Protein AF-A0A7S0IKF8-F1 (afdb_monomer_lite)

Foldseek 3Di:
DDDPDDPQADQDPQQFAQALDFCCVPQVPDPPPDDVPDDDDDAWADRCPHGNLWTFHACVCLVVVPAQQVSNPPDPGTGTGDDDDPDCPPVNVDDDFAPLPQDDPDPPDPDPQPDPADDFLVRQDDDDDPPPPDQDDDDQWFGDDDSVLSNLLLVLLCVQQLPDALVRVLRHLLLLLVLLVQQQFAFPVRDHGLFLAFACVLAPFFFADPVRHLQAQPAAPVVDDDGSHSNVLVSVSLVCQQADQCQCPVVACQKDPPKDWPPWDFPDKDWDFDPVRLLVVQVVDPQFFKKKWFQWAQDDPDPDGTDITIITTTGPDIDMDYDPDGGMMIGTSDDDPPTDTDGSVNSRGGSSLSSVSSNSSSQVQLLVQQQCVLQVNQQDDSGYAGAQQQQRVHDPSHDDDPDRDHRDTTHRHDDDPDPDSRYDPGHGPDDDLQDAQRRQQNCCCVGVVDRSVVSLVSVLSQCADFDDCRGNVDGAGQALRNSHSDCVNVCQLVFPFTFDADDSVSPGWAAFLSTGWTWDKDWAQSNSHNVSDDIKIFIWTQTFDQLVVLNLPVDPDDVVVSVQSVCQSPVDDPNTRGHQDADDDRPDHNVVGDPAQPDHRGHTDDDGRRGRMGTSNSD

InterPro domains:
  IPR002016 Haem peroxidase [PF00141] (350-504)
  IPR010255 Haem peroxidase superfamily [SSF48113] (157-243)
  IPR010255 Haem peroxidase superfamily [SSF48113] (350-500)
  IPR019793 Peroxidases heam-ligand binding site [PS00435] (454-464)
  IPR019794 Peroxidase, active site [PS00436] (173-184)
  IPR044831 Heme-binding peroxidase Ccp1-like [PTHR31356] (349-494)

Organism: NCBI:txid127549

Structure (mmCIF, N/CA/C/O backbone):
data_AF-A0A7S0IKF8-F1
#
_entry.id   AF-A0A7S0IKF8-F1
#
loop_
_atom_site.group_PDB
_atom_site.id
_atom_site.type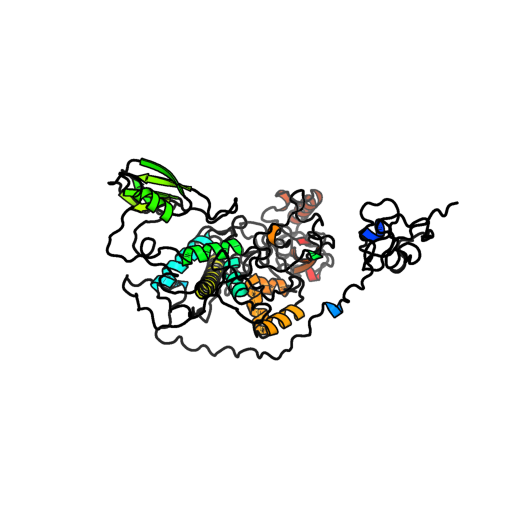_symbol
_atom_site.label_atom_id
_atom_site.label_alt_id
_atom_site.label_comp_id
_atom_site.label_asym_id
_atom_site.label_entity_id
_atom_site.label_seq_id
_atom_site.pdbx_PDB_ins_code
_atom_site.Cartn_x
_atom_site.Cartn_y
_atom_site.Cartn_z
_atom_site.occupancy
_atom_site.B_iso_or_equiv
_atom_site.auth_seq_id
_atom_site.auth_comp_id
_atom_site.auth_asym_id
_atom_site.auth_atom_id
_atom_site.pdbx_PDB_model_num
ATOM 1 N N . PRO A 1 1 ? 9.044 73.591 -16.425 1.00 33.91 1 PRO A N 1
ATOM 2 C CA . PRO A 1 1 ? 7.758 72.917 -16.121 1.00 33.91 1 PRO A CA 1
ATOM 3 C C . PRO A 1 1 ? 7.404 71.909 -17.234 1.00 33.91 1 PRO A C 1
ATOM 5 O O . PRO A 1 1 ? 7.107 72.327 -18.340 1.00 33.91 1 PRO A O 1
ATOM 8 N N . GLY A 1 2 ? 7.503 70.594 -17.070 1.00 34.50 2 GLY A N 1
ATOM 9 C CA . GLY A 1 2 ? 7.809 69.785 -15.901 1.00 34.50 2 GLY A CA 1
ATOM 10 C C . GLY A 1 2 ? 8.520 68.495 -16.325 1.00 34.50 2 GLY A C 1
ATOM 11 O O . GLY A 1 2 ? 8.465 68.076 -17.478 1.00 34.50 2 GLY A O 1
ATOM 12 N N . VAL A 1 3 ? 9.238 67.931 -15.361 1.00 39.56 3 VAL A N 1
ATOM 13 C CA . VAL A 1 3 ? 9.946 66.656 -15.427 1.00 39.56 3 VAL A CA 1
ATOM 14 C C . VAL A 1 3 ? 8.905 65.536 -15.495 1.00 39.56 3 VAL A C 1
ATOM 16 O O . VAL A 1 3 ? 8.131 65.367 -14.557 1.00 39.56 3 VAL A O 1
ATOM 19 N N . GLY A 1 4 ? 8.859 64.797 -16.605 1.00 31.42 4 GLY A N 1
ATOM 20 C CA . GLY A 1 4 ? 8.113 63.543 -16.718 1.00 31.42 4 GLY A CA 1
ATOM 21 C C . GLY A 1 4 ? 9.030 62.392 -16.325 1.00 31.42 4 GLY A C 1
ATOM 22 O O . GLY A 1 4 ? 9.870 61.981 -17.121 1.00 31.42 4 GLY A O 1
ATOM 23 N N . GLY A 1 5 ? 8.921 61.949 -15.072 1.00 29.92 5 GLY A N 1
ATOM 24 C CA . GLY A 1 5 ? 9.749 60.900 -14.490 1.00 29.92 5 GLY A CA 1
ATOM 25 C C . GLY A 1 5 ? 9.589 59.563 -15.210 1.00 29.92 5 GLY A C 1
ATOM 26 O O . GLY A 1 5 ? 8.493 59.011 -15.284 1.00 29.92 5 GLY A O 1
ATOM 27 N N . GLY A 1 6 ? 10.704 59.026 -15.702 1.00 34.28 6 GLY A N 1
ATOM 28 C CA . GLY A 1 6 ? 10.823 57.598 -15.948 1.00 34.28 6 GLY A CA 1
ATOM 29 C C . GLY A 1 6 ? 10.877 56.897 -14.597 1.00 34.28 6 GLY A C 1
ATOM 30 O O . GLY A 1 6 ? 11.869 57.021 -13.883 1.00 34.28 6 GLY A O 1
ATOM 31 N N . ASN A 1 7 ? 9.809 56.190 -14.229 1.00 41.97 7 ASN A N 1
ATOM 32 C CA . ASN A 1 7 ? 9.884 55.215 -13.149 1.00 41.97 7 ASN A CA 1
ATOM 33 C C . ASN A 1 7 ? 10.795 54.085 -13.630 1.00 41.97 7 ASN A C 1
ATOM 35 O O . ASN A 1 7 ? 10.363 53.199 -14.368 1.00 41.97 7 ASN A O 1
ATOM 39 N N . SER A 1 8 ? 12.065 54.131 -13.233 1.00 51.12 8 SER A N 1
ATOM 40 C CA . SER A 1 8 ? 12.889 52.930 -13.217 1.00 51.12 8 SER A CA 1
ATOM 41 C C . SER A 1 8 ? 12.161 51.905 -12.342 1.00 51.12 8 SER A C 1
ATOM 43 O O . SER A 1 8 ? 11.834 52.237 -11.200 1.00 51.12 8 SER A O 1
ATOM 45 N N . PRO A 1 9 ? 11.840 50.706 -12.855 1.00 55.31 9 PRO A N 1
ATOM 46 C CA . PRO A 1 9 ? 11.214 49.676 -12.041 1.00 55.31 9 PRO A CA 1
ATOM 47 C C . PRO A 1 9 ? 12.122 49.400 -10.841 1.00 55.31 9 PRO A C 1
ATOM 49 O O . PRO A 1 9 ? 13.324 49.198 -11.003 1.00 55.31 9 PRO A O 1
ATOM 52 N N . THR A 1 10 ? 11.570 49.471 -9.633 1.00 55.34 10 THR A N 1
ATOM 53 C CA . THR A 1 10 ? 12.293 49.084 -8.423 1.00 55.34 10 THR A CA 1
ATOM 54 C C . THR A 1 10 ? 12.476 47.567 -8.446 1.00 55.34 10 THR A C 1
ATOM 56 O O . THR A 1 10 ? 11.476 46.874 -8.654 1.00 55.34 10 THR A O 1
ATOM 59 N N . PRO A 1 11 ? 13.705 47.052 -8.262 1.00 57.81 11 PRO A N 1
ATOM 60 C CA . PRO A 1 11 ? 13.928 45.619 -8.149 1.00 57.81 11 PRO A CA 1
ATOM 61 C C . PRO A 1 11 ? 13.102 45.048 -6.999 1.00 57.81 11 PRO A C 1
ATOM 63 O O . PRO A 1 11 ? 12.968 45.693 -5.956 1.00 57.81 11 PRO A O 1
ATOM 66 N N . ASP A 1 12 ? 12.554 43.853 -7.188 1.00 61.28 12 ASP A N 1
ATOM 67 C CA . ASP A 1 12 ? 12.007 43.089 -6.069 1.00 61.28 12 ASP A CA 1
ATOM 68 C C . ASP A 1 12 ? 13.139 42.559 -5.161 1.00 61.28 12 ASP A C 1
ATOM 70 O O . ASP A 1 12 ? 14.326 42.799 -5.402 1.00 61.28 12 ASP A O 1
ATOM 74 N N . GLU A 1 13 ? 12.792 41.814 -4.108 1.00 58.47 13 GLU A N 1
ATOM 75 C CA . GLU A 1 13 ? 13.770 41.229 -3.174 1.00 58.47 13 GLU A CA 1
ATOM 76 C C . GLU A 1 13 ? 14.781 40.270 -3.841 1.00 58.47 13 GLU A C 1
ATOM 78 O O . GLU A 1 13 ? 15.789 39.915 -3.230 1.00 58.47 13 GLU A O 1
ATOM 83 N N . SER A 1 14 ? 14.547 39.849 -5.090 1.00 62.03 14 SER A N 1
ATOM 84 C CA . SER A 1 14 ? 15.446 38.996 -5.875 1.00 62.03 14 SER A CA 1
ATOM 85 C C . SER A 1 14 ? 16.380 39.773 -6.817 1.00 62.03 14 SER A C 1
ATOM 87 O O . SER A 1 14 ? 17.281 39.181 -7.419 1.00 62.03 14 SER A O 1
ATOM 89 N N . GLY A 1 15 ? 16.203 41.094 -6.940 1.00 69.50 15 GLY A N 1
ATOM 90 C CA . GLY A 1 15 ? 16.933 41.933 -7.894 1.00 69.50 15 GLY A CA 1
ATOM 91 C C . GLY A 1 15 ? 16.378 41.876 -9.325 1.00 69.50 15 GLY A C 1
ATOM 92 O O . GLY A 1 15 ? 17.012 42.404 -10.245 1.00 69.50 15 GLY A O 1
ATOM 93 N N . LEU A 1 16 ? 15.217 41.243 -9.521 1.00 74.19 16 LEU A N 1
ATOM 94 C CA . LEU A 1 16 ? 14.567 41.099 -10.818 1.00 74.19 16 LEU A CA 1
ATOM 95 C C . LEU A 1 16 ? 13.946 42.426 -11.259 1.00 74.19 16 LEU A C 1
ATOM 97 O O . LEU A 1 16 ? 13.325 43.140 -10.468 1.00 74.19 16 LEU A O 1
ATOM 101 N N . LEU A 1 17 ? 14.066 42.736 -12.550 1.00 81.88 17 LEU A N 1
ATOM 102 C CA . LEU A 1 17 ? 13.405 43.879 -13.174 1.00 81.88 17 LEU A CA 1
ATOM 103 C C . LEU A 1 17 ? 12.415 43.408 -14.241 1.00 81.88 17 LEU A C 1
ATOM 105 O O . LEU A 1 17 ? 12.695 42.493 -15.009 1.00 81.88 17 LEU A O 1
ATOM 109 N N . ARG A 1 18 ? 11.260 44.084 -14.317 1.00 82.44 18 ARG A N 1
ATOM 110 C CA . ARG A 1 18 ? 10.291 43.959 -15.426 1.00 82.44 18 ARG A CA 1
ATOM 111 C C . ARG A 1 18 ? 9.816 42.520 -15.688 1.00 82.44 18 ARG A C 1
ATOM 113 O O . ARG A 1 18 ? 9.622 42.137 -16.840 1.00 82.44 18 ARG A O 1
ATOM 120 N N . ALA A 1 19 ? 9.582 41.759 -14.618 1.00 84.75 19 ALA A N 1
ATOM 121 C CA . ALA A 1 19 ? 9.046 40.399 -14.659 1.00 84.75 19 ALA A CA 1
ATOM 122 C C . ALA A 1 19 ? 7.850 40.274 -15.625 1.00 84.75 19 ALA A C 1
ATOM 124 O O . ALA A 1 19 ? 6.897 41.054 -15.554 1.00 84.75 19 ALA A O 1
ATOM 125 N N . GLY A 1 20 ? 7.915 39.316 -16.550 1.00 82.81 20 GLY A N 1
ATOM 126 C CA . GLY A 1 20 ? 6.874 39.029 -17.539 1.00 82.81 20 GLY A CA 1
ATOM 127 C C . GLY A 1 20 ? 6.735 40.067 -18.658 1.00 82.81 20 GLY A C 1
ATOM 128 O O . GLY A 1 20 ? 5.900 39.894 -19.544 1.00 82.81 20 GLY A O 1
ATOM 129 N N . GLN A 1 21 ? 7.533 41.141 -18.661 1.00 89.38 21 GLN A N 1
ATOM 130 C CA . GLN A 1 21 ? 7.506 42.132 -19.736 1.00 89.38 21 GLN A CA 1
ATOM 131 C C . GLN A 1 21 ? 8.372 41.698 -20.911 1.00 89.38 21 GLN A C 1
ATOM 133 O O . GLN A 1 21 ? 9.423 41.082 -20.734 1.00 89.38 21 GLN A O 1
ATOM 138 N N . ASN A 1 22 ? 7.946 42.089 -22.114 1.00 87.12 22 ASN A N 1
ATOM 139 C CA . ASN A 1 22 ? 8.690 41.840 -23.340 1.00 87.12 22 ASN A CA 1
ATOM 140 C C . ASN A 1 22 ? 10.097 42.453 -23.251 1.00 87.12 22 ASN A C 1
ATOM 142 O O . ASN A 1 22 ? 10.261 43.620 -22.890 1.00 87.12 22 ASN A O 1
ATOM 146 N N . CYS A 1 23 ? 11.100 41.649 -23.577 1.00 84.56 23 CYS A N 1
ATOM 147 C CA . CYS A 1 23 ? 12.512 42.002 -23.493 1.00 84.56 23 CYS A CA 1
ATOM 148 C C . CYS A 1 23 ? 13.233 41.903 -24.851 1.00 84.56 23 CYS A C 1
ATOM 150 O O . CYS A 1 23 ? 14.415 42.223 -24.953 1.00 84.56 23 CYS A O 1
ATOM 152 N N . ASN A 1 24 ? 12.520 41.527 -25.918 1.00 79.19 24 ASN A N 1
ATOM 153 C CA . ASN A 1 24 ? 13.070 41.244 -27.245 1.00 79.19 24 ASN A CA 1
ATOM 154 C C . ASN A 1 24 ? 13.846 42.433 -27.844 1.00 79.19 24 ASN A C 1
ATOM 156 O O . ASN A 1 24 ? 14.983 42.295 -28.292 1.00 79.19 24 ASN A O 1
ATOM 160 N N . ALA A 1 25 ? 13.246 43.626 -27.808 1.00 73.94 25 ALA A N 1
ATOM 161 C CA . ALA A 1 25 ? 13.837 44.833 -28.390 1.00 73.94 25 ALA A CA 1
ATOM 162 C C . ALA A 1 25 ? 15.037 45.371 -27.588 1.00 73.94 25 ALA A C 1
ATOM 164 O O . ALA A 1 25 ? 15.952 45.964 -28.157 1.00 73.94 25 ALA A O 1
ATOM 165 N N . GLU A 1 26 ? 15.029 45.150 -26.276 1.00 78.88 26 GLU A N 1
ATOM 166 C CA . GLU A 1 26 ? 15.931 45.800 -25.318 1.00 78.88 26 GLU A CA 1
ATOM 167 C C . GLU A 1 26 ? 17.167 44.947 -25.031 1.00 78.88 26 GLU A C 1
ATOM 169 O O . GLU A 1 26 ? 18.265 45.461 -24.832 1.00 78.88 26 GLU A O 1
ATOM 174 N N . CYS A 1 27 ? 17.008 43.627 -25.084 1.00 71.12 27 CYS A N 1
ATOM 175 C CA . CYS A 1 27 ? 18.066 42.668 -24.791 1.00 71.12 27 CYS A CA 1
ATOM 176 C C . CYS A 1 27 ? 18.807 42.182 -26.038 1.00 71.12 27 CYS A C 1
ATOM 178 O O . CYS A 1 27 ? 19.705 41.359 -25.905 1.00 71.12 27 CYS A O 1
ATOM 180 N N . ARG A 1 28 ? 18.427 42.676 -27.233 1.00 57.47 28 ARG A N 1
ATOM 181 C CA . ARG A 1 28 ? 18.936 42.259 -28.552 1.00 57.47 28 ARG A CA 1
ATOM 182 C C . ARG A 1 28 ? 19.283 40.772 -28.575 1.00 57.47 28 ARG A C 1
ATOM 184 O O . ARG A 1 28 ? 20.454 40.412 -28.708 1.00 57.47 28 ARG A O 1
ATOM 191 N N . MET A 1 29 ? 18.263 39.920 -28.482 1.00 55.03 29 MET A N 1
ATOM 192 C CA . MET A 1 29 ? 18.416 38.527 -28.892 1.00 55.03 29 MET A CA 1
ATOM 193 C C . MET A 1 29 ? 18.723 38.526 -30.390 1.00 55.03 29 MET A C 1
ATOM 195 O O . MET A 1 29 ? 17.824 38.488 -31.229 1.00 55.03 29 MET A O 1
ATOM 199 N N . ASN A 1 30 ? 19.997 38.697 -30.744 1.00 44.00 30 ASN A N 1
ATOM 200 C CA . ASN A 1 30 ? 20.433 38.577 -32.118 1.00 44.00 30 ASN A CA 1
ATOM 201 C C . ASN A 1 30 ? 20.012 37.190 -32.585 1.00 44.00 30 ASN A C 1
ATOM 203 O O . ASN A 1 30 ? 20.228 36.195 -31.898 1.00 44.00 30 ASN A O 1
ATOM 207 N N . SER A 1 31 ? 19.403 37.170 -33.758 1.00 43.16 31 SER A N 1
ATOM 208 C CA . SER A 1 31 ? 19.088 36.007 -34.566 1.00 43.16 31 SER A CA 1
ATOM 209 C C . SER A 1 31 ? 20.320 35.126 -34.777 1.00 43.16 31 SER A C 1
ATOM 211 O O . SER A 1 31 ? 20.954 35.144 -35.831 1.00 43.16 31 SER A O 1
ATOM 213 N N . VAL A 1 32 ? 20.668 34.314 -33.786 1.00 40.78 32 VAL A N 1
ATOM 214 C CA . VAL A 1 32 ? 21.468 33.127 -34.034 1.00 40.78 32 VAL A CA 1
ATOM 215 C C . VAL A 1 32 ? 20.483 32.120 -34.603 1.00 40.78 32 VAL A C 1
ATOM 217 O O . VAL A 1 32 ? 19.597 31.631 -33.908 1.00 40.78 32 VAL A O 1
ATOM 220 N N . ASN A 1 33 ? 20.584 31.873 -35.909 1.00 39.88 33 ASN A N 1
ATOM 221 C CA . ASN A 1 33 ? 20.018 30.678 -36.519 1.00 39.88 33 ASN A CA 1
ATOM 222 C C . ASN A 1 33 ? 20.520 29.482 -35.708 1.00 39.88 33 ASN A C 1
ATOM 224 O O . ASN A 1 33 ? 21.671 29.075 -35.858 1.00 39.88 33 ASN A O 1
ATOM 228 N N . VAL A 1 34 ? 19.674 28.957 -34.826 1.00 41.12 34 VAL A N 1
ATOM 229 C CA . VAL A 1 34 ? 19.973 27.753 -34.061 1.00 41.12 34 VAL A CA 1
ATOM 230 C C . VAL A 1 34 ? 19.927 26.602 -35.061 1.00 41.12 34 VAL A C 1
ATOM 232 O O . VAL A 1 34 ? 18.856 26.103 -35.406 1.00 41.12 34 VAL A O 1
ATOM 235 N N . SER A 1 35 ? 21.084 26.217 -35.600 1.00 40.25 35 SER A N 1
ATOM 236 C CA . SER A 1 35 ? 21.223 24.882 -36.168 1.00 40.25 35 SER A CA 1
ATOM 237 C C . SER A 1 35 ? 20.959 23.879 -35.046 1.00 40.25 35 SER A C 1
ATOM 239 O O . SER A 1 35 ? 21.326 24.116 -33.895 1.00 40.25 35 SER A O 1
ATOM 241 N N . ALA A 1 36 ? 20.312 22.762 -35.375 1.00 47.06 36 ALA A N 1
ATOM 242 C CA . ALA A 1 36 ? 19.890 21.746 -34.408 1.00 47.06 36 ALA A CA 1
ATOM 243 C C . ALA A 1 36 ? 21.041 21.133 -33.572 1.00 47.06 36 ALA A C 1
ATOM 245 O O . ALA A 1 36 ? 20.765 20.453 -32.590 1.00 47.06 36 ALA A O 1
ATOM 246 N N . ASP A 1 37 ? 22.299 21.429 -33.921 1.00 41.84 37 ASP A N 1
ATOM 247 C CA . ASP A 1 37 ? 23.511 20.815 -33.368 1.00 41.84 37 ASP A CA 1
ATOM 248 C C . ASP A 1 37 ? 24.413 21.781 -32.562 1.00 41.84 37 ASP A C 1
ATOM 250 O O . ASP A 1 37 ? 25.565 21.455 -32.271 1.00 41.84 37 ASP A O 1
ATOM 254 N N . ALA A 1 38 ? 23.951 22.989 -32.209 1.00 40.97 38 ALA A N 1
ATOM 255 C CA . ALA A 1 38 ? 24.747 23.909 -31.384 1.00 40.97 38 ALA A CA 1
ATOM 256 C C . ALA A 1 38 ? 24.795 23.465 -29.897 1.00 40.97 38 ALA A C 1
ATOM 258 O O . ALA A 1 38 ? 23.759 23.100 -29.336 1.00 40.97 38 ALA A O 1
ATOM 259 N N . PRO A 1 39 ? 25.970 23.499 -29.230 1.00 39.16 39 PRO A N 1
ATOM 260 C CA . PRO A 1 39 ? 26.114 23.093 -27.831 1.00 39.16 39 PRO A CA 1
ATOM 261 C C . PRO A 1 39 ? 25.354 24.024 -26.870 1.00 39.16 39 PRO A C 1
ATOM 263 O O . PRO A 1 39 ? 25.194 25.209 -27.140 1.00 39.16 39 PRO A O 1
ATOM 266 N N . LEU A 1 40 ? 24.936 23.443 -25.738 1.00 45.31 40 LEU A N 1
ATOM 267 C CA . LEU A 1 40 ? 24.053 23.883 -24.634 1.00 45.31 40 LEU A CA 1
ATOM 268 C C . LEU A 1 40 ? 24.147 25.326 -24.060 1.00 45.31 40 LEU A C 1
ATOM 270 O O . LEU A 1 40 ? 23.552 25.570 -23.015 1.00 45.31 40 LEU A O 1
ATOM 274 N N . ALA A 1 41 ? 24.855 26.280 -24.668 1.00 39.09 41 ALA A N 1
ATOM 275 C CA . ALA A 1 41 ? 25.222 27.535 -24.006 1.00 39.09 41 ALA A CA 1
ATOM 276 C C . ALA A 1 41 ? 24.438 28.810 -24.385 1.00 39.09 41 ALA A C 1
ATOM 278 O O . ALA A 1 41 ? 24.558 29.764 -23.633 1.00 39.09 41 ALA A O 1
ATOM 279 N N . ASP A 1 42 ? 23.619 28.877 -25.444 1.00 46.34 42 ASP A N 1
ATOM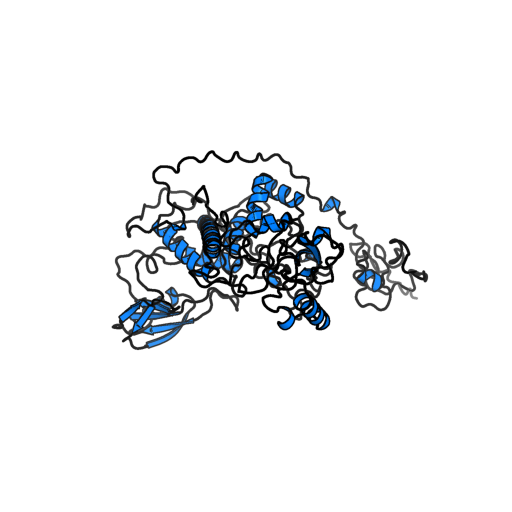 280 C CA . ASP A 1 42 ? 23.009 30.167 -25.849 1.00 46.34 42 ASP A CA 1
ATOM 281 C C . ASP A 1 42 ? 21.549 30.040 -26.345 1.00 46.34 42 ASP A C 1
ATOM 283 O O . ASP A 1 42 ? 21.302 29.949 -27.548 1.00 46.34 42 ASP A O 1
ATOM 287 N N . ALA A 1 43 ? 20.560 30.047 -25.435 1.00 51.72 43 ALA A N 1
ATOM 288 C CA . ALA A 1 43 ? 19.127 30.099 -25.802 1.00 51.72 43 ALA A CA 1
ATOM 289 C C . ALA A 1 43 ? 18.239 31.038 -24.945 1.00 51.72 43 ALA A C 1
ATOM 291 O O . ALA A 1 43 ? 17.269 31.570 -25.467 1.00 51.72 43 ALA A O 1
ATOM 292 N N . GLY A 1 44 ? 18.616 31.385 -23.713 1.00 56.41 44 GLY A N 1
ATOM 293 C CA . GLY A 1 44 ? 18.116 32.559 -22.980 1.00 56.41 44 GLY A CA 1
ATOM 294 C C . GLY A 1 44 ? 19.284 33.507 -22.714 1.00 56.41 44 GLY A C 1
ATOM 295 O O . GLY A 1 44 ? 20.408 33.050 -22.515 1.00 56.41 44 GLY A O 1
ATOM 296 N N . GLY A 1 45 ? 19.062 34.821 -22.777 1.00 65.88 45 GLY A N 1
ATOM 297 C CA . GLY A 1 45 ? 20.137 35.810 -22.646 1.00 65.88 45 GLY A CA 1
ATOM 298 C C . GLY A 1 45 ? 20.075 36.553 -21.319 1.00 65.88 45 GLY A C 1
ATOM 299 O O . GLY A 1 45 ? 19.058 37.191 -21.024 1.00 65.88 45 GLY A O 1
ATOM 300 N N . ASP A 1 46 ? 21.171 36.530 -20.552 1.00 71.62 46 ASP A N 1
ATOM 301 C CA . ASP A 1 46 ? 21.366 37.437 -19.418 1.00 71.62 46 ASP A CA 1
ATOM 302 C C . ASP A 1 46 ? 21.166 38.877 -19.908 1.00 71.62 46 ASP A C 1
ATOM 304 O O . ASP A 1 46 ? 21.920 39.386 -20.741 1.00 71.62 46 ASP A O 1
ATOM 308 N N . CYS A 1 47 ? 20.139 39.546 -19.387 1.00 76.81 47 CYS A N 1
ATOM 309 C CA . CYS A 1 47 ? 19.809 40.908 -19.781 1.00 76.81 47 CYS A CA 1
ATOM 310 C C . CYS A 1 47 ? 19.784 41.845 -18.572 1.00 76.81 47 CYS A C 1
ATOM 312 O O . CYS A 1 47 ? 18.736 42.397 -18.225 1.00 76.81 47 CYS A O 1
ATOM 314 N N . PRO A 1 48 ? 20.939 42.072 -17.924 1.00 75.69 48 PRO A N 1
ATOM 315 C CA . PRO A 1 48 ? 20.993 42.805 -16.666 1.00 75.69 48 PRO A CA 1
ATOM 316 C C . PRO A 1 48 ? 20.518 44.253 -16.769 1.00 75.69 48 PRO A C 1
ATOM 318 O O . PRO A 1 48 ? 20.024 44.813 -15.794 1.00 75.69 48 PRO A O 1
ATOM 321 N N . ALA A 1 49 ? 20.59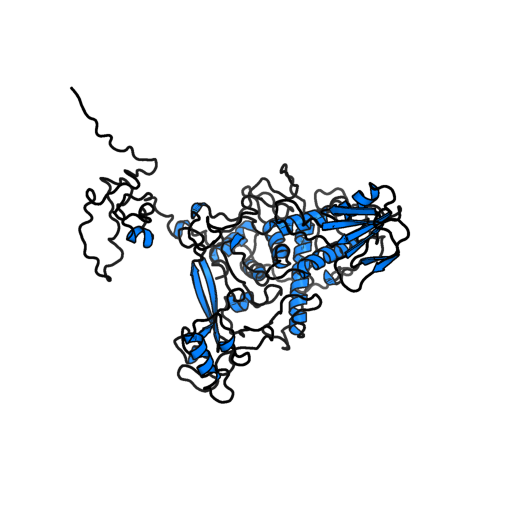8 44.848 -17.961 1.00 78.88 49 ALA A N 1
ATOM 322 C CA . ALA A 1 49 ? 20.127 46.206 -18.208 1.00 78.88 49 ALA A CA 1
ATOM 323 C C . ALA A 1 49 ? 18.590 46.346 -18.202 1.00 78.88 49 ALA A C 1
ATOM 325 O O . ALA A 1 49 ? 18.088 47.422 -17.880 1.00 78.88 49 ALA A O 1
ATOM 326 N N . TRP A 1 50 ? 17.842 45.291 -18.550 1.00 84.81 50 TRP A N 1
ATOM 327 C CA . TRP A 1 50 ? 16.377 45.342 -18.676 1.00 84.81 50 TRP A CA 1
ATOM 328 C C . TRP A 1 50 ? 15.659 44.419 -17.692 1.00 84.81 50 TRP A C 1
ATOM 330 O O . TRP A 1 50 ? 14.693 44.843 -17.059 1.00 84.81 50 TRP A O 1
ATOM 340 N N . CYS A 1 51 ? 16.160 43.192 -17.541 1.00 82.19 51 CYS A N 1
ATOM 341 C CA . CYS A 1 51 ? 15.611 42.156 -16.672 1.00 82.19 51 CYS A CA 1
ATOM 342 C C . CYS A 1 51 ? 16.308 42.079 -15.298 1.00 82.19 51 CYS A C 1
ATOM 344 O O . CYS A 1 51 ? 15.874 41.325 -14.432 1.00 82.19 51 CYS A O 1
ATOM 346 N N . GLY A 1 52 ? 17.358 42.870 -15.043 1.00 81.81 52 GLY A N 1
ATOM 347 C CA . GLY A 1 52 ? 18.054 42.871 -13.750 1.00 81.81 52 GLY A CA 1
ATOM 348 C C . GLY A 1 52 ? 18.765 41.543 -13.482 1.00 81.81 52 GLY A C 1
ATOM 349 O O . GLY A 1 52 ? 19.591 41.105 -14.275 1.00 81.81 52 GLY A O 1
ATOM 350 N N . THR A 1 53 ? 18.463 40.874 -12.373 1.00 74.38 53 THR A N 1
ATOM 351 C CA . THR A 1 53 ? 19.002 39.526 -12.118 1.00 74.38 53 THR A CA 1
ATOM 352 C C . THR A 1 53 ? 18.343 38.431 -12.970 1.00 74.38 53 THR A C 1
ATOM 354 O O . THR A 1 53 ? 18.868 37.323 -12.997 1.00 74.38 53 THR A O 1
ATOM 357 N N . GLY A 1 54 ? 17.245 38.715 -13.687 1.00 75.88 54 GLY A N 1
ATOM 358 C CA . GLY A 1 54 ? 16.531 37.755 -14.541 1.00 75.88 54 GLY A CA 1
ATOM 359 C C . GLY A 1 54 ? 17.059 37.635 -15.977 1.00 75.88 54 GLY A C 1
ATOM 360 O O . GLY A 1 54 ? 17.858 38.450 -16.447 1.00 75.88 54 GLY A O 1
ATOM 361 N N . GLN A 1 55 ? 16.565 36.624 -16.698 1.00 80.94 55 GLN A N 1
ATOM 362 C CA . GLN A 1 55 ? 16.904 36.361 -18.100 1.00 80.94 55 GLN A CA 1
ATOM 363 C C . GLN A 1 55 ? 15.771 36.770 -19.039 1.00 80.94 55 GLN A C 1
ATOM 365 O O . GLN A 1 55 ? 14.592 36.702 -18.691 1.00 80.94 55 GLN A O 1
ATOM 370 N N . CYS A 1 56 ? 16.135 37.194 -20.247 1.00 86.00 56 CYS A N 1
ATOM 371 C CA . CYS A 1 56 ? 15.180 37.347 -21.333 1.00 86.00 56 CYS A CA 1
ATOM 372 C C . CYS A 1 56 ? 14.964 35.969 -21.968 1.00 86.00 56 CYS A C 1
ATOM 374 O O . CYS A 1 56 ? 15.938 35.352 -22.398 1.00 86.00 56 CYS A O 1
ATOM 376 N N . CYS A 1 57 ? 13.720 35.491 -22.011 1.00 83.88 57 CYS A N 1
ATOM 377 C CA . CYS A 1 57 ? 13.412 34.094 -22.313 1.00 83.88 57 CYS A CA 1
ATOM 378 C C . CYS A 1 57 ? 12.238 33.934 -23.269 1.00 83.88 57 CYS A C 1
ATOM 380 O O . CYS A 1 57 ? 11.225 34.622 -23.143 1.00 83.88 57 CYS A O 1
ATOM 382 N N . THR A 1 58 ? 12.345 32.983 -24.192 1.00 82.69 58 THR A N 1
ATOM 383 C CA . THR A 1 58 ? 11.284 32.606 -25.128 1.00 82.69 58 THR A CA 1
ATOM 384 C C . THR A 1 58 ? 10.456 31.425 -24.612 1.00 82.69 58 THR A C 1
ATOM 386 O O . THR A 1 58 ? 10.820 30.743 -23.653 1.00 82.69 58 THR A O 1
ATOM 389 N N . HIS A 1 59 ? 9.353 31.121 -25.304 1.00 77.12 59 HIS A N 1
ATOM 390 C CA . HIS A 1 59 ? 8.561 29.916 -25.041 1.00 77.12 59 HIS A CA 1
ATOM 391 C C . HIS A 1 59 ? 9.378 28.617 -25.139 1.00 77.12 59 HIS A C 1
ATOM 393 O O . HIS A 1 59 ? 9.079 27.647 -24.441 1.00 77.12 59 HIS A O 1
ATOM 399 N N . ILE A 1 60 ? 10.405 28.567 -26.001 1.00 73.38 60 ILE A N 1
ATOM 400 C CA . ILE A 1 60 ? 11.232 27.362 -26.130 1.00 73.38 60 ILE A CA 1
ATOM 401 C C . ILE A 1 60 ? 12.135 27.166 -24.911 1.00 73.38 60 ILE A C 1
ATOM 403 O O . ILE A 1 60 ? 12.383 26.029 -24.525 1.00 73.38 60 ILE A O 1
ATOM 407 N N . ASP A 1 61 ? 12.554 28.257 -24.273 1.00 71.38 61 ASP A N 1
ATOM 408 C CA . ASP A 1 61 ? 13.408 28.235 -23.086 1.00 71.38 61 ASP A CA 1
ATOM 409 C C . ASP A 1 61 ? 12.603 27.791 -21.871 1.00 71.38 61 ASP A C 1
ATOM 411 O O . ASP A 1 61 ? 13.057 26.946 -21.104 1.00 71.38 61 ASP A O 1
ATOM 415 N N . TRP A 1 62 ? 11.344 28.232 -21.777 1.00 74.75 62 TRP A N 1
ATOM 416 C CA . TRP A 1 62 ? 10.387 27.658 -20.834 1.00 74.75 62 TRP A CA 1
ATOM 417 C C . TRP A 1 62 ? 10.181 26.152 -21.068 1.00 74.75 62 TRP A C 1
ATOM 419 O O . TRP A 1 62 ? 10.298 25.364 -20.132 1.00 74.75 62 TRP A O 1
ATOM 429 N N . TYR A 1 63 ? 9.927 25.726 -22.313 1.00 64.75 63 TYR A N 1
ATOM 430 C CA . TYR A 1 63 ? 9.698 24.309 -22.634 1.00 64.75 63 TYR A CA 1
ATOM 431 C C . TYR A 1 63 ? 10.917 23.427 -22.317 1.00 64.75 63 TYR A C 1
ATOM 433 O O . TYR A 1 63 ? 10.774 22.263 -21.946 1.00 64.75 63 TYR A O 1
ATOM 441 N N . ARG A 1 64 ? 12.122 23.985 -22.459 1.00 61.41 64 ARG A N 1
ATOM 442 C CA . ARG A 1 64 ? 13.397 23.331 -22.142 1.00 61.41 64 ARG A CA 1
ATOM 443 C C . ARG A 1 64 ? 13.776 23.419 -20.661 1.00 61.41 64 ARG A C 1
ATOM 445 O O . ARG A 1 64 ? 14.777 22.820 -20.285 1.00 61.41 64 ARG A O 1
ATOM 452 N N . GLY A 1 65 ? 12.994 24.122 -19.840 1.00 65.31 65 GLY A N 1
ATOM 453 C CA . GLY A 1 65 ? 13.263 24.296 -18.415 1.00 65.31 65 GLY A CA 1
ATOM 454 C C . GLY A 1 65 ? 14.510 25.134 -18.127 1.00 65.31 65 GLY A C 1
ATOM 455 O O . GLY A 1 65 ? 15.216 24.835 -17.174 1.00 65.31 65 GLY A O 1
ATOM 456 N N . VAL A 1 66 ? 14.810 26.134 -18.963 1.00 68.56 66 VAL A N 1
ATOM 457 C CA . VAL A 1 66 ? 15.944 27.049 -18.759 1.00 68.56 66 VAL A CA 1
ATOM 458 C C . VAL A 1 66 ? 15.696 27.919 -17.522 1.00 68.56 66 VAL A C 1
ATOM 460 O O . VAL A 1 66 ? 14.619 28.498 -17.363 1.00 68.56 66 VAL A O 1
ATOM 463 N N . ASP A 1 67 ? 16.708 28.013 -16.661 1.00 67.62 67 ASP A N 1
ATOM 464 C CA . ASP A 1 67 ? 16.669 28.781 -15.416 1.00 67.62 67 ASP A CA 1
ATOM 465 C C . ASP A 1 67 ? 16.322 30.255 -15.663 1.00 67.62 67 ASP A C 1
ATOM 467 O O . ASP A 1 67 ? 16.981 30.940 -16.447 1.00 67.62 67 ASP A O 1
ATOM 471 N N . GLY A 1 68 ? 15.314 30.774 -14.960 1.00 71.69 68 GLY A N 1
ATOM 472 C CA . GLY A 1 68 ? 14.913 32.172 -15.073 1.00 71.69 68 GLY A CA 1
ATOM 473 C C . GLY A 1 68 ? 13.986 32.461 -16.243 1.00 71.69 68 GLY A C 1
ATOM 474 O O . GLY A 1 68 ? 13.847 33.630 -16.595 1.00 71.69 68 GLY A O 1
ATOM 475 N N . CYS A 1 69 ? 13.350 31.434 -16.823 1.00 78.50 69 CYS A N 1
ATOM 476 C CA . CYS A 1 69 ? 12.425 31.519 -17.960 1.00 78.50 69 CYS A CA 1
ATOM 477 C C . CYS A 1 69 ? 10.972 31.122 -17.636 1.00 78.50 69 CYS A C 1
ATOM 479 O O . CYS A 1 69 ? 10.155 30.884 -18.526 1.00 78.50 69 CYS A O 1
ATOM 481 N N . GLU A 1 70 ? 10.606 31.088 -16.360 1.00 78.56 70 GLU A N 1
ATOM 482 C CA . GLU A 1 70 ? 9.342 30.543 -15.846 1.00 78.56 70 GLU A CA 1
ATOM 483 C C . GLU A 1 70 ? 8.115 31.342 -16.306 1.00 78.56 70 GLU A C 1
ATOM 485 O O . GLU A 1 70 ? 7.017 30.798 -16.405 1.00 78.56 70 GLU A O 1
ATOM 490 N N . LEU A 1 71 ? 8.299 32.628 -16.621 1.00 82.69 71 LEU A N 1
ATOM 491 C CA . LEU A 1 71 ? 7.238 33.513 -17.114 1.00 82.69 71 LEU A CA 1
ATOM 492 C C . LEU A 1 71 ? 7.052 33.441 -18.632 1.00 82.69 71 LEU A C 1
ATOM 494 O O . LEU A 1 71 ? 6.151 34.088 -19.160 1.00 82.69 71 LEU A O 1
ATOM 498 N N . ALA A 1 72 ? 7.869 32.652 -19.336 1.00 81.19 72 ALA A N 1
ATOM 499 C CA . ALA A 1 72 ? 7.756 32.481 -20.777 1.00 81.19 72 ALA A CA 1
ATOM 500 C C . ALA A 1 72 ? 6.779 31.353 -21.192 1.00 81.19 72 ALA A C 1
ATOM 502 O O . ALA A 1 72 ? 6.706 30.977 -22.365 1.00 81.19 72 ALA A O 1
ATOM 503 N N . GLN A 1 73 ? 5.973 30.831 -20.259 1.00 82.50 73 GLN A N 1
ATOM 504 C CA . GLN A 1 73 ? 4.912 29.870 -20.564 1.00 82.50 73 GLN A CA 1
ATOM 505 C C . GLN A 1 73 ? 3.813 30.513 -21.421 1.00 82.50 73 GLN A C 1
ATOM 507 O O . GLN A 1 73 ? 3.196 31.499 -21.030 1.00 82.50 73 GLN A O 1
ATOM 512 N N . GLY A 1 74 ? 3.536 29.938 -22.591 1.00 76.94 74 GLY A N 1
ATOM 513 C CA . GLY A 1 74 ? 2.477 30.401 -23.494 1.00 76.94 74 GLY A CA 1
ATOM 514 C C . GLY A 1 74 ? 2.651 31.814 -24.074 1.00 76.94 74 GLY A C 1
ATOM 515 O O . GLY A 1 74 ? 1.704 32.333 -24.666 1.00 76.94 74 GLY A O 1
ATOM 516 N N . VAL A 1 75 ? 3.820 32.452 -23.937 1.00 77.44 75 VAL A N 1
ATOM 517 C CA . VAL A 1 75 ? 4.057 33.801 -24.482 1.00 77.44 75 VAL A CA 1
ATOM 518 C C . VAL A 1 75 ? 4.641 33.741 -25.894 1.00 77.44 75 VAL A C 1
ATOM 520 O O . VAL A 1 75 ? 5.559 32.979 -26.186 1.00 77.44 75 VAL A O 1
ATOM 523 N N . ALA A 1 76 ? 4.126 34.581 -26.794 1.00 79.69 76 ALA A N 1
ATOM 524 C CA . ALA A 1 76 ? 4.573 34.627 -28.191 1.00 79.69 76 ALA A CA 1
ATOM 525 C C . ALA A 1 76 ? 5.870 35.429 -28.404 1.00 79.69 76 ALA A C 1
ATOM 527 O O . ALA A 1 76 ? 6.456 35.389 -29.484 1.00 79.69 76 ALA A O 1
ATOM 528 N N . GLN A 1 77 ? 6.288 36.211 -27.409 1.00 81.81 77 GLN A N 1
ATOM 529 C CA . GLN A 1 77 ? 7.462 37.079 -27.469 1.00 81.81 77 GLN A CA 1
ATOM 530 C C . GLN A 1 77 ? 8.356 36.819 -26.258 1.00 81.81 77 GLN A C 1
ATOM 532 O O . GLN A 1 77 ? 7.818 36.499 -25.200 1.00 81.81 77 GLN A O 1
ATOM 537 N N . PRO A 1 78 ? 9.683 36.993 -26.382 1.00 84.94 78 PRO A N 1
ATOM 538 C CA . PRO A 1 78 ? 10.579 36.843 -25.250 1.00 84.94 78 PRO A CA 1
ATOM 539 C C . PRO A 1 78 ? 10.217 37.797 -24.105 1.00 84.94 78 PRO A C 1
ATOM 541 O O . PRO A 1 78 ? 10.013 38.992 -24.348 1.00 84.94 78 PRO A O 1
ATOM 544 N N . VAL A 1 79 ? 10.166 37.294 -22.873 1.00 88.31 79 VAL A N 1
ATOM 545 C CA . VAL A 1 79 ? 9.868 38.075 -21.661 1.00 88.31 79 VAL A CA 1
ATOM 546 C C . VAL A 1 79 ? 10.947 37.899 -20.596 1.00 88.31 79 VAL A C 1
ATOM 548 O O . VAL A 1 79 ? 11.651 36.892 -20.593 1.00 88.31 79 VAL A O 1
ATOM 551 N N . CYS A 1 80 ? 11.082 38.865 -19.685 1.00 87.75 80 CYS A N 1
ATOM 552 C CA . CYS A 1 80 ? 11.932 38.690 -18.506 1.00 87.75 80 CYS A CA 1
ATOM 553 C C . CYS A 1 80 ? 11.321 37.622 -17.586 1.00 87.75 80 CYS A C 1
ATOM 555 O O . CYS A 1 80 ? 10.212 37.827 -17.085 1.00 87.75 80 CYS A O 1
ATOM 557 N N . GLY A 1 81 ? 11.997 36.495 -17.364 1.00 79.44 81 GLY A N 1
ATOM 558 C CA . GLY A 1 81 ? 11.532 35.480 -16.414 1.00 79.44 81 GLY A CA 1
ATOM 559 C C . GLY A 1 81 ? 11.989 35.751 -14.978 1.00 79.44 81 GLY A C 1
ATOM 560 O O . GLY A 1 81 ? 12.589 36.787 -14.701 1.00 79.44 81 GLY A O 1
ATOM 561 N N . HIS A 1 82 ? 11.588 34.892 -14.037 1.00 69.75 82 HIS A N 1
ATOM 562 C CA . HIS A 1 82 ? 11.444 35.291 -12.633 1.00 69.75 82 HIS A CA 1
ATOM 563 C C . HIS A 1 82 ? 12.669 34.979 -11.763 1.00 69.75 82 HIS A C 1
ATOM 565 O O . HIS A 1 82 ? 12.894 35.674 -10.777 1.00 69.75 82 HIS A O 1
ATOM 571 N N . TRP A 1 83 ? 13.456 33.938 -12.071 1.00 59.03 83 TRP A N 1
ATOM 572 C CA . TRP A 1 83 ? 14.369 33.367 -11.071 1.00 59.03 83 TRP A CA 1
ATOM 573 C C . TRP A 1 83 ? 15.804 33.104 -11.552 1.00 59.03 83 TRP A C 1
ATOM 575 O O . TRP A 1 83 ? 16.062 32.198 -12.329 1.00 59.03 83 TRP A O 1
ATOM 585 N N . LYS A 1 84 ? 16.777 33.833 -10.989 1.00 54.62 84 LYS A N 1
ATOM 586 C CA . LYS A 1 84 ? 18.214 33.487 -11.033 1.00 54.62 84 LYS A CA 1
ATOM 587 C C . LYS A 1 84 ? 18.779 33.357 -9.618 1.00 54.62 84 LYS A C 1
ATOM 589 O O . LYS A 1 84 ? 19.824 33.918 -9.293 1.00 54.62 84 LYS A O 1
ATOM 594 N N . ARG A 1 85 ? 18.085 32.658 -8.715 1.00 54.38 85 ARG A N 1
ATOM 595 C CA . ARG A 1 85 ? 18.809 32.115 -7.554 1.00 54.38 85 ARG A CA 1
ATOM 596 C C . ARG A 1 85 ? 19.619 30.927 -8.067 1.00 54.38 85 ARG A C 1
ATOM 598 O O . ARG A 1 85 ? 19.063 30.168 -8.859 1.00 54.38 85 ARG A O 1
ATOM 605 N N . PRO A 1 86 ? 20.892 30.751 -7.669 1.00 49.94 86 PRO A N 1
ATOM 606 C CA . PRO A 1 86 ? 21.578 29.505 -7.966 1.00 49.94 86 PRO A CA 1
ATOM 607 C C . PRO A 1 86 ? 20.686 28.381 -7.444 1.00 49.94 86 PRO A C 1
ATOM 609 O O . PRO A 1 86 ? 20.308 28.394 -6.268 1.00 49.94 86 PRO A O 1
ATOM 612 N N . TYR A 1 87 ? 20.291 27.462 -8.328 1.00 44.97 87 TYR A N 1
ATOM 613 C CA . TYR A 1 87 ? 19.713 26.209 -7.871 1.00 44.97 87 TYR A CA 1
ATOM 614 C C . TYR A 1 87 ? 20.663 25.640 -6.818 1.00 44.97 87 TYR A C 1
ATOM 616 O O . TYR A 1 87 ? 21.886 25.748 -7.003 1.00 44.97 87 TYR A O 1
ATOM 624 N N . PRO A 1 88 ? 20.142 25.059 -5.723 1.00 51.31 88 PRO A N 1
ATOM 625 C CA . PRO A 1 88 ? 20.986 24.242 -4.878 1.00 51.31 88 PRO A CA 1
ATOM 626 C C . PRO A 1 88 ? 21.696 23.269 -5.819 1.00 51.31 88 PRO A C 1
ATOM 628 O O . PRO A 1 88 ? 21.069 22.627 -6.666 1.00 51.31 88 PRO A O 1
ATOM 631 N N . GLN A 1 89 ? 23.022 23.260 -5.785 1.00 48.88 89 GLN A N 1
ATOM 632 C CA . GLN A 1 89 ? 23.790 22.351 -6.614 1.00 48.88 89 GLN A CA 1
ATOM 633 C C . GLN A 1 89 ? 23.341 20.925 -6.278 1.00 48.88 89 GLN A C 1
ATOM 635 O O . GLN A 1 89 ? 22.890 20.671 -5.160 1.00 48.88 89 GLN A O 1
ATOM 640 N N . PRO A 1 90 ? 23.490 19.940 -7.176 1.00 49.28 90 PRO A N 1
ATOM 641 C CA . PRO A 1 90 ? 23.224 18.550 -6.818 1.00 49.28 90 PRO A CA 1
ATOM 642 C C . PRO A 1 90 ? 23.925 18.121 -5.515 1.00 49.28 90 PRO A C 1
ATOM 644 O O . PRO A 1 90 ? 23.419 17.251 -4.817 1.00 49.28 90 PRO A O 1
ATOM 647 N N . SER A 1 91 ? 25.061 18.742 -5.165 1.00 55.00 91 SER A N 1
ATOM 648 C CA . SER A 1 91 ? 25.748 18.589 -3.875 1.00 55.00 91 SER A CA 1
ATOM 649 C C . SER A 1 91 ? 24.985 19.131 -2.667 1.00 55.00 91 SER A C 1
ATOM 651 O O . SER A 1 91 ? 25.123 18.577 -1.586 1.00 55.00 91 SER A O 1
ATOM 653 N N . ASP A 1 92 ? 24.179 20.169 -2.838 1.00 51.47 92 ASP A N 1
ATOM 654 C CA . ASP A 1 92 ? 23.422 20.837 -1.775 1.00 51.47 92 ASP A CA 1
ATOM 655 C C . ASP A 1 92 ? 22.168 20.032 -1.395 1.00 51.47 92 ASP A C 1
ATOM 657 O O . ASP A 1 92 ? 21.648 20.160 -0.291 1.00 51.47 92 ASP A O 1
ATOM 661 N N . PHE A 1 93 ? 21.721 19.146 -2.293 1.00 52.84 93 PHE A N 1
ATOM 662 C CA . PHE A 1 93 ? 20.712 18.119 -2.018 1.00 52.84 93 PHE A CA 1
ATOM 663 C C . PHE A 1 93 ? 21.314 16.791 -1.541 1.00 52.84 93 PHE A C 1
ATOM 665 O O . PHE A 1 93 ? 20.573 15.900 -1.116 1.00 52.84 93 PHE A O 1
ATOM 672 N N . ARG A 1 94 ? 22.642 16.611 -1.634 1.00 54.22 94 ARG A N 1
ATOM 673 C CA . ARG A 1 94 ? 23.288 15.395 -1.135 1.00 54.22 94 ARG A CA 1
ATOM 674 C C . ARG A 1 94 ? 23.331 15.464 0.380 1.00 54.22 94 ARG A C 1
ATOM 676 O O . ARG A 1 94 ? 24.098 16.235 0.955 1.00 54.22 94 ARG A O 1
ATOM 683 N N . ARG A 1 95 ? 22.534 14.615 1.034 1.00 61.31 95 ARG A N 1
ATOM 684 C CA . ARG A 1 95 ? 22.771 14.320 2.448 1.00 61.31 95 ARG A CA 1
ATOM 685 C C . ARG A 1 95 ? 24.186 13.753 2.591 1.00 61.31 95 ARG A C 1
ATOM 687 O O . ARG A 1 95 ? 24.739 13.182 1.646 1.00 61.31 95 ARG A O 1
ATOM 694 N N . GLY A 1 96 ? 24.770 13.928 3.776 1.00 64.19 96 GLY A N 1
ATOM 695 C CA . GLY A 1 96 ? 26.027 13.266 4.113 1.00 64.19 96 GLY A CA 1
ATOM 696 C C . GLY A 1 96 ? 25.938 11.768 3.816 1.00 64.19 96 GLY A C 1
ATOM 697 O O . GLY A 1 96 ? 24.856 11.179 3.878 1.00 64.19 96 GLY A O 1
ATOM 698 N N . LEU A 1 97 ? 27.073 11.162 3.461 1.00 75.88 97 LEU A N 1
ATOM 699 C CA . LEU A 1 97 ? 27.140 9.708 3.344 1.00 75.88 97 LEU A CA 1
ATOM 700 C C . LEU A 1 97 ? 26.654 9.069 4.657 1.00 75.88 97 LEU A C 1
ATOM 702 O O . LEU A 1 97 ? 26.866 9.667 5.718 1.00 75.88 97 LEU A O 1
ATOM 706 N N . PRO A 1 98 ? 26.043 7.870 4.600 1.00 78.06 98 PRO A N 1
ATOM 707 C CA . PRO A 1 98 ? 25.770 7.081 5.788 1.00 78.06 98 PRO A CA 1
ATOM 708 C C . PRO A 1 98 ? 27.001 7.048 6.687 1.00 78.06 98 PRO A C 1
ATOM 710 O O . PRO A 1 98 ? 28.127 6.893 6.202 1.00 78.06 98 PRO A O 1
ATOM 713 N N . LEU A 1 99 ? 26.782 7.210 7.986 1.00 77.56 99 LEU A N 1
ATOM 714 C CA . LEU A 1 99 ? 27.854 7.192 8.972 1.00 77.56 99 LEU A CA 1
ATOM 715 C C . LEU A 1 99 ? 28.485 5.796 9.028 1.00 77.56 99 LEU A C 1
ATOM 717 O O . LEU A 1 99 ? 29.685 5.677 9.276 1.00 77.56 99 LEU A O 1
ATOM 721 N N . GLY A 1 100 ? 27.692 4.750 8.771 1.00 78.00 100 GLY A N 1
ATOM 722 C CA . GLY A 1 100 ? 28.132 3.357 8.830 1.00 78.00 100 GLY A CA 1
ATOM 723 C C . GLY A 1 100 ? 28.559 2.943 10.239 1.00 78.00 100 GLY A C 1
ATOM 724 O O . GLY A 1 100 ? 29.385 2.044 10.400 1.00 78.00 100 GLY A O 1
ATOM 725 N N . THR A 1 101 ? 28.046 3.631 11.256 1.00 77.75 101 THR A N 1
ATOM 726 C CA . THR A 1 101 ? 28.409 3.465 12.664 1.00 77.75 101 THR A CA 1
ATOM 727 C C . THR A 1 101 ? 27.481 2.503 13.385 1.00 77.75 101 THR A C 1
ATOM 729 O O . THR A 1 101 ? 27.873 1.966 14.421 1.00 77.75 101 THR A O 1
ATOM 732 N N . VAL A 1 102 ? 26.285 2.242 12.849 1.00 79.81 102 VAL A N 1
ATOM 733 C CA . VAL A 1 102 ? 25.350 1.274 13.428 1.00 79.81 102 VAL A CA 1
ATOM 734 C C . VAL A 1 102 ? 25.753 -0.153 13.031 1.00 79.81 102 VAL A C 1
ATOM 736 O O . VAL A 1 102 ? 25.625 -0.535 11.861 1.00 79.81 102 VAL A O 1
ATOM 739 N N . PRO A 1 103 ? 26.221 -0.985 13.981 1.00 77.81 103 PRO A N 1
ATOM 740 C CA . PRO A 1 103 ? 26.547 -2.368 13.686 1.00 77.81 103 PRO A CA 1
ATOM 741 C C . PRO A 1 103 ? 25.266 -3.145 13.389 1.00 77.81 103 PRO A C 1
ATOM 743 O O . PRO A 1 103 ? 24.267 -3.011 14.089 1.00 77.81 103 PRO A O 1
ATOM 746 N N . THR A 1 104 ? 25.304 -4.016 12.384 1.00 75.12 104 THR A N 1
ATOM 747 C CA . THR A 1 104 ? 24.217 -4.971 12.172 1.00 75.12 104 THR A CA 1
ATOM 748 C C . THR A 1 104 ? 24.124 -5.902 13.382 1.00 75.12 104 THR A C 1
ATOM 750 O O . THR A 1 104 ? 25.110 -6.592 13.672 1.00 75.12 104 THR A O 1
ATOM 753 N N . PRO A 1 105 ? 22.967 -5.985 14.066 1.00 69.62 105 PRO A N 1
ATOM 754 C CA . PRO A 1 105 ? 22.802 -6.927 15.158 1.00 69.62 105 PRO A CA 1
ATOM 755 C C . PRO A 1 105 ? 23.107 -8.342 14.673 1.00 69.62 105 PRO A C 1
ATOM 757 O O . PRO A 1 105 ? 22.645 -8.770 13.607 1.00 69.62 105 PRO A O 1
ATOM 760 N N . HIS A 1 106 ? 23.895 -9.088 15.449 1.00 64.94 106 HIS A N 1
ATOM 761 C CA . HIS A 1 106 ? 24.054 -10.511 15.192 1.00 64.94 106 HIS A CA 1
ATOM 762 C C . HIS A 1 106 ? 22.667 -11.145 15.218 1.00 64.94 106 HIS A C 1
ATOM 764 O O . HIS A 1 106 ? 21.946 -10.997 16.205 1.00 64.94 106 HIS A O 1
ATOM 770 N N . SER A 1 107 ? 22.285 -11.826 14.132 1.00 58.47 107 SER A N 1
ATOM 771 C CA . SER A 1 107 ? 21.065 -12.629 14.129 1.00 58.47 107 SER A CA 1
ATOM 772 C C . SER A 1 107 ? 21.158 -13.569 15.331 1.00 58.47 107 SER A C 1
ATOM 774 O O . SER A 1 107 ? 22.099 -14.369 15.368 1.00 58.47 107 SER A O 1
ATOM 776 N N . PRO A 1 108 ? 20.277 -13.444 16.341 1.00 51.16 108 PRO A N 1
ATOM 777 C CA . PRO A 1 108 ? 20.369 -14.307 17.501 1.00 51.16 108 PRO A CA 1
ATOM 778 C C . PRO A 1 108 ? 20.267 -15.749 17.008 1.00 51.16 108 PRO A C 1
ATOM 780 O O . PRO A 1 108 ? 19.416 -16.060 16.166 1.00 51.16 108 PRO A O 1
ATOM 783 N N . SER A 1 109 ? 21.146 -16.625 17.505 1.00 47.06 109 SER A N 1
ATOM 784 C CA . SER A 1 109 ? 20.934 -18.069 17.380 1.00 47.06 109 SER A CA 1
ATOM 785 C C . SER A 1 109 ? 19.490 -18.354 17.791 1.00 47.06 109 SER A C 1
ATOM 787 O O . SER A 1 109 ? 19.051 -17.741 18.764 1.00 47.06 109 SER A O 1
ATOM 789 N N . PRO A 1 110 ? 18.735 -19.207 17.074 1.00 49.75 110 PRO A N 1
ATOM 790 C CA . PRO A 1 110 ? 17.338 -19.470 17.394 1.00 49.75 110 PRO A CA 1
ATOM 791 C C . PRO A 1 110 ? 17.241 -19.955 18.841 1.00 49.75 110 PRO A C 1
ATOM 793 O O . PRO A 1 110 ? 17.518 -21.114 19.146 1.00 49.75 110 PRO A O 1
ATOM 796 N N . THR A 1 111 ? 16.913 -19.043 19.751 1.00 46.34 111 THR A N 1
ATOM 797 C CA . THR A 1 111 ? 16.653 -19.377 21.140 1.00 46.34 111 THR A CA 1
ATOM 798 C C . THR A 1 111 ? 15.334 -20.140 21.133 1.00 46.34 111 THR A C 1
ATOM 800 O O . THR A 1 111 ? 14.379 -19.658 20.514 1.00 46.34 111 THR A O 1
ATOM 803 N N . PRO A 1 112 ? 15.247 -21.320 21.772 1.00 47.53 112 PRO A N 1
ATOM 804 C CA . PRO A 1 112 ? 13.964 -21.967 21.990 1.00 47.53 112 PRO A CA 1
ATOM 805 C C . PRO A 1 112 ? 13.005 -20.942 22.588 1.00 47.53 112 PRO A C 1
ATOM 807 O O . PRO A 1 112 ? 13.395 -20.201 23.497 1.00 47.53 112 PRO A O 1
ATOM 810 N N . ALA A 1 113 ? 11.790 -20.864 22.041 1.00 47.81 113 ALA A N 1
ATOM 811 C CA . ALA A 1 113 ? 10.764 -19.991 22.587 1.00 47.81 113 ALA A CA 1
ATOM 812 C C . ALA A 1 113 ? 10.674 -20.247 24.104 1.00 47.81 113 ALA A C 1
ATOM 814 O O . ALA A 1 113 ? 10.721 -21.416 24.511 1.00 47.81 113 ALA A O 1
ATOM 815 N N . PRO A 1 114 ? 10.625 -19.202 24.952 1.00 47.91 114 PRO A N 1
ATOM 816 C CA . PRO A 1 114 ? 10.475 -19.405 26.385 1.00 47.91 114 PRO A CA 1
ATOM 817 C C . PRO A 1 114 ? 9.290 -20.344 26.640 1.00 47.91 114 PRO A C 1
ATOM 819 O O . PRO A 1 114 ? 8.274 -20.261 25.951 1.00 47.91 114 PRO A O 1
ATOM 822 N N . PHE A 1 115 ? 9.425 -21.271 27.591 1.00 38.03 115 PHE A N 1
ATOM 823 C CA . PHE A 1 115 ? 8.314 -22.139 27.987 1.00 38.03 115 PHE A CA 1
ATOM 824 C C . PHE A 1 115 ? 7.112 -21.255 28.366 1.00 38.03 115 PHE A C 1
ATOM 826 O O . PHE A 1 115 ? 7.224 -20.443 29.282 1.00 38.03 115 PHE A O 1
ATOM 833 N N . GLY A 1 116 ? 6.001 -21.379 27.630 1.00 47.41 116 GLY A N 1
ATOM 834 C CA . GLY A 1 116 ? 4.820 -20.515 27.776 1.00 47.41 116 GLY A CA 1
ATOM 835 C C . GLY A 1 116 ? 4.776 -19.277 26.865 1.00 47.41 116 GLY A C 1
ATOM 836 O O . GLY A 1 116 ? 3.924 -18.419 27.070 1.00 47.41 116 GLY A O 1
ATOM 837 N N . ALA A 1 117 ? 5.662 -19.148 25.871 1.00 45.38 117 ALA A N 1
ATOM 838 C CA . ALA A 1 117 ? 5.549 -18.102 24.855 1.00 45.38 117 ALA A CA 1
ATOM 839 C C . ALA A 1 117 ? 4.248 -18.273 24.046 1.00 45.38 117 ALA A C 1
ATOM 841 O O . ALA A 1 117 ? 3.945 -19.403 23.647 1.00 45.38 117 ALA A O 1
ATOM 842 N N . PRO A 1 118 ? 3.497 -17.189 23.769 1.00 49.81 118 PRO A N 1
ATOM 843 C CA . PRO A 1 118 ? 2.332 -17.285 22.908 1.00 49.81 118 PRO A CA 1
ATOM 844 C C . PRO A 1 118 ? 2.743 -17.793 21.522 1.00 49.81 118 PRO A C 1
ATOM 846 O O . PRO A 1 118 ? 3.836 -17.505 21.020 1.00 49.81 118 PRO A O 1
ATOM 849 N N . LEU A 1 119 ? 1.839 -18.584 20.949 1.00 57.75 119 LEU A N 1
ATOM 850 C CA . LEU A 1 119 ? 1.883 -19.115 19.592 1.00 57.75 119 LEU A CA 1
ATOM 851 C C . LEU A 1 119 ? 1.919 -17.956 18.564 1.00 57.75 119 LEU A C 1
ATOM 853 O O . LEU A 1 119 ? 1.896 -16.781 18.942 1.00 57.75 119 LEU A O 1
ATOM 857 N N . ARG A 1 120 ? 2.002 -18.250 17.257 1.00 76.50 120 ARG A N 1
ATOM 858 C CA . ARG A 1 120 ? 1.909 -17.206 16.209 1.00 76.50 120 ARG A CA 1
ATOM 859 C C . ARG A 1 120 ? 0.664 -16.348 16.445 1.00 76.50 120 ARG A C 1
ATOM 861 O O . ARG A 1 120 ? -0.301 -16.844 17.021 1.00 76.50 120 ARG A O 1
ATOM 868 N N . ILE A 1 121 ? 0.630 -15.094 15.987 1.00 86.44 121 ILE A N 1
ATOM 869 C CA . ILE A 1 121 ? -0.549 -14.239 16.230 1.00 86.44 121 ILE A CA 1
ATOM 870 C C . ILE A 1 121 ? -1.818 -14.894 15.670 1.00 86.44 121 ILE A C 1
ATOM 872 O O . ILE A 1 121 ? -2.879 -14.819 16.291 1.00 86.44 121 ILE A O 1
ATOM 876 N N . ALA A 1 122 ? -1.701 -15.603 14.549 1.00 84.44 122 ALA A N 1
ATOM 877 C CA . ALA A 1 122 ? -2.751 -16.428 13.957 1.00 84.44 122 ALA A CA 1
ATOM 878 C C . ALA A 1 122 ? -3.295 -17.543 14.874 1.00 84.44 122 ALA A C 1
ATOM 880 O O . ALA A 1 122 ? -4.463 -17.895 14.751 1.00 84.44 122 ALA A O 1
ATOM 881 N N . ASP A 1 123 ? -2.483 -18.056 15.796 1.00 85.31 123 ASP A N 1
ATOM 882 C CA . ASP A 1 123 ? -2.788 -19.200 16.662 1.00 85.31 123 ASP A CA 1
ATOM 883 C C . ASP A 1 123 ? -3.293 -18.768 18.058 1.00 85.31 123 ASP A C 1
ATOM 885 O O . ASP A 1 123 ? -3.567 -19.609 18.909 1.00 85.31 123 ASP A O 1
ATOM 889 N N . ILE A 1 124 ? -3.385 -17.459 18.337 1.00 85.56 124 ILE A N 1
ATOM 890 C CA . ILE A 1 124 ? -3.882 -16.954 19.626 1.00 85.56 124 ILE A CA 1
ATOM 891 C C . ILE A 1 124 ? -5.388 -17.238 19.740 1.00 85.56 124 ILE A C 1
ATOM 893 O O . ILE A 1 124 ? -6.192 -16.716 18.964 1.00 85.56 124 ILE A O 1
ATOM 897 N N . GLU A 1 125 ? -5.794 -18.014 20.734 1.00 83.06 125 GLU A N 1
ATOM 898 C CA . GLU A 1 125 ? -7.203 -18.297 21.012 1.00 83.06 125 GLU A CA 1
ATOM 899 C C . GLU A 1 125 ? -7.655 -17.631 22.317 1.00 83.06 125 GLU A C 1
ATOM 901 O O . GLU A 1 125 ? -6.852 -17.327 23.198 1.00 83.06 125 GLU A O 1
ATOM 906 N N . CYS A 1 126 ? -8.958 -17.362 22.427 1.00 78.25 126 CYS A N 1
ATOM 907 C CA . CYS A 1 126 ? -9.553 -16.844 23.655 1.00 78.25 126 CYS A CA 1
ATOM 908 C C . CYS A 1 126 ? -10.076 -18.011 24.502 1.00 78.25 126 CYS A C 1
ATOM 910 O O . CYS A 1 126 ? -11.164 -18.529 24.243 1.00 78.25 126 CYS A O 1
ATOM 912 N N . GLU A 1 127 ? -9.322 -18.421 25.521 1.00 65.00 127 GLU A N 1
ATOM 913 C CA . GLU A 1 127 ? -9.740 -19.472 26.456 1.00 65.00 127 GLU A CA 1
ATOM 914 C C . GLU A 1 127 ? -10.604 -18.896 27.598 1.00 65.00 127 GLU A C 1
ATOM 916 O O . GLU A 1 127 ? -10.156 -18.681 28.719 1.00 65.00 127 GLU A O 1
ATOM 921 N N . GLY A 1 128 ? -11.889 -18.654 27.317 1.00 54.00 128 GLY A N 1
ATOM 922 C CA . GLY A 1 128 ? -12.893 -18.302 28.331 1.00 54.00 128 GLY A CA 1
ATOM 923 C C . GLY A 1 128 ? -12.830 -16.861 28.871 1.00 54.00 128 GLY A C 1
ATOM 924 O O . GLY A 1 128 ? -11.859 -16.129 28.725 1.00 54.00 128 GLY A O 1
ATOM 925 N N . ALA A 1 129 ? -13.921 -16.421 29.506 1.00 46.59 129 ALA A N 1
ATOM 926 C CA . ALA A 1 129 ? -14.142 -15.026 29.915 1.00 46.59 129 ALA A CA 1
ATOM 927 C C . ALA A 1 129 ? -13.280 -14.534 31.104 1.00 46.59 129 ALA A C 1
ATOM 929 O O . ALA A 1 129 ? -13.518 -13.434 31.605 1.00 46.59 129 ALA A O 1
ATOM 930 N N . SER A 1 130 ? -12.320 -15.329 31.593 1.00 45.50 130 SER A N 1
ATOM 931 C CA . SER A 1 130 ? -11.658 -15.102 32.887 1.00 45.50 130 SER A CA 1
ATOM 932 C C . SER A 1 130 ? -10.214 -14.605 32.846 1.00 45.50 130 SER A C 1
ATOM 934 O O . SER A 1 130 ? -9.680 -14.326 33.913 1.00 45.50 130 SER A O 1
ATOM 936 N N . GLU A 1 131 ? -9.585 -14.386 31.690 1.00 48.12 131 GLU A N 1
ATOM 937 C CA . GLU A 1 131 ? -8.290 -13.678 31.653 1.00 48.12 131 GLU A CA 1
ATOM 938 C C . GLU A 1 131 ? -8.486 -12.154 31.680 1.00 48.12 131 GLU A C 1
ATOM 940 O O . GLU A 1 131 ? -8.096 -11.409 30.777 1.00 48.12 131 GLU A O 1
ATOM 945 N N . VAL A 1 132 ? -9.142 -11.677 32.738 1.00 49.88 132 VAL A N 1
ATOM 946 C CA . VAL A 1 132 ? -9.013 -10.293 33.198 1.00 49.88 132 VAL A CA 1
ATOM 947 C C . VAL A 1 132 ? -7.865 -10.291 34.199 1.00 49.88 132 VAL A C 1
ATOM 949 O O . VAL A 1 132 ? -8.077 -10.103 35.396 1.00 49.88 132 VAL A O 1
ATOM 952 N N . ASP A 1 133 ? -6.646 -10.559 33.728 1.00 46.97 133 ASP A N 1
ATOM 953 C CA . ASP A 1 133 ? -5.484 -10.302 34.567 1.00 46.97 133 ASP A CA 1
ATOM 954 C C . ASP A 1 133 ? -5.434 -8.796 34.813 1.00 46.97 133 ASP A C 1
ATOM 956 O O . ASP A 1 133 ? -5.426 -7.972 33.893 1.00 46.97 133 ASP A O 1
ATOM 960 N N . GLY A 1 134 ? -5.572 -8.460 36.095 1.00 48.25 134 GLY A N 1
ATOM 961 C CA . GLY A 1 134 ? -5.811 -7.114 36.576 1.00 48.25 134 GLY A CA 1
ATOM 962 C C . GLY A 1 134 ? -4.783 -6.123 36.049 1.00 48.25 134 GLY A C 1
ATOM 963 O O . GLY A 1 134 ? -3.634 -6.472 35.800 1.00 48.25 134 GLY A O 1
ATOM 964 N N . VAL A 1 135 ? -5.228 -4.870 35.925 1.00 47.66 135 VAL A N 1
ATOM 965 C CA . VAL A 1 135 ? -4.414 -3.674 35.663 1.00 47.66 135 VAL A CA 1
ATOM 966 C C . VAL A 1 135 ? -3.079 -3.787 36.414 1.00 47.66 135 VAL A C 1
ATOM 968 O O . VAL A 1 135 ? -3.004 -3.570 37.626 1.00 47.66 135 VAL A O 1
ATOM 971 N N . GLY A 1 136 ? -2.038 -4.205 35.699 1.00 46.00 136 GLY A N 1
ATOM 972 C CA . GLY A 1 136 ? -0.738 -4.538 36.251 1.00 46.00 136 GLY A CA 1
ATOM 973 C C . GLY A 1 136 ? 0.085 -3.273 36.410 1.00 46.00 136 GLY A C 1
ATOM 974 O O . GLY A 1 136 ? 0.721 -2.832 35.464 1.00 46.00 136 GLY A O 1
ATOM 975 N N . ALA A 1 137 ? 0.080 -2.732 37.629 1.00 44.31 137 ALA A N 1
ATOM 976 C CA . ALA A 1 137 ? 0.865 -1.590 38.100 1.00 44.31 137 ALA A CA 1
ATOM 977 C C . ALA A 1 137 ? 0.644 -0.248 37.366 1.00 44.31 137 ALA A C 1
ATOM 979 O O . ALA A 1 137 ? 0.496 -0.140 36.150 1.00 44.31 137 ALA A O 1
ATOM 980 N N . ALA A 1 138 ? 0.647 0.826 38.156 1.00 45.34 138 ALA A N 1
ATOM 981 C CA . ALA A 1 138 ? 0.665 2.193 37.661 1.00 45.34 138 ALA A CA 1
ATOM 982 C C . ALA A 1 138 ? 1.962 2.438 36.869 1.00 45.34 138 ALA A C 1
ATOM 984 O O . ALA A 1 138 ? 3.030 2.618 37.449 1.00 45.34 138 ALA A O 1
ATOM 985 N N . GLY A 1 139 ? 1.855 2.424 35.543 1.00 52.78 139 GLY A N 1
ATOM 986 C CA . GLY A 1 139 ? 2.896 2.819 34.602 1.00 52.78 139 GLY A CA 1
ATOM 987 C C . GLY A 1 139 ? 2.314 3.773 33.561 1.00 52.78 139 GLY A C 1
ATOM 988 O O . GLY A 1 139 ? 1.108 3.766 33.322 1.00 52.78 139 GLY A O 1
ATOM 989 N N . VAL A 1 140 ? 3.170 4.614 32.977 1.00 62.41 140 VAL A N 1
ATOM 990 C CA . VAL A 1 140 ? 2.781 5.617 31.965 1.00 62.41 140 VAL A CA 1
ATOM 991 C C . VAL A 1 140 ? 2.538 4.974 30.585 1.00 62.41 140 VAL A C 1
ATOM 993 O O . VAL A 1 140 ? 1.892 5.577 29.740 1.00 62.41 140 VAL A O 1
ATOM 996 N N . GLY A 1 141 ? 3.025 3.743 30.370 1.00 70.50 141 GLY A N 1
ATOM 997 C CA . GLY A 1 141 ? 2.891 2.998 29.113 1.00 70.50 141 GLY A CA 1
ATOM 998 C C . GLY A 1 141 ? 1.662 2.087 29.033 1.00 70.50 141 GLY A C 1
ATOM 999 O O . GLY A 1 141 ? 0.997 1.806 30.034 1.00 70.50 141 GLY A O 1
ATOM 1000 N N . GLY A 1 142 ? 1.384 1.605 27.819 1.00 81.44 142 GLY A N 1
ATOM 1001 C CA . GLY A 1 142 ? 0.287 0.692 27.508 1.00 81.44 142 GLY A CA 1
ATOM 1002 C C . GLY A 1 142 ? 0.328 -0.584 28.349 1.00 81.44 142 GLY A C 1
ATOM 1003 O O . GLY A 1 142 ? 1.364 -1.239 28.480 1.00 81.44 142 GLY A O 1
ATOM 1004 N N . GLN A 1 143 ? -0.813 -0.939 28.939 1.00 87.62 143 GLN A N 1
ATOM 1005 C CA . GLN A 1 143 ? -0.939 -2.137 29.769 1.00 87.62 143 GLN A CA 1
ATOM 1006 C C . GLN A 1 143 ? -0.779 -3.428 28.937 1.00 87.62 143 GLN A C 1
ATOM 1008 O O . GLN A 1 143 ? -1.180 -3.444 27.770 1.00 87.62 143 GLN A O 1
ATOM 1013 N N . PRO A 1 144 ? -0.265 -4.532 29.519 1.00 89.00 144 PRO A N 1
ATOM 1014 C CA . PRO A 1 144 ? -0.162 -5.831 28.843 1.00 89.00 144 PRO A CA 1
ATOM 1015 C C . PRO A 1 144 ? -1.501 -6.320 28.295 1.00 89.00 144 PRO A C 1
ATOM 1017 O O . PRO A 1 144 ? -2.517 -6.145 28.961 1.00 89.00 144 PRO A O 1
ATOM 1020 N N . TRP A 1 145 ? -1.522 -6.922 27.104 1.00 89.06 145 TRP A N 1
ATOM 1021 C CA . TRP A 1 145 ? -2.740 -7.444 26.466 1.00 89.06 145 TRP A CA 1
ATOM 1022 C C . TRP A 1 145 ? -2.960 -8.919 26.816 1.00 89.06 145 TRP A C 1
ATOM 1024 O O . TRP A 1 145 ? -2.004 -9.694 26.801 1.00 89.06 145 TRP A O 1
ATOM 1034 N N . SER A 1 146 ? -4.206 -9.320 27.078 1.00 85.94 146 SER A N 1
ATOM 1035 C CA . SER A 1 146 ? -4.568 -10.734 27.244 1.00 85.94 146 SER A CA 1
ATOM 1036 C C . SER A 1 146 ? -4.735 -11.446 25.899 1.00 85.94 146 SER A C 1
ATOM 1038 O O . SER A 1 146 ? -4.905 -10.806 24.853 1.00 85.94 146 SER A O 1
ATOM 1040 N N . ALA A 1 147 ? -4.724 -12.784 25.912 1.00 85.56 147 ALA A N 1
ATOM 1041 C CA . ALA A 1 147 ? -4.930 -13.592 24.708 1.00 85.56 147 ALA A CA 1
ATOM 1042 C C . ALA A 1 147 ? -6.277 -13.285 24.035 1.00 85.56 147 ALA A C 1
ATOM 1044 O O . ALA A 1 147 ? -6.341 -13.085 22.822 1.00 85.56 147 ALA A O 1
ATOM 1045 N N . CYS A 1 148 ? -7.339 -13.132 24.829 1.00 83.75 148 CYS A N 1
ATOM 1046 C CA . CYS A 1 148 ? -8.659 -12.754 24.330 1.00 83.75 148 CYS A CA 1
ATOM 1047 C C . CYS A 1 148 ? -8.685 -11.365 23.678 1.00 83.75 148 CYS A C 1
ATOM 1049 O O . CYS A 1 148 ? -9.313 -11.196 22.634 1.00 83.75 148 CYS A O 1
ATOM 1051 N N . GLU A 1 149 ? -8.006 -10.369 24.256 1.00 88.50 149 GLU A N 1
ATOM 1052 C CA . GLU A 1 149 ? -7.915 -9.030 23.656 1.00 88.50 149 GLU A CA 1
ATOM 1053 C C . GLU A 1 149 ? -7.210 -9.086 22.297 1.00 88.50 149 GLU A C 1
ATOM 1055 O O . GLU A 1 149 ? -7.718 -8.540 21.316 1.00 88.50 149 GLU A O 1
ATOM 1060 N N . MET A 1 150 ? -6.086 -9.803 22.221 1.00 91.06 150 MET A N 1
ATOM 1061 C CA . MET A 1 150 ? -5.342 -10.004 20.977 1.00 91.06 150 MET A CA 1
ATOM 1062 C C . MET A 1 150 ? -6.172 -10.747 19.925 1.00 91.06 150 MET A C 1
ATOM 1064 O O . MET A 1 150 ? -6.246 -10.286 18.788 1.00 91.06 150 MET A O 1
ATOM 1068 N N . ALA A 1 151 ? -6.832 -11.851 20.287 1.00 89.00 151 ALA A N 1
ATOM 1069 C CA . ALA A 1 151 ? -7.650 -12.639 19.365 1.00 89.00 151 ALA A CA 1
ATOM 1070 C C . ALA A 1 151 ? -8.814 -11.818 18.783 1.00 89.00 151 ALA A C 1
ATOM 1072 O O . ALA A 1 151 ? -8.995 -11.774 17.566 1.00 89.00 151 ALA A O 1
ATOM 1073 N N . LEU A 1 152 ? -9.557 -11.099 19.633 1.00 86.94 152 LEU A N 1
ATOM 1074 C CA . LEU A 1 152 ? -10.683 -10.264 19.202 1.00 86.94 152 LEU A CA 1
ATOM 1075 C C . LEU A 1 152 ? -10.233 -9.142 18.261 1.00 86.94 152 LEU A C 1
ATOM 1077 O O . LEU A 1 152 ? -10.822 -8.941 17.198 1.00 86.94 152 LEU A O 1
ATOM 1081 N N . VAL A 1 153 ? -9.176 -8.415 18.632 1.00 92.12 153 VAL A N 1
ATOM 1082 C CA . VAL A 1 153 ? -8.652 -7.306 17.825 1.00 92.12 153 VAL A CA 1
ATOM 1083 C C . VAL A 1 153 ? -8.067 -7.813 16.510 1.00 92.12 153 VAL A C 1
ATOM 1085 O O . VAL A 1 153 ? -8.336 -7.225 15.462 1.00 92.12 153 VAL A O 1
ATOM 1088 N N . ARG A 1 154 ? -7.332 -8.931 16.531 1.00 93.81 154 ARG A N 1
ATOM 1089 C CA . ARG A 1 154 ? -6.824 -9.592 15.322 1.00 93.81 154 ARG A CA 1
ATOM 1090 C C . ARG A 1 154 ? -7.972 -9.903 14.375 1.00 93.81 154 ARG A C 1
ATOM 1092 O O . ARG A 1 154 ? -7.887 -9.563 13.200 1.00 93.81 154 ARG A O 1
ATOM 1099 N N . ASP A 1 155 ? -9.046 -10.511 14.863 1.00 88.44 155 ASP A N 1
ATOM 1100 C CA . ASP A 1 155 ? -10.158 -10.937 14.014 1.00 88.44 155 ASP A CA 1
ATOM 1101 C C . ASP A 1 155 ? -10.919 -9.746 13.408 1.00 88.44 155 ASP A C 1
ATOM 1103 O O . ASP A 1 155 ? -11.375 -9.821 12.262 1.00 88.44 155 ASP A O 1
ATOM 1107 N N . LEU A 1 156 ? -11.012 -8.620 14.128 1.00 87.25 156 LEU A N 1
ATOM 1108 C CA . LEU A 1 156 ? -11.541 -7.358 13.597 1.00 87.25 156 LEU A CA 1
ATOM 1109 C C . LEU A 1 156 ? -10.650 -6.785 12.487 1.00 87.25 156 LEU A C 1
ATOM 1111 O O . LEU A 1 156 ? -11.159 -6.389 11.438 1.00 87.25 156 LEU A O 1
ATOM 1115 N N . ILE A 1 157 ? -9.331 -6.788 12.686 1.00 93.00 157 ILE A N 1
ATOM 1116 C CA . ILE A 1 157 ? -8.358 -6.315 11.693 1.00 93.00 157 ILE A CA 1
ATOM 1117 C C . ILE A 1 157 ? -8.379 -7.208 10.449 1.00 93.00 157 ILE A C 1
ATOM 1119 O O . ILE A 1 157 ? -8.546 -6.707 9.336 1.00 93.00 157 ILE A O 1
ATOM 1123 N N . LEU A 1 158 ? -8.277 -8.530 10.629 1.00 90.62 158 LEU A N 1
ATOM 1124 C CA . LEU A 1 158 ? -8.327 -9.523 9.554 1.00 90.62 158 LEU A CA 1
ATOM 1125 C C . LEU A 1 158 ? -9.601 -9.370 8.725 1.00 90.62 158 LEU A C 1
ATOM 1127 O O . LEU A 1 158 ? -9.550 -9.404 7.496 1.00 90.62 158 LEU A O 1
ATOM 1131 N N . ARG A 1 159 ? -10.747 -9.169 9.383 1.00 83.88 159 ARG A N 1
ATOM 1132 C CA . ARG A 1 159 ? -12.035 -8.969 8.714 1.00 83.88 159 ARG A CA 1
ATOM 1133 C C . ARG A 1 159 ? -12.015 -7.791 7.744 1.00 83.88 159 ARG A C 1
ATOM 1135 O O . ARG A 1 159 ? -12.633 -7.918 6.685 1.00 83.88 159 ARG A O 1
ATOM 1142 N N . GLU A 1 160 ? -11.355 -6.686 8.088 1.00 83.88 160 GLU A N 1
ATOM 1143 C CA . GLU A 1 160 ? -11.296 -5.515 7.211 1.00 83.88 160 GLU A CA 1
ATOM 1144 C C . GLU A 1 160 ? -10.230 -5.674 6.126 1.00 83.88 160 GLU A C 1
ATOM 1146 O O . GLU A 1 160 ? -10.550 -5.544 4.944 1.00 83.88 160 GLU A O 1
ATOM 1151 N N . ILE A 1 161 ? -9.000 -6.074 6.468 1.00 88.06 161 ILE A N 1
ATOM 1152 C CA . ILE A 1 161 ? -7.935 -6.196 5.457 1.00 88.06 161 ILE A CA 1
ATOM 1153 C C . ILE A 1 161 ? -8.228 -7.282 4.417 1.00 88.06 161 ILE A C 1
ATOM 1155 O O . ILE A 1 161 ? -7.808 -7.156 3.269 1.00 88.06 161 ILE A O 1
ATOM 1159 N N . ARG A 1 162 ? -8.997 -8.323 4.768 1.00 86.00 162 ARG A N 1
ATOM 1160 C CA . ARG A 1 162 ? -9.398 -9.372 3.817 1.00 86.00 162 ARG A CA 1
ATOM 1161 C C . ARG A 1 162 ? -10.369 -8.888 2.745 1.00 86.00 162 ARG A C 1
ATOM 1163 O O . ARG A 1 162 ? -10.490 -9.546 1.717 1.00 86.00 162 ARG A O 1
ATOM 1170 N N . ARG A 1 163 ? -11.034 -7.751 2.967 1.00 76.75 163 ARG A N 1
ATOM 1171 C CA . ARG A 1 163 ? -11.941 -7.101 2.006 1.00 76.75 163 ARG A CA 1
ATOM 1172 C C . ARG A 1 163 ? -11.218 -6.141 1.076 1.00 76.75 163 ARG A C 1
ATOM 1174 O O . ARG A 1 163 ? -11.858 -5.597 0.175 1.00 76.75 163 ARG A O 1
ATOM 1181 N N . ALA A 1 164 ? -9.926 -5.909 1.305 1.00 75.62 164 ALA A N 1
ATOM 1182 C CA . ALA A 1 164 ? -9.168 -4.989 0.491 1.00 75.62 164 ALA A CA 1
ATOM 1183 C C . ALA A 1 164 ? -9.097 -5.495 -0.959 1.00 75.62 164 ALA A C 1
ATOM 1185 O O . ALA A 1 164 ? -8.792 -6.660 -1.222 1.00 75.62 164 ALA A O 1
ATOM 1186 N N . THR A 1 165 ? -9.355 -4.611 -1.916 1.00 71.50 165 THR A N 1
ATOM 1187 C CA . THR A 1 165 ? -9.207 -4.860 -3.361 1.00 71.50 165 THR A CA 1
ATOM 1188 C C . THR A 1 165 ? -8.485 -3.680 -4.003 1.00 71.50 165 THR A C 1
ATOM 1190 O O . THR A 1 165 ? -8.332 -2.642 -3.367 1.00 71.50 165 THR A O 1
ATOM 1193 N N . ALA A 1 166 ? -8.089 -3.778 -5.275 1.00 66.88 166 ALA A N 1
ATOM 1194 C CA . ALA A 1 166 ? -7.472 -2.650 -5.985 1.00 66.88 166 ALA A CA 1
ATOM 1195 C C . ALA A 1 166 ? -8.352 -1.378 -6.023 1.00 66.88 166 ALA A C 1
ATOM 1197 O O . ALA A 1 166 ? -7.819 -0.279 -6.134 1.00 66.88 166 ALA A O 1
ATOM 1198 N N . GLY A 1 167 ? -9.681 -1.522 -5.931 1.00 67.56 167 GLY A N 1
ATOM 1199 C CA . GLY A 1 167 ? -10.629 -0.402 -5.854 1.00 67.56 167 GLY A CA 1
ATOM 1200 C C . GLY A 1 167 ? -11.056 -0.023 -4.431 1.00 67.56 167 GLY A C 1
ATOM 1201 O O . GLY A 1 167 ? -11.822 0.919 -4.265 1.00 67.56 167 GLY A O 1
ATOM 1202 N N . ARG A 1 168 ? -10.600 -0.763 -3.413 1.00 75.31 168 ARG A N 1
ATOM 1203 C CA . ARG A 1 168 ? -10.944 -0.569 -1.998 1.00 75.31 168 ARG A CA 1
ATOM 1204 C C . ARG A 1 168 ? -9.766 -1.008 -1.136 1.00 75.31 168 ARG A C 1
ATOM 1206 O O . ARG A 1 168 ? -9.807 -2.075 -0.540 1.00 75.31 168 ARG A O 1
ATOM 1213 N N . ASP A 1 169 ? -8.699 -0.226 -1.099 1.00 80.38 169 ASP A N 1
ATOM 1214 C CA . ASP A 1 169 ? -7.501 -0.518 -0.301 1.00 80.38 169 ASP A CA 1
ATOM 1215 C C . ASP A 1 169 ? -7.208 0.558 0.753 1.00 80.38 169 ASP A C 1
ATOM 1217 O O . ASP A 1 169 ? -6.103 0.609 1.300 1.00 80.38 169 ASP A O 1
ATOM 1221 N N . ALA A 1 170 ? -8.228 1.369 1.068 1.00 83.38 170 ALA A N 1
ATOM 1222 C CA . ALA A 1 170 ? -8.179 2.428 2.071 1.00 83.38 170 ALA A CA 1
ATOM 1223 C C . ALA A 1 170 ? -7.720 1.917 3.452 1.00 83.38 170 ALA A C 1
ATOM 1225 O O . ALA A 1 170 ? -6.957 2.564 4.172 1.00 83.38 170 ALA A O 1
ATOM 1226 N N . ILE A 1 171 ? -8.149 0.696 3.776 1.00 88.00 171 ILE A N 1
ATOM 1227 C CA . ILE A 1 171 ? -7.690 -0.093 4.913 1.00 88.00 171 ILE A CA 1
ATOM 1228 C C . ILE A 1 171 ? -7.184 -1.417 4.339 1.00 88.00 171 ILE A C 1
ATOM 1230 O O . ILE A 1 171 ? -7.945 -2.203 3.777 1.00 88.00 171 ILE A O 1
ATOM 1234 N N . SER A 1 172 ? -5.878 -1.648 4.423 1.00 91.12 172 SER A N 1
ATOM 1235 C CA . SER A 1 172 ? -5.226 -2.837 3.871 1.00 91.12 172 SER A CA 1
ATOM 1236 C C . SER A 1 172 ? -4.025 -3.230 4.721 1.00 91.12 172 SER A C 1
ATOM 1238 O O . SER A 1 172 ? -3.451 -2.391 5.416 1.00 91.12 172 SER A O 1
ATOM 1240 N N . GLY A 1 173 ? -3.601 -4.495 4.641 1.00 93.44 173 GLY A N 1
ATOM 1241 C CA . GLY A 1 173 ? -2.416 -4.959 5.372 1.00 93.44 173 GLY A CA 1
ATOM 1242 C C . GLY A 1 173 ? -1.167 -4.129 5.049 1.00 93.44 173 GLY A C 1
ATOM 1243 O O . GLY A 1 173 ? -0.400 -3.780 5.939 1.00 93.44 173 GLY A O 1
ATOM 1244 N N . ALA A 1 174 ? -1.027 -3.703 3.792 1.00 94.19 174 ALA A N 1
ATOM 1245 C CA . ALA A 1 174 ? 0.035 -2.811 3.341 1.00 94.19 174 ALA A CA 1
ATOM 1246 C C . ALA A 1 174 ? 0.049 -1.449 4.062 1.00 94.19 174 ALA A C 1
ATOM 1248 O O . ALA A 1 174 ? 1.127 -0.961 4.412 1.00 94.19 174 ALA A O 1
ATOM 1249 N N . ARG A 1 175 ? -1.123 -0.836 4.284 1.00 94.56 175 ARG A N 1
ATOM 1250 C CA . ARG A 1 175 ? -1.243 0.441 5.005 1.00 94.56 175 ARG A CA 1
ATOM 1251 C C . ARG A 1 175 ? -1.054 0.270 6.510 1.00 94.56 175 ARG A C 1
ATOM 1253 O O . ARG A 1 175 ? -0.400 1.109 7.110 1.00 94.56 175 ARG A O 1
ATOM 1260 N N . LEU A 1 176 ? -1.533 -0.826 7.107 1.00 96.31 176 LEU A N 1
ATOM 1261 C CA . LEU A 1 176 ? -1.309 -1.118 8.532 1.00 96.31 176 LEU A CA 1
ATOM 1262 C C . LEU A 1 176 ? 0.168 -1.400 8.847 1.00 96.31 176 LEU A C 1
ATOM 1264 O O . LEU A 1 176 ? 0.676 -0.923 9.858 1.00 96.31 176 LEU A O 1
ATOM 1268 N N . LEU A 1 177 ? 0.873 -2.113 7.960 1.00 96.00 177 LEU A N 1
ATOM 1269 C CA . LEU A 1 177 ? 2.320 -2.315 8.075 1.00 96.00 177 LEU A CA 1
ATOM 1270 C C . LEU A 1 177 ? 3.075 -0.977 8.030 1.00 96.00 177 LEU A C 1
ATOM 1272 O O . LEU A 1 177 ? 3.917 -0.717 8.886 1.00 96.00 177 LEU A O 1
ATOM 1276 N N . ARG A 1 178 ? 2.752 -0.115 7.056 1.00 94.94 178 ARG A N 1
ATOM 1277 C CA . ARG A 1 178 ? 3.382 1.209 6.909 1.00 94.94 178 ARG A CA 1
ATOM 1278 C C . ARG A 1 178 ? 3.029 2.151 8.055 1.00 94.94 178 ARG A C 1
ATOM 1280 O O . ARG A 1 178 ? 3.905 2.863 8.525 1.00 94.94 178 ARG A O 1
ATOM 1287 N N . LEU A 1 179 ? 1.792 2.118 8.547 1.00 96.75 179 LEU A N 1
ATOM 1288 C CA . LEU A 1 179 ? 1.351 2.942 9.671 1.00 96.75 179 LEU A CA 1
ATOM 1289 C C . LEU A 1 179 ? 2.249 2.751 10.899 1.00 96.75 179 LEU A C 1
ATOM 1291 O O . LEU A 1 179 ? 2.692 3.735 11.474 1.00 96.75 179 LEU A O 1
ATOM 1295 N N . ALA A 1 180 ? 2.585 1.509 11.256 1.00 95.12 180 ALA A N 1
ATOM 1296 C CA . ALA A 1 180 ? 3.479 1.251 12.386 1.00 95.12 180 ALA A CA 1
ATOM 1297 C C . ALA A 1 180 ? 4.903 1.803 12.181 1.00 95.12 180 ALA A C 1
ATOM 1299 O O . ALA A 1 180 ? 5.570 2.136 13.153 1.00 95.12 180 ALA A O 1
ATOM 1300 N N . PHE A 1 181 ? 5.376 1.900 10.933 1.00 94.75 181 PHE A N 1
ATOM 1301 C CA . PHE A 1 181 ? 6.652 2.548 10.626 1.00 94.75 181 PHE A CA 1
ATOM 1302 C C . PHE A 1 181 ? 6.552 4.073 10.770 1.00 94.75 181 PHE A C 1
ATOM 1304 O O . PHE A 1 181 ? 7.407 4.681 11.407 1.00 94.75 181 PHE A O 1
ATOM 1311 N N . HIS A 1 182 ? 5.492 4.675 10.224 1.00 95.50 182 HIS A N 1
ATOM 1312 C CA . HIS A 1 182 ? 5.248 6.118 10.310 1.00 95.50 182 HIS A CA 1
ATOM 1313 C C . HIS A 1 182 ? 5.059 6.592 11.755 1.00 95.50 182 HIS A C 1
ATOM 1315 O O . HIS A 1 182 ? 5.618 7.616 12.126 1.00 95.50 182 HIS A O 1
ATOM 1321 N N . ASP A 1 183 ? 4.360 5.807 12.579 1.00 95.81 183 ASP A N 1
ATOM 1322 C CA . ASP A 1 183 ? 4.186 6.066 14.014 1.00 95.81 183 ASP A CA 1
ATOM 1323 C C . ASP A 1 183 ? 5.526 6.190 14.748 1.00 95.81 183 ASP A C 1
ATOM 1325 O O . ASP A 1 183 ? 5.640 6.902 15.735 1.00 95.81 183 ASP A O 1
ATOM 1329 N N . CYS A 1 184 ? 6.563 5.509 14.256 1.00 95.44 184 CYS A N 1
ATOM 1330 C CA . CYS A 1 184 ? 7.895 5.482 14.848 1.00 95.44 184 CYS A CA 1
ATOM 1331 C C . CYS A 1 184 ? 8.838 6.596 14.378 1.00 95.44 184 CYS A C 1
ATOM 1333 O O . CYS A 1 184 ? 9.976 6.652 14.851 1.00 95.44 184 CYS A O 1
ATOM 1335 N N . LEU A 1 185 ? 8.394 7.491 13.492 1.00 94.94 185 LEU A N 1
ATOM 1336 C CA . LEU A 1 185 ? 9.167 8.680 13.144 1.00 94.94 185 LEU A CA 1
ATOM 1337 C C . LEU A 1 185 ? 9.239 9.632 14.346 1.00 94.94 185 LEU A C 1
ATOM 1339 O O . LEU A 1 185 ? 8.248 9.882 15.026 1.00 94.94 185 LEU A O 1
ATOM 1343 N N . ARG A 1 186 ? 10.426 10.188 14.600 1.00 94.69 186 ARG A N 1
ATOM 1344 C CA . ARG A 1 186 ? 10.602 11.226 15.624 1.00 94.69 186 ARG A CA 1
ATOM 1345 C C . ARG A 1 186 ? 10.090 12.569 15.129 1.00 94.69 186 ARG A C 1
ATOM 1347 O O . ARG A 1 186 ? 10.148 12.858 13.933 1.00 94.69 186 ARG A O 1
ATOM 1354 N N . TYR A 1 187 ? 9.672 13.423 16.054 1.00 94.94 187 TYR A N 1
ATOM 1355 C CA . TYR A 1 187 ? 9.353 14.814 15.754 1.00 94.94 187 TYR A CA 1
ATOM 1356 C C . TYR A 1 187 ? 10.614 15.630 15.434 1.00 94.94 187 TYR A C 1
ATOM 1358 O O . TYR A 1 187 ? 11.735 15.244 15.775 1.00 94.94 187 TYR A O 1
ATOM 1366 N N . GLU A 1 188 ? 10.445 16.779 14.776 1.00 93.12 188 GLU A N 1
ATOM 1367 C CA . GLU A 1 188 ? 11.551 17.686 14.422 1.00 93.12 188 GLU A CA 1
ATOM 1368 C C . GLU A 1 188 ? 12.387 18.134 15.639 1.00 93.12 188 GLU A C 1
ATOM 1370 O O . GLU A 1 188 ? 13.573 18.420 15.485 1.00 93.12 188 GLU A O 1
ATOM 1375 N N . ASP A 1 189 ? 11.810 18.121 16.845 1.00 93.00 189 ASP A N 1
ATOM 1376 C CA . ASP A 1 189 ? 12.476 18.430 18.120 1.00 93.00 189 ASP A CA 1
ATOM 1377 C C . ASP A 1 189 ? 13.112 17.211 18.822 1.00 93.00 189 ASP A C 1
ATOM 1379 O O . ASP A 1 189 ? 13.434 17.284 20.008 1.00 93.00 189 ASP A O 1
ATOM 1383 N N . ASP A 1 190 ? 13.269 16.093 18.106 1.00 91.25 190 ASP A N 1
ATOM 1384 C CA . ASP A 1 190 ? 13.814 14.815 18.588 1.00 91.25 190 ASP A CA 1
ATOM 1385 C C . ASP A 1 190 ? 12.971 14.085 19.649 1.00 91.25 190 ASP A C 1
ATOM 1387 O O . ASP A 1 190 ? 13.384 13.032 20.144 1.00 91.25 190 ASP A O 1
ATOM 1391 N N . SER A 1 191 ? 11.780 14.593 19.978 1.00 91.69 191 SER A N 1
ATOM 1392 C CA . SER A 1 191 ? 10.829 13.908 20.859 1.00 91.69 191 SER A CA 1
ATOM 1393 C C . SER A 1 191 ? 9.939 12.906 20.109 1.00 91.69 191 SER A C 1
ATOM 1395 O O . SER A 1 191 ? 9.959 12.825 18.879 1.00 91.69 191 SER A O 1
ATOM 1397 N N . GLY A 1 192 ? 9.131 12.154 20.862 1.00 89.12 192 GLY A N 1
ATOM 1398 C CA . GLY A 1 192 ? 8.136 11.230 20.310 1.00 89.12 192 GLY A CA 1
ATOM 1399 C C . GLY A 1 192 ? 8.724 9.949 19.723 1.00 89.12 192 GLY A C 1
ATOM 1400 O O . GLY A 1 192 ? 9.805 9.503 20.118 1.00 89.12 192 GLY A O 1
ATOM 1401 N N . GLY A 1 193 ? 7.984 9.370 18.780 1.00 89.06 193 GLY A N 1
ATOM 1402 C CA . GLY A 1 193 ? 8.304 8.107 18.126 1.00 89.06 193 GLY A CA 1
ATOM 1403 C C . GLY A 1 193 ? 7.643 6.905 18.808 1.00 89.06 193 GLY A C 1
ATOM 1404 O O . GLY A 1 193 ? 7.841 6.630 19.990 1.00 89.06 193 GLY A O 1
ATOM 1405 N N . CYS A 1 194 ? 6.897 6.156 18.008 1.00 94.69 194 CYS A N 1
ATOM 1406 C CA . CYS A 1 194 ? 6.097 4.986 18.346 1.00 94.69 194 CYS A CA 1
ATOM 1407 C C . CYS A 1 194 ? 5.073 5.305 19.445 1.00 94.69 194 CYS A C 1
ATOM 1409 O O . CYS A 1 194 ? 5.000 4.586 20.448 1.00 94.69 194 CYS A O 1
ATOM 1411 N N . ASP A 1 195 ? 4.350 6.416 19.287 1.00 94.81 195 ASP A N 1
ATOM 1412 C CA . ASP A 1 195 ? 3.516 7.034 20.320 1.00 94.81 195 ASP A CA 1
ATOM 1413 C C . ASP A 1 195 ? 2.023 7.120 19.942 1.00 94.81 195 ASP A C 1
ATOM 1415 O O . ASP A 1 195 ? 1.237 7.787 20.612 1.00 94.81 195 ASP A O 1
ATOM 1419 N N . GLY A 1 196 ? 1.577 6.403 18.911 1.00 95.06 196 GLY A N 1
ATOM 1420 C CA . GLY A 1 196 ? 0.161 6.304 18.552 1.00 95.06 196 GLY A CA 1
ATOM 1421 C C . GLY A 1 196 ? -0.428 7.602 17.996 1.00 95.06 196 GLY A C 1
ATOM 1422 O O . GLY A 1 196 ? -1.658 7.766 18.006 1.00 95.06 196 GLY A O 1
ATOM 1423 N N . CYS A 1 197 ? 0.426 8.518 17.543 1.00 95.06 197 CYS A N 1
ATOM 1424 C CA . CYS A 1 197 ? 0.067 9.816 17.002 1.00 95.06 197 CYS A CA 1
ATOM 1425 C C . CYS A 1 197 ? 0.826 10.092 15.708 1.00 95.06 197 CYS A C 1
ATOM 1427 O O . CYS A 1 197 ? 1.979 9.722 15.544 1.00 95.06 197 CYS A O 1
ATOM 1429 N N . LEU A 1 198 ? 0.162 10.783 14.786 1.00 95.62 198 LEU A N 1
ATOM 1430 C CA . LEU A 1 198 ? 0.771 11.244 13.541 1.00 95.62 198 LEU A CA 1
ATOM 1431 C C . LEU A 1 198 ? 0.478 12.716 13.336 1.00 95.62 198 LEU A C 1
ATOM 1433 O O . LEU A 1 198 ? -0.592 13.185 13.713 1.00 95.62 198 LEU A O 1
ATOM 1437 N N . ASN A 1 199 ? 1.362 13.440 12.674 1.00 95.12 199 ASN A N 1
ATOM 1438 C CA . ASN A 1 199 ? 1.075 14.753 12.136 1.00 95.12 199 ASN A CA 1
ATOM 1439 C C . ASN A 1 199 ? 0.056 14.640 10.991 1.00 95.12 199 ASN A C 1
ATOM 1441 O O . ASN A 1 199 ? 0.167 13.773 10.118 1.00 95.12 199 ASN A O 1
ATOM 1445 N N . TRP A 1 200 ? -0.940 15.530 11.000 1.00 94.44 200 TRP A N 1
ATOM 1446 C CA . TRP A 1 200 ? -2.029 15.547 10.013 1.00 94.44 200 TRP A CA 1
ATOM 1447 C C . TRP A 1 200 ? -1.872 16.622 8.934 1.00 94.44 200 TRP A C 1
ATOM 1449 O O . TRP A 1 200 ? -2.780 16.804 8.121 1.00 94.44 200 TRP A O 1
ATOM 1459 N N . GLU A 1 201 ? -0.743 17.331 8.886 1.00 92.19 201 GLU A N 1
ATOM 1460 C CA . GLU A 1 201 ? -0.462 18.272 7.805 1.00 92.19 201 GLU A CA 1
ATOM 1461 C C . GLU A 1 201 ? -0.423 17.525 6.465 1.00 92.19 201 GLU A C 1
ATOM 1463 O O . GLU A 1 201 ? 0.269 16.521 6.297 1.00 92.19 201 GLU A O 1
ATOM 1468 N N . GLY A 1 202 ? -1.232 17.988 5.513 1.00 88.94 202 GLY A N 1
ATOM 1469 C CA . GLY A 1 202 ? -1.358 17.378 4.190 1.00 88.94 202 GLY A CA 1
ATOM 1470 C C . GLY A 1 202 ? -2.128 16.051 4.135 1.00 88.94 202 GLY A C 1
ATOM 1471 O O . GLY A 1 202 ? -2.325 15.506 3.048 1.00 88.94 202 GLY A O 1
ATOM 1472 N N . VAL A 1 203 ? -2.603 15.529 5.269 1.00 91.25 203 VAL A N 1
ATOM 1473 C CA . VAL A 1 203 ? -3.373 14.281 5.316 1.00 91.25 203 VAL A CA 1
ATOM 1474 C C . VAL A 1 203 ? -4.788 14.495 4.779 1.00 91.25 203 VAL A C 1
ATOM 1476 O O . VAL A 1 203 ? -5.506 15.394 5.210 1.00 91.25 203 VAL A O 1
ATOM 1479 N N . GLY A 1 204 ? -5.208 13.628 3.857 1.00 85.94 204 GLY A N 1
ATOM 1480 C CA . GLY A 1 204 ? -6.487 13.735 3.155 1.00 85.94 204 GLY A CA 1
ATOM 1481 C C . GLY A 1 204 ? -6.417 14.584 1.884 1.00 85.94 204 GLY A C 1
ATOM 1482 O O . GLY A 1 204 ? -7.418 14.692 1.177 1.00 85.94 204 GLY A O 1
ATOM 1483 N N . ASN A 1 205 ? -5.249 15.147 1.554 1.00 87.12 205 ASN A N 1
ATOM 1484 C CA . ASN A 1 205 ? -5.071 15.878 0.308 1.00 87.12 205 ASN A CA 1
ATOM 1485 C C . ASN A 1 205 ? -5.223 14.942 -0.893 1.00 87.12 205 ASN A C 1
ATOM 1487 O O . ASN A 1 205 ? -4.612 13.872 -0.971 1.00 87.12 205 ASN A O 1
ATOM 1491 N N . VAL A 1 206 ? -6.012 15.391 -1.863 1.00 86.56 206 VAL A N 1
ATOM 1492 C CA . VAL A 1 206 ? -6.195 14.714 -3.142 1.00 86.56 206 VAL A CA 1
ATOM 1493 C C . VAL A 1 206 ? -5.500 15.543 -4.210 1.00 86.56 206 VAL A C 1
ATOM 1495 O O . VAL A 1 206 ? -5.883 16.678 -4.471 1.00 86.56 206 VAL A O 1
ATOM 1498 N N . LEU A 1 207 ? -4.480 14.968 -4.836 1.00 85.50 207 LEU A N 1
ATOM 1499 C CA . LEU A 1 207 ? -3.819 15.552 -5.992 1.00 85.50 207 LEU A CA 1
ATOM 1500 C C . LEU A 1 207 ? -4.750 15.472 -7.208 1.00 85.50 207 LEU A C 1
ATOM 1502 O O . LEU A 1 207 ? -5.376 14.438 -7.471 1.00 85.50 207 LEU A O 1
ATOM 1506 N N . GLY A 1 208 ? -4.804 16.561 -7.965 1.00 74.75 208 GLY A N 1
ATOM 1507 C CA . GLY A 1 208 ? -5.558 16.691 -9.205 1.00 74.75 208 GLY A CA 1
ATOM 1508 C C . GLY A 1 208 ? -5.617 18.152 -9.629 1.00 74.75 208 GLY A C 1
ATOM 1509 O O . GLY A 1 208 ? -5.766 19.027 -8.780 1.00 74.75 208 GLY A O 1
ATOM 1510 N N . GLY A 1 209 ? -5.462 18.394 -10.926 1.00 65.94 209 GLY A N 1
ATOM 1511 C CA . GLY A 1 209 ? -5.667 19.702 -11.529 1.00 65.94 209 GLY A CA 1
ATOM 1512 C C . GLY A 1 209 ? -7.138 20.114 -11.587 1.00 65.94 209 GLY A C 1
ATOM 1513 O O . GLY A 1 209 ? -8.023 19.353 -11.181 1.00 65.94 209 GLY A O 1
ATOM 1514 N N . ASP A 1 210 ? -7.419 21.280 -12.164 1.00 70.06 210 ASP A N 1
ATOM 1515 C CA . ASP A 1 210 ? -8.774 21.849 -12.288 1.00 70.06 210 ASP A CA 1
ATOM 1516 C C . ASP A 1 210 ? -9.744 20.925 -13.056 1.00 70.06 210 ASP A C 1
ATOM 1518 O O . ASP A 1 210 ? -10.962 20.969 -12.872 1.00 70.06 210 ASP A O 1
ATOM 1522 N N . ASN A 1 211 ? -9.211 20.035 -13.897 1.00 75.75 211 ASN A N 1
ATOM 1523 C CA . ASN A 1 211 ? -9.966 19.029 -14.649 1.00 75.75 211 ASN A CA 1
ATOM 1524 C C . ASN A 1 211 ? -9.989 17.630 -13.986 1.00 75.75 211 ASN A C 1
ATOM 1526 O O . ASN A 1 211 ? -10.483 16.662 -14.574 1.00 75.75 211 ASN A O 1
ATOM 1530 N N . GLY A 1 212 ? -9.428 17.501 -12.781 1.00 74.88 212 GLY A N 1
ATOM 1531 C CA . GLY A 1 212 ? -9.360 16.267 -12.000 1.00 74.88 212 GLY A CA 1
ATOM 1532 C C . GLY A 1 212 ? -8.298 15.253 -12.445 1.00 74.88 212 GLY A C 1
ATOM 1533 O O . GLY A 1 212 ? -8.275 14.142 -11.896 1.00 74.88 212 GLY A O 1
ATOM 1534 N N . ARG A 1 213 ? -7.436 15.588 -13.416 1.00 83.50 213 ARG A N 1
ATOM 1535 C CA . ARG A 1 213 ? -6.282 14.776 -13.831 1.00 83.50 213 ARG A CA 1
ATOM 1536 C C . ARG A 1 213 ? -5.049 15.174 -13.030 1.00 83.50 213 ARG A C 1
ATOM 1538 O O . ARG A 1 213 ? -4.804 16.344 -12.778 1.00 83.50 213 ARG A O 1
ATOM 1545 N N . VAL A 1 214 ? -4.260 14.184 -12.622 1.00 86.00 214 VAL A N 1
ATOM 1546 C CA . VAL A 1 214 ? -3.014 14.447 -11.885 1.00 86.00 214 VAL A CA 1
ATOM 1547 C C . VAL A 1 214 ? -1.869 14.802 -12.836 1.00 86.00 214 VAL A C 1
ATOM 1549 O O . VAL A 1 214 ? -1.024 15.593 -12.467 1.00 86.00 214 VAL A O 1
ATOM 1552 N N . GLU A 1 215 ? -1.834 14.257 -14.055 1.00 84.81 215 GLU A N 1
ATOM 1553 C CA . GLU A 1 215 ? -0.685 14.330 -14.989 1.00 84.81 215 GLU A CA 1
ATOM 1554 C C . GLU A 1 215 ? -0.648 15.602 -15.850 1.00 84.81 215 GLU A C 1
ATOM 1556 O O . GLU A 1 215 ? -0.260 15.553 -17.017 1.00 84.81 215 GLU A O 1
ATOM 1561 N N . ASP A 1 216 ? -1.069 16.733 -15.296 1.00 83.19 216 ASP A N 1
ATOM 1562 C CA . ASP A 1 216 ? -1.305 17.952 -16.075 1.00 83.19 216 ASP A CA 1
ATOM 1563 C C . ASP A 1 216 ? -0.307 19.076 -15.736 1.00 83.19 216 ASP A C 1
ATOM 1565 O O . ASP A 1 216 ? -0.392 20.181 -16.267 1.00 83.19 216 ASP A O 1
ATOM 1569 N N . ARG A 1 217 ? 0.703 18.781 -14.901 1.00 82.88 217 ARG A N 1
ATOM 1570 C CA . ARG A 1 217 ? 1.778 19.705 -14.488 1.00 82.88 217 ARG A CA 1
ATOM 1571 C C . ARG A 1 217 ? 1.280 21.007 -13.853 1.00 82.88 217 ARG A C 1
ATOM 1573 O O . ARG A 1 217 ? 1.960 22.031 -13.908 1.00 82.88 217 ARG A O 1
ATOM 1580 N N . GLU A 1 218 ? 0.102 20.975 -13.243 1.00 79.44 218 GLU A N 1
ATOM 1581 C CA . GLU A 1 218 ? -0.533 22.171 -12.685 1.00 79.44 218 GLU A CA 1
ATOM 1582 C C . GLU A 1 218 ? 0.025 22.532 -11.298 1.00 79.44 218 GLU A C 1
ATOM 1584 O O . GLU A 1 218 ? 0.080 23.711 -10.934 1.00 79.44 218 GLU A O 1
ATOM 1589 N N . LEU A 1 219 ? 0.513 21.540 -10.542 1.00 81.31 219 LEU A N 1
ATOM 1590 C CA . LEU A 1 219 ? 0.978 21.744 -9.172 1.00 81.31 219 LEU A CA 1
ATOM 1591 C C . LEU A 1 219 ? 2.367 22.409 -9.135 1.00 81.31 219 LEU A C 1
ATOM 1593 O O . LEU A 1 219 ? 3.299 21.938 -9.796 1.00 81.31 219 LEU A O 1
ATOM 1597 N N . PRO A 1 220 ? 2.562 23.488 -8.353 1.00 81.31 220 PRO A N 1
ATOM 1598 C CA . PRO A 1 220 ? 3.882 24.085 -8.179 1.00 81.31 220 PRO A CA 1
ATOM 1599 C C . PRO A 1 220 ? 4.819 23.148 -7.410 1.00 81.31 220 PRO A C 1
ATOM 1601 O O . PRO A 1 220 ? 4.443 22.626 -6.363 1.00 81.31 220 PRO A O 1
ATOM 1604 N N . ASP A 1 221 ? 6.064 22.990 -7.856 1.00 78.75 221 ASP A N 1
ATOM 1605 C CA . ASP A 1 221 ? 7.012 22.042 -7.245 1.00 78.75 221 ASP A CA 1
ATOM 1606 C C . ASP A 1 221 ? 7.301 22.321 -5.763 1.00 78.75 221 ASP A C 1
ATOM 1608 O O . ASP A 1 221 ? 7.501 21.391 -4.993 1.00 78.75 221 ASP A O 1
ATOM 1612 N N . HIS A 1 222 ? 7.253 23.584 -5.326 1.00 78.25 222 HIS A N 1
ATOM 1613 C CA . HIS A 1 222 ? 7.475 23.953 -3.920 1.00 78.25 222 HIS A CA 1
ATOM 1614 C C . HIS A 1 222 ? 6.347 23.510 -2.972 1.00 78.25 222 HIS A C 1
ATOM 1616 O O . HIS A 1 222 ? 6.521 23.559 -1.759 1.00 78.25 222 HIS A O 1
ATOM 1622 N N . THR A 1 223 ? 5.187 23.109 -3.505 1.00 78.38 223 THR A N 1
ATOM 1623 C CA . THR A 1 223 ? 4.072 22.571 -2.701 1.00 78.38 223 THR A CA 1
ATOM 1624 C C . THR A 1 223 ? 4.262 21.098 -2.359 1.00 78.38 223 THR A C 1
ATOM 1626 O O . THR A 1 223 ? 3.502 20.533 -1.577 1.00 78.38 223 THR A O 1
ATOM 1629 N N . ARG A 1 224 ? 5.280 20.465 -2.946 1.00 79.31 224 ARG A N 1
ATOM 1630 C CA . ARG A 1 224 ? 5.626 19.078 -2.702 1.00 79.31 224 ARG A CA 1
ATOM 1631 C C . ARG A 1 224 ? 6.250 18.940 -1.319 1.00 79.31 224 ARG A C 1
ATOM 1633 O O . ARG A 1 224 ? 7.382 19.362 -1.093 1.00 79.31 224 ARG A O 1
ATOM 1640 N N . THR A 1 225 ? 5.517 18.321 -0.405 1.00 81.38 225 THR A N 1
ATOM 1641 C CA . THR A 1 225 ? 5.986 18.039 0.950 1.00 81.38 225 THR A CA 1
ATOM 1642 C C . THR A 1 225 ? 5.662 16.593 1.330 1.00 81.38 225 THR A C 1
ATOM 1644 O O . THR A 1 225 ? 4.542 16.132 1.087 1.00 81.38 225 THR A O 1
ATOM 1647 N N . PRO A 1 226 ? 6.618 15.854 1.925 1.00 87.06 226 PRO A N 1
ATOM 1648 C CA . PRO A 1 226 ? 6.313 14.576 2.553 1.00 87.06 226 PRO A CA 1
ATOM 1649 C C . PRO A 1 226 ? 5.235 14.763 3.625 1.00 87.06 226 PRO A C 1
ATOM 1651 O O . PRO A 1 226 ? 5.262 15.751 4.371 1.00 87.06 226 PRO A O 1
ATOM 1654 N N . SER A 1 227 ? 4.283 13.831 3.673 1.00 90.50 227 SER A N 1
ATOM 1655 C CA . SER A 1 227 ? 3.228 13.788 4.687 1.00 90.50 227 SER A CA 1
ATOM 1656 C C . SER A 1 227 ? 2.791 12.349 4.984 1.00 90.50 227 SER A C 1
ATOM 1658 O O . SER A 1 227 ? 3.135 11.407 4.270 1.00 90.50 227 SER A O 1
ATOM 1660 N N . ASN A 1 228 ? 1.945 12.182 6.004 1.00 93.88 228 ASN A N 1
ATOM 1661 C CA . ASN A 1 228 ? 1.277 10.914 6.320 1.00 93.88 228 ASN A CA 1
ATOM 1662 C C . ASN A 1 228 ? 0.035 10.651 5.434 1.00 93.88 228 ASN A C 1
ATOM 1664 O O . ASN A 1 228 ? -0.873 9.905 5.818 1.00 93.88 228 ASN A O 1
ATOM 1668 N N . ASN A 1 229 ? -0.064 11.307 4.270 1.00 92.62 229 ASN A N 1
ATOM 1669 C CA . ASN A 1 229 ? -1.235 11.221 3.404 1.00 92.62 229 ASN A CA 1
ATOM 1670 C C . ASN A 1 229 ? -1.483 9.780 2.922 1.00 92.62 229 ASN A C 1
ATOM 1672 O O . ASN A 1 229 ? -0.557 9.048 2.582 1.00 92.62 229 ASN A O 1
ATOM 1676 N N . GLY A 1 230 ? -2.748 9.362 2.892 1.00 89.62 230 GLY A N 1
ATOM 1677 C CA . GLY A 1 230 ? -3.148 7.988 2.578 1.00 89.62 230 GLY A CA 1
ATOM 1678 C C . GLY A 1 230 ? -3.214 7.046 3.786 1.00 89.62 230 GLY A C 1
ATOM 1679 O O . GLY A 1 230 ? -3.694 5.922 3.643 1.00 89.62 230 GLY A O 1
ATOM 1680 N N . LEU A 1 231 ? -2.792 7.472 4.983 1.00 93.31 231 LEU A N 1
ATOM 1681 C CA . LEU A 1 231 ? -2.930 6.678 6.213 1.00 93.31 231 LEU A CA 1
ATOM 1682 C C . LEU A 1 231 ? -4.193 7.011 7.022 1.00 93.31 231 LEU A C 1
ATOM 1684 O O . LEU A 1 231 ? -4.507 6.293 7.975 1.00 93.31 231 LEU A O 1
ATOM 1688 N N . GLN A 1 232 ? -4.950 8.046 6.639 1.00 90.50 232 GLN A N 1
ATOM 1689 C CA . GLN A 1 232 ? -6.074 8.560 7.423 1.00 90.50 232 GLN A CA 1
ATOM 1690 C C . GLN A 1 232 ? -7.124 7.502 7.752 1.00 90.50 232 GLN A C 1
ATOM 1692 O O . GLN A 1 232 ? -7.556 7.431 8.901 1.00 90.50 232 GLN A O 1
ATOM 1697 N N . GLU A 1 233 ? -7.521 6.654 6.799 1.00 87.88 233 GLU A N 1
ATOM 1698 C CA . GLU A 1 233 ? -8.546 5.636 7.047 1.00 87.88 233 GLU A CA 1
ATOM 1699 C C . GLU A 1 233 ? -8.023 4.513 7.942 1.00 87.88 233 GLU A C 1
ATOM 1701 O O . GLU A 1 233 ? -8.782 3.970 8.739 1.00 87.88 233 GLU A O 1
ATOM 1706 N N . SER A 1 234 ? -6.727 4.198 7.868 1.00 92.19 234 SER A N 1
ATOM 1707 C CA . SER A 1 234 ? -6.099 3.184 8.722 1.00 92.19 234 SER A CA 1
ATOM 1708 C C . SER A 1 234 ? -5.984 3.663 10.172 1.00 92.19 234 SER A C 1
ATOM 1710 O O . SER A 1 234 ? -6.387 2.940 11.081 1.00 92.19 234 SER A O 1
ATOM 1712 N N . VAL A 1 235 ? -5.529 4.903 10.395 1.00 94.06 235 VAL A N 1
ATOM 1713 C CA . VAL A 1 235 ? -5.482 5.520 11.736 1.00 94.06 235 VAL A CA 1
ATOM 1714 C C . VAL A 1 235 ? -6.878 5.599 12.334 1.00 94.06 235 VAL A C 1
ATOM 1716 O O . VAL A 1 235 ? -7.103 5.194 13.473 1.00 94.06 235 VAL A O 1
ATOM 1719 N N . ARG A 1 236 ? -7.835 6.080 11.538 1.00 88.75 236 ARG A N 1
ATOM 1720 C CA . ARG A 1 236 ? -9.242 6.152 11.914 1.00 88.75 236 ARG A CA 1
ATOM 1721 C C . ARG A 1 236 ? -9.755 4.762 12.298 1.00 88.75 236 ARG A C 1
ATOM 1723 O O . ARG A 1 236 ? -10.192 4.573 13.429 1.00 88.75 236 ARG A O 1
ATOM 1730 N N . PHE A 1 237 ? -9.646 3.766 11.428 1.00 90.25 237 PHE A N 1
ATOM 1731 C CA . PHE A 1 237 ? -10.096 2.402 11.713 1.00 90.25 237 PHE A CA 1
ATOM 1732 C C . PHE A 1 237 ? -9.538 1.840 13.030 1.00 90.25 237 PHE A C 1
ATOM 1734 O O . PHE A 1 237 ? -10.296 1.310 13.845 1.00 90.25 237 PHE A O 1
ATOM 1741 N N . LEU A 1 238 ? -8.239 2.011 13.284 1.00 93.88 238 LEU A N 1
ATOM 1742 C CA . LEU A 1 238 ? -7.635 1.575 14.541 1.00 93.88 238 LEU A CA 1
ATOM 1743 C C . LEU A 1 238 ? -8.127 2.398 15.738 1.00 93.88 238 LEU A C 1
ATOM 1745 O O . LEU A 1 238 ? -8.387 1.824 16.791 1.00 93.88 238 LEU A O 1
ATOM 1749 N N . GLN A 1 239 ? -8.364 3.703 15.584 1.00 91.56 239 GLN A N 1
ATOM 1750 C CA . GLN A 1 239 ? -9.021 4.507 16.617 1.00 91.56 239 GLN A CA 1
ATOM 1751 C C . GLN A 1 239 ? -10.429 3.988 16.943 1.00 91.56 239 GLN A C 1
ATOM 1753 O O . GLN A 1 239 ? -10.812 3.980 18.112 1.00 91.56 239 GLN A O 1
ATOM 1758 N N . TYR A 1 240 ? -11.201 3.549 15.945 1.00 86.62 240 TYR A N 1
ATOM 1759 C CA . TYR A 1 240 ? -12.504 2.935 16.198 1.00 86.62 240 TYR A CA 1
ATOM 1760 C C . TYR A 1 240 ? -12.357 1.665 17.028 1.00 86.62 240 TYR A C 1
ATOM 1762 O O . TYR A 1 240 ? -13.018 1.552 18.053 1.00 86.62 240 TYR A O 1
ATOM 1770 N N . ILE A 1 241 ? -11.453 0.753 16.653 1.00 89.56 241 ILE A N 1
ATOM 1771 C CA . ILE A 1 241 ? -11.176 -0.456 17.446 1.00 89.56 241 ILE A CA 1
ATOM 1772 C C . ILE A 1 241 ? -10.742 -0.090 18.873 1.00 89.56 241 ILE A C 1
ATOM 1774 O O . ILE A 1 241 ? -11.157 -0.736 19.833 1.00 89.56 241 ILE A O 1
ATOM 1778 N N . TYR A 1 242 ? -9.934 0.959 19.022 1.00 91.94 242 TYR A N 1
ATOM 1779 C CA . TYR A 1 242 ? -9.410 1.404 20.309 1.00 91.94 242 TYR A CA 1
ATOM 1780 C C . TYR A 1 242 ? -10.510 1.809 21.302 1.00 91.94 242 TYR A C 1
ATOM 1782 O O . TYR A 1 242 ? -10.413 1.506 22.496 1.00 91.94 242 TYR A O 1
ATOM 1790 N N . THR A 1 243 ? -11.576 2.450 20.820 1.00 86.94 243 THR A N 1
ATOM 1791 C CA . THR A 1 243 ? -12.701 2.912 21.651 1.00 86.94 243 THR A CA 1
ATOM 1792 C C . THR A 1 243 ? -13.920 1.992 21.610 1.00 86.94 243 THR A C 1
ATOM 1794 O O . THR A 1 243 ? -14.871 2.215 22.359 1.00 86.94 243 THR A O 1
ATOM 1797 N N . LEU A 1 244 ? -13.888 0.951 20.779 1.00 82.75 244 LEU A N 1
ATOM 1798 C CA . LEU A 1 244 ? -14.976 -0.001 20.589 1.00 82.75 244 LEU A CA 1
ATOM 1799 C C . LEU A 1 244 ? -15.337 -0.726 21.889 1.00 82.75 244 LEU A C 1
ATOM 1801 O O . LEU A 1 244 ? -14.460 -1.246 22.577 1.00 82.75 244 LEU A O 1
ATOM 1805 N N . ASP A 1 245 ? -16.633 -0.810 22.204 1.00 79.81 245 ASP A N 1
ATOM 1806 C CA . ASP A 1 245 ? -17.151 -1.584 23.343 1.00 79.81 245 ASP A CA 1
ATOM 1807 C C . ASP A 1 245 ? -17.085 -3.085 23.034 1.00 79.81 245 ASP A C 1
ATOM 1809 O O . ASP A 1 245 ? -18.086 -3.709 22.682 1.00 79.81 245 ASP A O 1
ATOM 1813 N N . LEU A 1 246 ? -15.888 -3.662 23.139 1.00 80.25 246 LEU A N 1
ATOM 1814 C CA . LEU A 1 246 ? -15.588 -5.079 22.917 1.00 80.25 246 LEU A CA 1
ATOM 1815 C C . LEU A 1 246 ? -16.319 -5.985 23.919 1.00 80.25 246 LEU A C 1
ATOM 1817 O O . LEU A 1 246 ? -16.699 -7.109 23.580 1.00 80.25 246 LEU A O 1
ATOM 1821 N N . GLY A 1 247 ? -16.561 -5.474 25.129 1.00 74.38 247 GLY A N 1
ATOM 1822 C CA . GLY A 1 247 ? -17.257 -6.179 26.203 1.00 74.38 247 GLY A CA 1
ATOM 1823 C C . GLY A 1 247 ? -18.712 -6.515 25.894 1.00 74.38 247 GLY A C 1
ATOM 1824 O O . GLY A 1 247 ? -19.154 -7.603 26.230 1.00 74.38 247 GLY A O 1
ATOM 1825 N N . HIS A 1 248 ? -19.464 -5.656 25.206 1.00 70.50 248 HIS A N 1
ATOM 1826 C CA . HIS A 1 248 ? -20.873 -5.924 24.870 1.00 70.50 248 HIS A CA 1
ATOM 1827 C C . HIS A 1 248 ? -21.112 -6.239 23.395 1.00 70.50 248 HIS A C 1
ATOM 1829 O O . HIS A 1 248 ? -22.186 -5.950 22.874 1.00 70.50 248 HIS A O 1
ATOM 1835 N N . SER A 1 249 ? -20.121 -6.759 22.690 1.00 68.38 249 SER A N 1
ATOM 1836 C CA . SER A 1 249 ? -20.211 -6.961 21.248 1.00 68.38 249 SER A CA 1
ATOM 1837 C C . SER A 1 249 ? -19.652 -8.329 20.874 1.00 68.38 249 SER A C 1
ATOM 1839 O O . SER A 1 249 ? -20.355 -9.335 20.986 1.00 68.38 249 SER A O 1
ATOM 1841 N N . TRP A 1 250 ? -18.380 -8.377 20.485 1.00 65.25 250 TRP A N 1
ATOM 1842 C CA . TRP A 1 250 ? -17.688 -9.562 19.991 1.00 65.25 250 TRP A CA 1
ATOM 1843 C C . TRP A 1 250 ? -17.281 -10.530 21.107 1.00 65.25 250 TRP A C 1
ATOM 1845 O O . TRP A 1 250 ? -17.292 -11.733 20.869 1.00 65.25 250 TRP A O 1
ATOM 1855 N N . ALA A 1 251 ? -16.987 -10.049 22.321 1.00 59.88 251 ALA A N 1
ATOM 1856 C CA . ALA A 1 251 ? -16.541 -10.912 23.421 1.00 59.88 251 ALA A CA 1
ATOM 1857 C C . ALA A 1 251 ? -17.679 -11.695 24.107 1.00 59.88 251 ALA A C 1
ATOM 1859 O O . ALA A 1 251 ? -17.419 -12.682 24.789 1.00 59.88 251 ALA A O 1
ATOM 1860 N N . THR A 1 252 ? -18.933 -11.249 23.967 1.00 63.97 252 THR A N 1
ATOM 1861 C CA . THR A 1 252 ? -20.061 -11.721 24.800 1.00 63.97 252 THR A CA 1
ATOM 1862 C C . THR A 1 252 ? -21.288 -12.180 24.017 1.00 63.97 252 THR A C 1
ATOM 1864 O O . THR A 1 252 ? -22.238 -12.683 24.613 1.00 63.97 252 THR A O 1
ATOM 1867 N N . GLY A 1 253 ? -21.286 -12.048 22.684 1.00 65.19 253 GLY A N 1
ATOM 1868 C CA . GLY A 1 253 ? -22.358 -12.555 21.817 1.00 65.19 253 GLY A CA 1
ATOM 1869 C C . GLY A 1 253 ? -23.628 -11.695 21.783 1.00 65.19 253 GLY A C 1
ATOM 1870 O O . GLY A 1 253 ? -24.676 -12.168 21.345 1.00 65.19 253 GLY A O 1
ATOM 1871 N N . CYS A 1 254 ? -23.545 -10.435 22.222 1.00 75.12 254 CYS A N 1
ATOM 1872 C CA . CYS A 1 254 ? -24.659 -9.475 22.250 1.00 75.12 254 CYS A CA 1
ATOM 1873 C C . CYS A 1 254 ? -25.277 -9.220 20.858 1.00 75.12 254 CYS A C 1
ATOM 1875 O O . CYS A 1 254 ? -26.487 -9.009 20.715 1.00 75.12 254 CYS A O 1
ATOM 1877 N N . TRP A 1 255 ? -24.453 -9.302 19.814 1.00 82.62 255 TRP A N 1
ATOM 1878 C CA . TRP A 1 255 ? -24.898 -9.417 18.432 1.00 82.62 255 TRP A CA 1
ATOM 1879 C C . TRP A 1 255 ? -24.016 -10.385 17.654 1.00 82.62 255 TRP A C 1
ATOM 1881 O O . TRP A 1 255 ? -22.845 -10.592 17.968 1.00 82.62 255 TRP A O 1
ATOM 1891 N N . GLN A 1 256 ? -24.591 -10.974 16.612 1.00 82.94 256 GLN A N 1
ATOM 1892 C CA . GLN A 1 256 ? -23.938 -11.960 15.762 1.00 82.94 256 GLN A CA 1
ATOM 1893 C C . GLN A 1 256 ? -23.775 -11.432 14.344 1.00 82.94 256 GLN A C 1
ATOM 1895 O O . GLN A 1 256 ? -24.551 -10.601 13.866 1.00 82.94 256 GLN A O 1
ATOM 1900 N N . THR A 1 257 ? -22.760 -11.937 13.648 1.00 83.25 257 THR A N 1
ATOM 1901 C CA . THR A 1 257 ? -22.542 -11.623 12.241 1.00 83.25 257 THR A CA 1
ATOM 1902 C C . THR A 1 257 ? -21.745 -12.728 11.534 1.00 83.25 257 THR A C 1
ATOM 1904 O O . THR A 1 257 ? -20.727 -13.159 12.075 1.00 83.25 257 THR A O 1
ATOM 1907 N N . PRO A 1 258 ? -22.146 -13.155 10.322 1.00 87.25 258 PRO A N 1
ATOM 1908 C CA . PRO A 1 258 ? -23.361 -12.759 9.608 1.00 87.25 258 PRO A CA 1
ATOM 1909 C C . PRO A 1 258 ? -24.614 -13.328 10.293 1.00 87.25 258 PRO A C 1
ATOM 1911 O O . PRO A 1 258 ? -24.644 -14.505 10.633 1.00 87.25 258 PRO A O 1
ATOM 1914 N N . ALA A 1 259 ? -25.637 -12.508 10.530 1.00 90.25 259 ALA A N 1
ATOM 1915 C CA . ALA A 1 259 ? -26.864 -12.960 11.182 1.00 90.25 259 ALA A CA 1
ATOM 1916 C C . ALA A 1 259 ? -28.084 -12.122 10.781 1.00 90.25 259 ALA A C 1
ATOM 1918 O O . ALA A 1 259 ? -27.956 -10.971 10.363 1.00 90.25 259 ALA A O 1
ATOM 1919 N N . THR A 1 260 ? -29.274 -12.704 10.914 1.00 93.69 260 THR A N 1
ATOM 1920 C CA . THR A 1 260 ? -30.562 -12.050 10.637 1.00 93.69 260 THR A CA 1
ATOM 1921 C C . THR A 1 260 ? -31.594 -12.362 11.717 1.00 93.69 260 THR A C 1
ATOM 1923 O O . THR A 1 260 ? -31.352 -13.202 12.581 1.00 93.69 260 THR A O 1
ATOM 1926 N N . ILE A 1 261 ? -32.744 -11.687 11.677 1.00 94.12 261 ILE A N 1
ATOM 1927 C CA . ILE A 1 261 ? -33.847 -11.881 12.624 1.00 94.12 261 ILE A CA 1
ATOM 1928 C C . ILE A 1 261 ? -35.117 -12.225 11.855 1.00 94.12 261 ILE A C 1
ATOM 1930 O O . ILE A 1 261 ? -35.512 -11.506 10.938 1.00 94.12 261 ILE A O 1
ATOM 1934 N N . SER A 1 262 ? -35.773 -13.317 12.247 1.00 92.94 262 SER A N 1
ATOM 1935 C CA . SER A 1 262 ? -37.075 -13.731 11.709 1.00 92.94 262 SER A CA 1
ATOM 1936 C C . SER A 1 262 ? -38.157 -13.676 12.783 1.00 92.94 262 SER A C 1
ATOM 1938 O O . SER A 1 262 ? -37.872 -13.962 13.943 1.00 92.94 262 SER A O 1
ATOM 1940 N N . GLY A 1 263 ? -39.404 -13.394 12.401 1.00 89.69 263 GLY A N 1
ATOM 1941 C CA . GLY A 1 263 ? -40.548 -13.422 13.323 1.00 89.69 263 GLY A CA 1
ATOM 1942 C C . GLY A 1 263 ? -40.710 -12.171 14.194 1.00 89.69 263 GLY A C 1
ATOM 1943 O O . GLY A 1 263 ? -41.650 -12.109 14.978 1.00 89.69 263 GLY A O 1
ATOM 1944 N N . ALA A 1 264 ? -39.843 -11.167 14.035 1.00 92.00 264 ALA A N 1
ATOM 1945 C CA . ALA A 1 264 ? -40.024 -9.845 14.630 1.00 92.00 264 ALA A CA 1
ATOM 1946 C C . ALA A 1 264 ? -40.687 -8.872 13.643 1.00 92.00 264 ALA A C 1
ATOM 1948 O O . ALA A 1 264 ? -40.499 -8.975 12.429 1.00 92.00 264 ALA A O 1
ATOM 1949 N N . THR A 1 265 ? -41.442 -7.906 14.169 1.00 94.44 265 THR A N 1
ATOM 1950 C CA . THR A 1 265 ? -42.083 -6.846 13.379 1.00 94.44 265 THR A CA 1
ATOM 1951 C C . THR A 1 265 ? -41.160 -5.633 13.300 1.00 94.44 265 THR A C 1
ATOM 1953 O O . THR A 1 265 ? -40.597 -5.222 14.314 1.00 94.44 265 THR A O 1
ATOM 1956 N N . LEU A 1 266 ? -41.006 -5.051 12.106 1.00 95.75 266 LEU A N 1
ATOM 1957 C CA . LEU A 1 266 ? -40.265 -3.802 11.912 1.00 95.75 266 LEU A CA 1
ATOM 1958 C C . LEU A 1 266 ? -41.025 -2.642 12.566 1.00 95.75 266 LEU A C 1
ATOM 1960 O O . LEU A 1 266 ? -42.171 -2.375 12.214 1.00 95.75 266 LEU A O 1
ATOM 1964 N N . LEU A 1 267 ? -40.372 -1.958 13.501 1.00 95.56 267 LEU A N 1
ATOM 1965 C CA . LEU A 1 267 ? -40.896 -0.772 14.177 1.00 95.56 267 LEU A CA 1
ATOM 1966 C C . LEU A 1 267 ? -40.489 0.510 13.457 1.00 95.56 267 LEU A C 1
ATOM 1968 O O . LEU A 1 267 ? -41.306 1.406 13.274 1.00 95.56 267 LEU A O 1
ATOM 1972 N N . ASN A 1 268 ? -39.214 0.603 13.082 1.00 94.25 268 ASN A N 1
ATOM 1973 C CA . ASN A 1 268 ? -38.637 1.772 12.432 1.00 94.25 268 ASN A CA 1
ATOM 1974 C C . ASN A 1 268 ? -37.381 1.376 11.641 1.00 94.25 268 ASN A C 1
ATOM 1976 O O . ASN A 1 268 ? -36.733 0.372 11.948 1.00 94.25 268 ASN A O 1
ATOM 1980 N N . GLU A 1 269 ? -37.014 2.185 10.653 1.00 95.44 269 GLU A N 1
ATOM 1981 C CA . GLU A 1 269 ? -35.738 2.105 9.948 1.00 95.44 269 GLU A CA 1
ATOM 1982 C C . GLU A 1 269 ? -35.112 3.504 9.884 1.00 95.44 269 GLU A C 1
ATOM 1984 O O . GLU A 1 269 ? -35.678 4.424 9.298 1.00 95.44 269 GLU A O 1
ATOM 1989 N N . SER A 1 270 ? -33.928 3.657 10.474 1.00 94.12 270 SER A N 1
ATOM 1990 C CA . SER A 1 270 ? -33.151 4.904 10.447 1.00 94.12 270 SER A CA 1
ATOM 1991 C C . SER A 1 270 ? -31.750 4.636 9.925 1.00 94.12 270 SER A C 1
ATOM 1993 O O . SER A 1 270 ? -31.284 3.503 9.947 1.00 94.12 270 SER A O 1
ATOM 1995 N N . ARG A 1 271 ? -31.028 5.668 9.486 1.00 92.00 271 ARG A N 1
ATOM 1996 C CA . ARG A 1 271 ? -29.619 5.509 9.102 1.00 92.00 271 ARG A CA 1
ATOM 1997 C C . ARG A 1 271 ? -28.705 5.727 10.301 1.00 92.00 271 ARG A C 1
ATOM 1999 O O . ARG A 1 271 ? -28.892 6.678 11.051 1.00 92.00 271 ARG A O 1
ATOM 2006 N N . VAL A 1 272 ? -27.706 4.868 10.452 1.00 88.31 272 VAL A N 1
ATOM 2007 C CA . VAL A 1 272 ? -26.677 4.957 11.498 1.00 88.31 272 VAL A CA 1
ATOM 2008 C C . VAL A 1 272 ? -25.294 4.732 10.894 1.00 88.31 272 VAL A C 1
ATOM 2010 O O . VAL A 1 272 ? -25.183 4.226 9.777 1.00 88.31 272 VAL A O 1
ATOM 2013 N N . ARG A 1 273 ? -24.245 5.106 11.631 1.00 81.81 273 ARG A N 1
ATOM 2014 C CA . ARG A 1 273 ? -22.836 4.968 11.217 1.00 81.81 273 ARG A CA 1
ATOM 2015 C C . ARG A 1 273 ? -22.063 3.899 12.004 1.00 81.81 273 ARG A C 1
ATOM 2017 O O . ARG A 1 273 ? -20.944 3.571 11.636 1.00 81.81 273 ARG A O 1
ATOM 2024 N N . SER A 1 274 ? -22.666 3.307 13.038 1.00 79.25 274 SER A N 1
ATOM 2025 C CA . SER A 1 274 ? -22.094 2.175 13.776 1.00 79.25 274 SER A CA 1
ATOM 2026 C C . SER A 1 274 ? -23.170 1.196 14.257 1.00 79.25 274 SER A C 1
ATOM 2028 O O . SER A 1 274 ? -24.367 1.507 14.269 1.00 79.25 274 SER A O 1
ATOM 2030 N N . VAL A 1 275 ? -22.741 -0.004 14.651 1.00 82.31 275 VAL A N 1
ATOM 2031 C CA . VAL A 1 275 ? -23.624 -1.036 15.222 1.00 82.31 275 VAL A CA 1
ATOM 2032 C C . VAL A 1 275 ? -24.147 -0.587 16.582 1.00 82.31 275 VAL A C 1
ATOM 2034 O O . VAL A 1 275 ? -25.325 -0.754 16.892 1.00 82.31 275 VAL A O 1
ATOM 2037 N N . GLU A 1 276 ? -23.287 0.066 17.355 1.00 81.12 276 GLU A N 1
ATOM 2038 C CA . GLU A 1 276 ? -23.580 0.630 18.665 1.00 81.12 276 GLU A CA 1
ATOM 2039 C C . GLU A 1 276 ? -24.647 1.721 18.555 1.00 81.12 276 GLU A C 1
ATOM 2041 O O . GLU A 1 276 ? -25.626 1.690 19.295 1.00 81.12 276 GLU A O 1
ATOM 2046 N N . ALA A 1 277 ? -24.538 2.608 17.559 1.00 86.44 277 ALA A N 1
ATOM 2047 C CA . ALA A 1 277 ? -25.556 3.619 17.292 1.00 86.44 277 ALA A CA 1
ATOM 2048 C C . ALA A 1 277 ? -26.908 2.986 16.923 1.00 86.44 277 ALA A C 1
ATOM 2050 O O . ALA A 1 277 ? -27.952 3.502 17.317 1.00 86.44 277 ALA A O 1
ATOM 2051 N N . CYS A 1 278 ? -26.911 1.848 16.215 1.00 90.62 278 CYS A N 1
ATOM 2052 C CA . CYS A 1 278 ? -28.145 1.102 15.956 1.00 90.62 278 CYS A CA 1
ATOM 2053 C C . CYS A 1 278 ? -28.764 0.548 17.244 1.00 90.62 278 CYS A C 1
ATOM 2055 O O . CYS A 1 278 ? -29.972 0.664 17.465 1.00 90.62 278 CYS A O 1
ATOM 2057 N N . ARG A 1 279 ? -27.931 -0.028 18.118 1.00 88.69 279 ARG A N 1
ATOM 2058 C CA . ARG A 1 279 ? -28.361 -0.535 19.423 1.00 88.69 279 ARG A CA 1
ATOM 2059 C C . ARG A 1 279 ? -28.938 0.580 20.286 1.00 88.69 279 ARG A C 1
ATOM 2061 O O . ARG A 1 279 ? -30.018 0.407 20.844 1.00 88.69 279 ARG A O 1
ATOM 2068 N N . ASP A 1 280 ? -28.245 1.705 20.399 1.00 89.56 280 ASP A N 1
ATOM 2069 C CA . ASP A 1 280 ? -28.673 2.819 21.244 1.00 89.56 280 ASP A CA 1
ATOM 2070 C C . ASP A 1 280 ? -29.954 3.463 20.706 1.00 89.56 280 ASP A C 1
ATOM 2072 O O . ASP A 1 280 ? -30.862 3.776 21.477 1.00 89.56 280 ASP A O 1
ATOM 2076 N N . LEU A 1 281 ? -30.100 3.534 19.380 1.00 94.06 281 LEU A N 1
ATOM 2077 C CA . LEU A 1 281 ? -31.357 3.924 18.752 1.00 94.06 281 LEU A CA 1
ATOM 2078 C C . LEU A 1 281 ? -32.498 2.954 19.104 1.00 94.06 281 LEU A C 1
ATOM 2080 O O . LEU A 1 281 ? -33.605 3.398 19.412 1.00 94.06 281 LEU A O 1
ATOM 2084 N N . CYS A 1 282 ? -32.242 1.641 19.109 1.00 93.62 282 CYS A N 1
ATOM 2085 C CA . CYS A 1 282 ? -33.224 0.656 19.562 1.00 93.62 282 CYS A CA 1
ATOM 2086 C C . CYS A 1 282 ? -33.585 0.862 21.039 1.00 93.62 282 CYS A C 1
ATOM 2088 O O . CYS A 1 282 ? -34.762 0.926 21.371 1.00 93.62 282 CYS A O 1
ATOM 2090 N N . ARG A 1 283 ? -32.601 1.063 21.925 1.00 91.94 283 ARG A N 1
ATOM 2091 C CA . ARG A 1 283 ? -32.839 1.331 23.358 1.00 91.94 283 ARG A CA 1
ATOM 2092 C C . ARG A 1 283 ? -33.689 2.579 23.596 1.00 91.94 283 ARG A C 1
ATOM 2094 O O . ARG A 1 283 ? -34.500 2.592 24.517 1.00 91.94 283 ARG A O 1
ATOM 2101 N N . GLY A 1 284 ? -33.517 3.608 22.767 1.00 93.69 284 GLY A N 1
ATOM 2102 C CA . GLY A 1 284 ? -34.318 4.833 22.803 1.00 93.69 284 GLY A CA 1
ATOM 2103 C C . GLY A 1 284 ? -35.705 4.714 22.161 1.00 93.69 284 GLY A C 1
ATOM 2104 O O . GLY A 1 284 ? -36.505 5.640 22.278 1.00 93.69 284 GLY A O 1
ATOM 2105 N N . THR A 1 285 ? -36.014 3.602 21.486 1.00 95.50 285 THR A N 1
ATOM 2106 C CA . THR A 1 285 ? -37.271 3.414 20.750 1.00 95.50 285 THR A CA 1
ATOM 2107 C C . THR A 1 285 ? -38.234 2.522 21.528 1.00 95.50 285 THR A C 1
ATOM 2109 O O . THR A 1 285 ? -37.956 1.352 21.793 1.00 95.50 285 THR A O 1
ATOM 2112 N N . ALA A 1 286 ? -39.416 3.053 21.851 1.00 94.94 286 ALA A N 1
ATOM 2113 C CA . ALA A 1 286 ? -40.448 2.310 22.568 1.00 94.94 286 ALA A CA 1
ATOM 2114 C C . ALA A 1 286 ? -40.841 1.016 21.827 1.00 94.94 286 ALA A C 1
ATOM 2116 O O . ALA A 1 286 ? -41.164 1.033 20.640 1.00 94.94 286 ALA A O 1
ATOM 2117 N N . GLY A 1 287 ? -40.817 -0.112 22.542 1.00 93.00 287 GLY A N 1
ATOM 2118 C CA . GLY A 1 287 ? -41.156 -1.434 22.002 1.00 93.00 287 GLY A CA 1
ATOM 2119 C C . GLY A 1 287 ? -40.032 -2.136 21.231 1.00 93.00 287 GLY A C 1
ATOM 2120 O O . GLY A 1 287 ? -40.198 -3.306 20.880 1.00 93.00 287 GLY A O 1
ATOM 2121 N N . CYS A 1 288 ? -38.893 -1.476 20.994 1.00 95.25 288 CYS A N 1
ATOM 2122 C CA . CYS A 1 288 ? -37.745 -2.101 20.345 1.00 95.25 288 CYS A CA 1
ATOM 2123 C C . CYS A 1 288 ? -36.983 -2.993 21.328 1.00 95.25 288 CYS A C 1
ATOM 2125 O O . CYS A 1 288 ? -36.649 -2.588 22.442 1.00 95.25 288 CYS A O 1
ATOM 2127 N N . ALA A 1 289 ? -36.700 -4.220 20.902 1.00 93.25 289 ALA A N 1
ATOM 2128 C CA . ALA A 1 289 ? -35.890 -5.168 21.665 1.00 93.25 289 ALA A CA 1
ATOM 2129 C C . ALA A 1 289 ? -34.781 -5.798 20.820 1.00 93.25 289 ALA A C 1
ATOM 2131 O O . ALA A 1 289 ? -33.798 -6.289 21.367 1.00 93.25 289 ALA A O 1
ATOM 2132 N N . GLN A 1 290 ? -34.918 -5.765 19.498 1.00 93.81 290 GLN A N 1
ATOM 2133 C CA . GLN A 1 290 ? -34.002 -6.380 18.552 1.00 93.81 290 GLN A CA 1
ATOM 2134 C C . GLN A 1 290 ? -33.641 -5.386 17.457 1.00 93.81 290 GLN A C 1
ATOM 2136 O O . GLN A 1 290 ? -34.425 -4.496 17.131 1.00 93.81 290 GLN A O 1
ATOM 2141 N N . PHE A 1 291 ? -32.465 -5.541 16.862 1.00 94.38 291 PHE A N 1
ATOM 2142 C CA . PHE A 1 291 ? -32.065 -4.718 15.731 1.00 94.38 291 PHE A CA 1
ATOM 2143 C C . PHE A 1 291 ? -31.305 -5.528 14.689 1.00 94.38 291 PHE A C 1
ATOM 2145 O O . PHE A 1 291 ? -30.631 -6.513 15.002 1.00 94.38 291 PHE A O 1
ATOM 2152 N N . THR A 1 292 ? -31.390 -5.081 13.439 1.00 95.00 292 THR A N 1
ATOM 2153 C CA . THR A 1 292 ? -30.467 -5.515 12.392 1.00 95.00 292 THR A CA 1
ATOM 2154 C C . THR A 1 292 ? -29.835 -4.319 11.714 1.00 95.00 292 THR A C 1
ATOM 2156 O O . THR A 1 292 ? -30.523 -3.350 11.395 1.00 95.00 292 THR A O 1
ATOM 2159 N N . VAL A 1 293 ? -28.544 -4.413 11.437 1.00 92.44 293 VAL A N 1
ATOM 2160 C CA . VAL A 1 293 ? -27.785 -3.388 10.720 1.00 92.44 293 VAL A CA 1
ATOM 2161 C C . VAL A 1 293 ? -26.833 -4.093 9.760 1.00 92.44 293 VAL A C 1
ATOM 2163 O O . VAL A 1 293 ? -26.246 -5.112 10.133 1.00 92.44 293 VAL A O 1
ATOM 2166 N N . PRO A 1 294 ? -26.693 -3.654 8.498 1.00 87.38 294 PRO A N 1
ATOM 2167 C CA . PRO A 1 294 ? -25.636 -4.185 7.661 1.00 87.38 294 PRO A CA 1
ATOM 2168 C C . PRO A 1 294 ? -24.294 -3.788 8.270 1.00 87.38 294 PRO A C 1
ATOM 2170 O O . PRO A 1 294 ? -24.171 -2.766 8.934 1.00 87.38 294 PRO A O 1
ATOM 2173 N N . GLN A 1 295 ? -23.270 -4.585 8.020 1.00 77.25 295 GLN A N 1
ATOM 2174 C CA . GLN A 1 295 ? -21.897 -4.181 8.251 1.00 77.25 295 GLN A CA 1
ATOM 2175 C C . GLN A 1 295 ? -21.660 -2.895 7.471 1.00 77.25 295 GLN A C 1
ATOM 2177 O O . GLN A 1 295 ? -21.725 -2.882 6.238 1.00 77.25 295 GLN A O 1
ATOM 2182 N N . LEU A 1 296 ? -21.453 -1.825 8.223 1.00 76.25 296 LEU A N 1
ATOM 2183 C CA . LEU A 1 296 ? -21.227 -0.501 7.685 1.00 76.25 296 LEU A CA 1
ATOM 2184 C C . LEU A 1 296 ? -19.791 -0.429 7.181 1.00 76.25 296 LEU A C 1
ATOM 2186 O O . LEU A 1 296 ? -18.889 -1.056 7.737 1.00 76.25 296 LEU A O 1
ATOM 2190 N N . GLU A 1 297 ? -19.608 0.265 6.067 1.00 67.06 297 GLU A N 1
ATOM 2191 C CA . GLU A 1 297 ? -18.288 0.451 5.476 1.00 67.06 297 GLU A CA 1
ATOM 2192 C C . GLU A 1 297 ? -17.587 1.596 6.203 1.00 67.06 297 GLU A C 1
ATOM 2194 O O . GLU A 1 297 ? -18.224 2.587 6.557 1.00 67.06 297 GLU A O 1
ATOM 2199 N N . PHE A 1 298 ? -16.285 1.451 6.439 1.00 65.19 298 PHE A N 1
ATOM 2200 C CA . PHE A 1 298 ? -15.468 2.482 7.083 1.00 65.19 298 PHE A CA 1
ATOM 2201 C C . PHE A 1 298 ? -15.155 3.664 6.147 1.00 65.19 298 PHE A C 1
ATOM 2203 O O . PHE A 1 298 ? -14.654 4.690 6.598 1.00 65.19 298 PHE A O 1
ATOM 2210 N N . ASP A 1 299 ? -15.475 3.518 4.862 1.00 59.19 299 ASP A N 1
ATOM 2211 C CA . ASP A 1 299 ? -15.182 4.434 3.767 1.00 59.19 299 ASP A CA 1
ATOM 2212 C C . ASP A 1 299 ? -15.866 5.806 3.973 1.00 59.19 299 ASP A C 1
ATOM 2214 O O . ASP A 1 299 ? -17.052 5.880 4.309 1.00 59.19 299 ASP A O 1
ATOM 2218 N N . ASP A 1 300 ? -15.108 6.884 3.747 1.00 55.78 300 ASP A N 1
ATOM 2219 C CA . ASP A 1 300 ? -15.503 8.282 3.964 1.00 55.78 300 ASP A CA 1
ATOM 2220 C C . ASP A 1 300 ? -15.601 9.048 2.626 1.00 55.78 300 ASP A C 1
ATOM 2222 O O . ASP A 1 300 ? -14.576 9.490 2.104 1.00 55.78 300 ASP A O 1
ATOM 2226 N N . PRO A 1 301 ? -16.801 9.194 2.033 1.00 49.81 301 PRO A N 1
ATOM 2227 C CA . PRO A 1 301 ? -16.985 10.042 0.857 1.00 49.81 301 PRO A CA 1
ATOM 2228 C C . PRO A 1 301 ? -17.201 11.535 1.177 1.00 49.81 301 PRO A C 1
ATOM 2230 O O . PRO A 1 301 ? -17.064 12.344 0.264 1.00 49.81 301 PRO A O 1
ATOM 2233 N N . ASP A 1 302 ? -17.516 11.914 2.426 1.00 42.12 302 ASP A N 1
ATOM 2234 C CA . ASP A 1 302 ? -18.080 13.240 2.762 1.00 42.12 302 ASP A CA 1
ATOM 2235 C C . ASP A 1 302 ? -17.345 13.982 3.906 1.00 42.12 302 ASP A C 1
ATOM 2237 O O . ASP A 1 302 ? -17.820 15.005 4.397 1.00 42.12 302 ASP A O 1
ATOM 2241 N N . GLY A 1 303 ? -16.200 13.481 4.371 1.00 46.91 303 GLY A N 1
ATOM 2242 C CA . GLY A 1 303 ? -15.471 14.016 5.527 1.00 46.91 303 GLY A CA 1
ATOM 2243 C C . GLY A 1 303 ? -16.065 13.630 6.890 1.00 46.91 303 GLY A C 1
ATOM 2244 O O . GLY A 1 303 ? -15.569 14.087 7.923 1.00 46.91 303 GLY A O 1
ATOM 2245 N N . GLU A 1 304 ? -17.097 12.779 6.919 1.00 50.62 304 GLU A N 1
ATOM 2246 C CA . GLU A 1 304 ? -17.698 12.228 8.134 1.00 50.62 304 GLU A CA 1
ATOM 2247 C C . GLU A 1 304 ? -17.560 10.702 8.170 1.00 50.62 304 GLU A C 1
ATOM 2249 O O . GLU A 1 304 ? -18.013 9.983 7.279 1.00 50.62 304 GLU A O 1
ATOM 2254 N N . TRP A 1 305 ? -17.015 10.216 9.282 1.00 56.09 305 TRP A N 1
ATOM 2255 C CA . TRP A 1 305 ? -16.724 8.817 9.594 1.00 56.09 305 TRP A CA 1
ATOM 2256 C C . TRP A 1 305 ? -17.796 7.791 9.174 1.00 56.09 305 TRP A C 1
ATOM 2258 O O . TRP A 1 305 ? -18.917 7.813 9.686 1.00 56.09 305 TRP A O 1
ATOM 2268 N N . GLY A 1 306 ? -17.409 6.832 8.322 1.00 57.41 306 GLY A N 1
ATOM 2269 C CA . GLY A 1 306 ? -18.161 5.615 7.994 1.00 57.41 306 GLY A CA 1
ATOM 2270 C C . GLY A 1 306 ? -19.421 5.833 7.151 1.00 57.41 306 GLY A C 1
ATOM 2271 O O . GLY A 1 306 ? -20.252 6.700 7.423 1.00 57.41 306 GLY A O 1
ATOM 2272 N N . ARG A 1 307 ? -19.636 4.989 6.141 1.00 70.50 307 ARG A N 1
ATOM 2273 C CA . ARG A 1 307 ? -20.828 5.052 5.294 1.00 70.50 307 ARG A CA 1
ATOM 2274 C C . ARG A 1 307 ? -22.073 4.742 6.120 1.00 70.50 307 ARG A C 1
ATOM 2276 O O . ARG A 1 307 ? -22.223 3.641 6.650 1.00 70.50 307 ARG A O 1
ATOM 2283 N N . SER A 1 308 ? -23.003 5.697 6.194 1.00 80.19 308 SER A N 1
ATOM 2284 C CA . SER A 1 308 ? -24.266 5.460 6.896 1.00 80.19 308 SER A CA 1
ATOM 2285 C C . SER A 1 308 ? -25.052 4.324 6.235 1.00 80.19 308 SER A C 1
ATOM 2287 O O . SER A 1 308 ? -25.119 4.234 5.005 1.00 80.19 308 SER A O 1
ATOM 2289 N N . GLY A 1 309 ? -25.692 3.477 7.033 1.00 86.38 309 GLY A N 1
ATOM 2290 C CA . GLY A 1 309 ? -26.508 2.367 6.546 1.00 86.38 309 GLY A CA 1
ATOM 2291 C C . GLY A 1 309 ? -27.783 2.172 7.365 1.00 86.38 309 GLY A C 1
ATOM 2292 O O . GLY A 1 309 ? -27.917 2.750 8.445 1.00 86.38 309 GLY A O 1
ATOM 2293 N N . PRO A 1 310 ? -28.749 1.402 6.837 1.00 93.06 310 PRO A N 1
ATOM 2294 C CA . PRO A 1 310 ? -30.050 1.215 7.468 1.00 93.06 310 PRO A CA 1
ATOM 2295 C C . PRO A 1 310 ? -29.946 0.372 8.745 1.00 93.06 310 PRO A C 1
ATOM 2297 O O . PRO A 1 310 ? -29.563 -0.793 8.716 1.00 93.06 310 PRO A O 1
ATOM 2300 N N . CYS A 1 311 ? -30.336 0.958 9.866 1.00 95.69 311 CYS A N 1
ATOM 2301 C CA . CYS A 1 311 ? -30.607 0.304 11.133 1.00 95.69 311 CYS A CA 1
ATOM 2302 C C . CYS A 1 311 ? -32.102 0.012 11.232 1.00 95.69 311 CYS A C 1
ATOM 2304 O O . CYS A 1 311 ? -32.920 0.930 11.318 1.00 95.69 311 CYS A O 1
ATOM 2306 N N . ARG A 1 312 ? -32.456 -1.272 11.228 1.00 96.62 312 ARG A N 1
ATOM 2307 C CA . ARG A 1 312 ? -33.831 -1.744 11.395 1.00 96.62 312 ARG A CA 1
ATOM 2308 C C . ARG A 1 312 ? -34.079 -2.092 12.847 1.00 96.62 312 ARG A C 1
ATOM 2310 O O . ARG A 1 312 ? -33.396 -2.951 13.402 1.00 96.62 312 ARG A O 1
ATOM 2317 N N . LEU A 1 313 ? -35.078 -1.444 13.422 1.00 97.12 313 LEU A N 1
ATOM 2318 C CA . LEU A 1 313 ? -35.522 -1.605 14.798 1.00 97.12 313 LEU A CA 1
ATOM 2319 C C . LEU A 1 313 ? -36.704 -2.564 14.828 1.00 97.12 313 LEU A C 1
ATOM 2321 O O . LEU A 1 313 ? -37.665 -2.387 14.080 1.00 97.12 313 LEU A O 1
ATOM 2325 N N . LEU A 1 314 ? -36.634 -3.589 15.665 1.00 96.38 314 LEU A N 1
ATOM 2326 C CA . LEU A 1 314 ? -37.539 -4.730 15.634 1.00 96.38 314 LEU A CA 1
ATOM 2327 C C . LEU A 1 314 ? -38.166 -4.959 17.016 1.00 96.38 314 LEU A C 1
ATOM 2329 O O . LEU A 1 314 ? -37.523 -4.765 18.056 1.00 96.38 314 LEU A O 1
ATOM 2333 N N . THR A 1 315 ? -39.428 -5.393 17.025 1.00 94.81 315 THR A N 1
ATOM 2334 C CA . THR A 1 315 ? -40.111 -5.845 18.248 1.00 94.81 315 THR A CA 1
ATOM 2335 C C . THR A 1 315 ? -39.392 -7.036 18.878 1.00 94.81 315 THR A C 1
ATOM 2337 O O . THR A 1 315 ? -38.676 -7.773 18.203 1.00 94.81 315 THR A O 1
ATOM 2340 N N . GLY A 1 316 ? -39.643 -7.284 20.164 1.00 88.44 316 GLY A N 1
ATOM 2341 C CA . GLY A 1 316 ? -39.219 -8.531 20.807 1.00 88.44 316 GLY A CA 1
ATOM 2342 C C . GLY A 1 316 ? -39.913 -9.775 20.239 1.00 88.44 316 GLY A C 1
ATOM 2343 O O . GLY A 1 316 ? -40.967 -9.678 19.610 1.00 88.44 316 GLY A O 1
ATOM 2344 N N . GLY A 1 317 ? -39.314 -10.945 20.492 1.00 84.31 317 GLY A N 1
ATOM 2345 C CA . GLY A 1 317 ? -39.859 -12.260 20.124 1.00 84.31 317 GLY A CA 1
ATOM 2346 C C . GLY A 1 317 ? -39.332 -12.854 18.813 1.00 84.31 317 GLY A C 1
ATOM 2347 O O . GLY A 1 317 ? -39.672 -13.991 18.493 1.00 84.31 317 GLY A O 1
ATOM 2348 N N . GLY A 1 318 ? -38.487 -12.134 18.070 1.00 88.31 318 GLY A N 1
ATOM 2349 C CA . GLY A 1 318 ? -37.814 -12.675 16.894 1.00 88.31 318 GLY A CA 1
ATOM 2350 C C . GLY A 1 318 ? -36.686 -13.642 17.247 1.00 88.31 318 GLY A C 1
ATOM 2351 O O . GLY A 1 318 ? -36.030 -13.528 18.284 1.00 88.31 318 GLY A O 1
ATOM 2352 N N . VAL A 1 319 ? -36.418 -14.576 16.342 1.00 90.56 319 VAL A N 1
ATOM 2353 C CA . VAL A 1 319 ? -35.317 -15.540 16.452 1.00 90.56 319 VAL A CA 1
ATOM 2354 C C . VAL A 1 319 ? -34.122 -15.027 15.654 1.00 90.56 319 VAL A C 1
ATOM 2356 O O . VAL A 1 319 ? -34.268 -14.702 14.473 1.00 90.56 319 VAL A O 1
ATOM 2359 N N . VAL A 1 320 ? -32.955 -14.948 16.303 1.00 89.56 320 VAL A N 1
ATOM 2360 C CA . VAL A 1 320 ? -31.678 -14.623 15.652 1.00 89.56 320 VAL A CA 1
ATOM 2361 C C . VAL A 1 320 ? -31.143 -15.880 14.971 1.00 89.56 320 VAL A C 1
ATOM 2363 O O . VAL A 1 320 ? -30.963 -16.905 15.624 1.00 89.56 320 VAL A O 1
ATOM 2366 N N . HIS A 1 321 ? -30.868 -15.792 13.673 1.00 90.50 321 HIS A N 1
ATOM 2367 C CA . HIS A 1 321 ? -30.264 -16.866 12.885 1.00 90.50 321 HIS A CA 1
ATOM 2368 C C . HIS A 1 321 ? -28.858 -16.469 12.464 1.00 90.50 321 HIS A C 1
ATOM 2370 O O . HIS A 1 321 ? -28.688 -15.470 11.761 1.00 90.50 321 HIS A O 1
ATOM 2376 N N . THR A 1 322 ? -27.862 -17.264 12.849 1.00 89.75 322 THR A N 1
ATOM 2377 C CA . THR A 1 322 ? -26.511 -17.167 12.289 1.00 89.75 322 THR A CA 1
ATOM 2378 C C . THR A 1 322 ? -26.528 -17.656 10.841 1.00 89.75 322 THR A C 1
ATOM 2380 O O . THR A 1 322 ? -27.162 -18.660 10.519 1.00 89.75 322 THR A O 1
ATOM 2383 N N . LEU A 1 323 ? -25.838 -16.948 9.953 1.00 83.31 323 LEU A N 1
ATOM 2384 C CA . LEU A 1 323 ? -25.758 -17.261 8.531 1.00 83.31 323 LEU A CA 1
ATOM 2385 C C . LEU A 1 323 ? -24.337 -17.706 8.172 1.00 83.31 323 LEU A C 1
ATOM 2387 O O . LEU A 1 323 ? -23.360 -17.242 8.756 1.00 83.31 323 LEU A O 1
ATOM 2391 N N . THR A 1 324 ? -24.219 -18.568 7.162 1.00 78.06 324 THR A N 1
ATOM 2392 C CA . THR A 1 324 ? -22.923 -19.037 6.637 1.00 78.06 324 THR A CA 1
ATOM 2393 C C . THR A 1 324 ? -22.176 -17.959 5.852 1.00 78.06 324 THR A C 1
ATOM 2395 O O . THR A 1 324 ? -20.954 -17.998 5.753 1.00 78.06 324 THR A O 1
ATOM 2398 N N . ALA A 1 325 ? -22.902 -16.987 5.299 1.00 72.19 325 ALA A N 1
ATOM 2399 C CA . ALA A 1 325 ? -22.360 -15.853 4.568 1.00 72.19 325 ALA A CA 1
ATOM 2400 C C . ALA A 1 325 ? -23.304 -14.648 4.671 1.00 72.19 325 ALA A C 1
ATOM 2402 O O . ALA A 1 325 ? -24.492 -14.780 4.970 1.00 72.19 325 ALA A O 1
ATOM 2403 N N . GLY A 1 326 ? -22.774 -13.458 4.395 1.00 79.00 326 GLY A N 1
ATOM 2404 C CA . GLY A 1 326 ? -23.543 -12.220 4.350 1.00 79.00 326 GLY A CA 1
ATOM 2405 C C . GLY A 1 326 ? -22.913 -11.097 5.162 1.00 79.00 326 GLY A C 1
ATOM 2406 O O . GLY A 1 326 ? -21.874 -11.249 5.801 1.00 79.00 326 GLY A O 1
ATOM 2407 N N . ARG A 1 327 ? -23.562 -9.935 5.113 1.00 80.94 327 ARG A N 1
ATOM 2408 C CA . ARG A 1 327 ? -23.090 -8.710 5.770 1.00 80.94 327 ARG A CA 1
ATOM 2409 C C . ARG A 1 327 ? -24.018 -8.222 6.872 1.00 80.94 327 ARG A C 1
ATOM 2411 O O . ARG A 1 327 ? -23.749 -7.179 7.439 1.00 80.94 327 ARG A O 1
ATOM 2418 N N . LEU A 1 328 ? -25.109 -8.914 7.176 1.00 89.44 328 LEU A N 1
ATOM 2419 C CA . LEU A 1 328 ? -26.052 -8.432 8.180 1.00 89.44 328 LEU A CA 1
ATOM 2420 C C . LEU A 1 328 ? -25.556 -8.761 9.596 1.00 89.44 328 LEU A C 1
ATOM 2422 O O . LEU A 1 328 ? -24.935 -9.802 9.832 1.00 89.44 328 LEU A O 1
ATOM 2426 N N . ILE A 1 329 ? -25.783 -7.839 10.520 1.00 90.06 329 ILE A N 1
ATOM 2427 C CA . ILE A 1 329 ? -25.564 -7.993 11.954 1.00 90.06 329 ILE A CA 1
ATOM 2428 C C . ILE A 1 329 ? -26.944 -8.033 12.595 1.00 90.06 329 ILE A C 1
ATOM 2430 O O . ILE A 1 329 ? -27.788 -7.195 12.274 1.00 90.06 329 ILE A O 1
ATOM 2434 N N . ALA A 1 330 ? -27.163 -8.989 13.489 1.00 91.81 330 ALA A N 1
ATOM 2435 C CA . ALA A 1 330 ? -28.396 -9.120 14.254 1.00 91.81 330 ALA A CA 1
ATOM 2436 C C . ALA A 1 330 ? -28.073 -9.131 15.745 1.00 91.81 330 ALA A C 1
ATOM 2438 O O . ALA A 1 330 ? -27.220 -9.904 16.186 1.00 91.81 330 ALA A O 1
ATOM 2439 N N . GLY A 1 331 ? -28.752 -8.281 16.509 1.00 89.56 331 GLY A N 1
ATOM 2440 C CA . GLY A 1 331 ? -28.469 -8.079 17.923 1.00 89.56 331 GLY A CA 1
ATOM 2441 C C . GLY A 1 331 ? -29.706 -7.842 18.770 1.00 89.56 331 GLY A C 1
ATOM 2442 O O . GLY A 1 331 ? -30.793 -7.548 18.265 1.00 89.56 331 GLY A O 1
ATOM 2443 N N . GLN A 1 332 ? -29.514 -7.966 20.079 1.00 87.81 332 GLN A N 1
ATOM 2444 C CA . GLN A 1 332 ? -30.492 -7.566 21.086 1.00 87.81 332 GLN A CA 1
ATOM 2445 C C . GLN A 1 332 ? -30.171 -6.147 21.569 1.00 87.81 332 GLN A C 1
ATOM 2447 O O . GLN A 1 332 ? -29.008 -5.783 21.745 1.00 87.81 332 GLN A O 1
ATOM 2452 N N . ALA A 1 333 ? -31.198 -5.339 21.823 1.00 87.69 333 ALA A N 1
ATOM 2453 C CA . ALA A 1 333 ? -31.043 -4.012 22.421 1.00 87.69 333 ALA A CA 1
ATOM 2454 C C . ALA A 1 333 ? -30.449 -4.099 23.835 1.00 87.69 333 ALA A C 1
ATOM 2456 O O . ALA A 1 333 ? -29.658 -3.252 24.259 1.00 87.69 333 ALA A O 1
ATOM 2457 N N . TRP A 1 334 ? -30.826 -5.158 24.551 1.00 83.06 334 TRP A N 1
ATOM 2458 C CA . TRP A 1 334 ? -30.453 -5.432 25.929 1.00 83.06 334 TRP A CA 1
ATOM 2459 C C . TRP A 1 334 ? -29.748 -6.785 25.980 1.00 83.06 334 TRP A C 1
ATOM 2461 O O . TRP A 1 334 ? -30.316 -7.799 25.582 1.00 83.06 334 TRP A O 1
ATOM 2471 N N . CYS A 1 335 ? -28.503 -6.784 26.441 1.00 74.31 335 CYS A N 1
ATOM 2472 C CA . CYS A 1 335 ? -27.681 -7.983 26.582 1.00 74.31 335 CYS A CA 1
ATOM 2473 C C . CYS A 1 335 ? -27.601 -8.363 28.063 1.00 74.31 335 CYS A C 1
ATOM 2475 O O . CYS A 1 335 ? -27.907 -7.527 28.916 1.00 74.31 335 CYS A O 1
ATOM 2477 N N . ALA A 1 336 ? -27.283 -9.626 28.371 1.00 65.25 336 ALA A N 1
ATOM 2478 C CA . ALA A 1 336 ? -27.263 -10.112 29.751 1.00 65.25 336 ALA A CA 1
ATOM 2479 C C . ALA A 1 336 ? -26.387 -9.197 30.628 1.00 65.25 336 ALA A C 1
ATOM 2481 O O . ALA A 1 336 ? -25.254 -8.886 30.271 1.00 65.25 336 ALA A O 1
ATOM 2482 N N . ALA A 1 337 ? -26.944 -8.739 31.751 1.00 54.34 337 ALA A N 1
ATOM 2483 C CA . ALA A 1 337 ? -26.400 -7.658 32.575 1.00 54.34 337 ALA A CA 1
ATOM 2484 C C . ALA A 1 337 ? -25.101 -8.008 33.338 1.00 54.34 337 ALA A C 1
ATOM 2486 O O . ALA A 1 337 ? -24.562 -7.148 34.029 1.00 54.34 337 ALA A O 1
ATOM 2487 N N . ASP A 1 338 ? -24.587 -9.234 33.196 1.00 55.12 338 ASP A N 1
ATOM 2488 C CA . ASP A 1 338 ? -23.472 -9.757 33.997 1.00 55.12 338 ASP A CA 1
ATOM 2489 C C . ASP A 1 338 ? -22.094 -9.617 33.325 1.00 55.12 338 ASP A C 1
ATOM 2491 O O . ASP A 1 338 ? -21.076 -9.957 33.928 1.00 55.12 338 ASP A O 1
ATOM 2495 N N . THR A 1 339 ? -22.018 -9.107 32.090 1.00 59.00 339 THR A N 1
ATOM 2496 C CA . THR A 1 339 ? -20.734 -8.884 31.404 1.00 59.00 339 THR A CA 1
ATOM 2497 C C . THR A 1 339 ? -20.352 -7.405 31.390 1.00 59.00 339 THR A C 1
ATOM 2499 O O . THR A 1 339 ? -21.115 -6.601 30.858 1.00 59.00 339 THR A O 1
ATOM 2502 N N . PRO A 1 340 ? -19.181 -7.016 31.928 1.00 69.88 340 PRO A N 1
ATOM 2503 C CA . PRO A 1 340 ? -18.764 -5.619 31.948 1.00 69.88 340 PRO A CA 1
ATOM 2504 C C . PRO A 1 340 ? -18.459 -5.100 30.535 1.00 69.88 340 PRO A C 1
ATOM 2506 O O . PRO A 1 340 ? -17.749 -5.747 29.766 1.00 69.88 340 PRO A O 1
ATOM 2509 N N . SER A 1 341 ? -18.948 -3.897 30.218 1.00 77.25 341 SER A N 1
ATOM 2510 C CA . SER A 1 341 ? -18.490 -3.112 29.063 1.00 77.25 341 SER A CA 1
ATOM 2511 C C . SER A 1 341 ? -17.002 -2.813 29.193 1.00 77.25 341 SER A C 1
ATOM 2513 O O . SER A 1 341 ? -16.537 -2.464 30.281 1.00 77.25 341 SER A O 1
ATOM 2515 N N . TRP A 1 342 ? -16.257 -2.895 28.095 1.00 84.44 342 TRP A N 1
ATOM 2516 C CA . TRP A 1 342 ? -14.862 -2.463 28.063 1.00 84.44 342 TRP A CA 1
ATOM 2517 C C . TRP A 1 342 ? -14.382 -2.234 26.630 1.00 84.44 342 TRP A C 1
ATOM 2519 O O . TRP A 1 342 ? -14.883 -2.852 25.692 1.00 84.44 342 TRP A O 1
ATOM 2529 N N . SER A 1 343 ? -13.372 -1.379 26.491 1.00 87.00 343 SER A N 1
ATOM 2530 C CA . SER A 1 343 ? -12.605 -1.132 25.270 1.00 87.00 343 SER A CA 1
ATOM 2531 C C . SER A 1 343 ? -11.104 -1.236 25.556 1.00 87.00 343 SER A C 1
ATOM 2533 O O . SER A 1 343 ? -10.685 -1.313 26.718 1.00 87.00 343 SER A O 1
ATOM 2535 N N . LEU A 1 344 ? -10.271 -1.214 24.510 1.00 91.50 344 LEU A N 1
ATOM 2536 C CA . LEU A 1 344 ? -8.817 -1.120 24.686 1.00 91.50 344 LEU A CA 1
ATOM 2537 C C . LEU A 1 344 ? -8.451 0.142 25.483 1.00 91.50 344 LEU A C 1
ATOM 2539 O O . LEU A 1 344 ? -7.655 0.077 26.423 1.00 91.50 344 LEU A O 1
ATOM 2543 N N . GLN A 1 345 ? -9.113 1.263 25.182 1.00 91.00 345 GLN A N 1
ATOM 2544 C CA . GLN A 1 345 ? -8.946 2.518 25.908 1.00 91.00 345 GLN A CA 1
ATOM 2545 C C . GLN A 1 345 ? -9.321 2.396 27.391 1.00 91.00 345 GLN A C 1
ATOM 2547 O O . GLN A 1 345 ? -8.540 2.788 28.258 1.00 91.00 345 GLN A O 1
ATOM 2552 N N . SER A 1 346 ? -10.494 1.837 27.721 1.00 88.88 346 SER A N 1
ATOM 2553 C CA . SER A 1 346 ? -10.940 1.742 29.121 1.00 88.88 346 SER A CA 1
ATOM 2554 C C . SER A 1 346 ? -10.049 0.816 29.954 1.00 88.88 346 SER A C 1
ATOM 2556 O O . SER A 1 346 ? -9.963 0.967 31.172 1.00 88.88 346 SER A O 1
ATOM 2558 N N . ARG A 1 347 ? -9.364 -0.128 29.298 1.00 89.06 347 ARG A N 1
ATOM 2559 C CA . ARG A 1 347 ? -8.367 -1.025 29.895 1.00 89.06 347 ARG A CA 1
ATOM 2560 C C . ARG A 1 347 ? -6.933 -0.497 29.820 1.00 89.06 347 ARG A C 1
ATOM 2562 O O . ARG A 1 347 ? -6.005 -1.232 30.149 1.00 89.06 347 ARG A O 1
ATOM 2569 N N . ARG A 1 348 ? -6.748 0.773 29.440 1.00 89.88 348 ARG A N 1
ATOM 2570 C CA . ARG A 1 348 ? -5.449 1.462 29.379 1.00 89.88 348 ARG A CA 1
ATOM 2571 C C . ARG A 1 348 ? -4.421 0.758 28.484 1.00 89.88 348 ARG A C 1
ATOM 2573 O O . ARG A 1 348 ? -3.228 0.757 28.786 1.00 89.88 348 ARG A O 1
ATOM 2580 N N . LYS A 1 349 ? -4.869 0.140 27.391 1.00 92.81 349 LYS A N 1
ATOM 2581 C CA . LYS A 1 349 ? -3.959 -0.187 26.284 1.00 92.81 349 LYS A CA 1
ATOM 2582 C C . LYS A 1 349 ? -3.570 1.115 25.582 1.00 92.81 349 LYS A C 1
ATOM 2584 O O . LYS A 1 349 ? -4.275 2.105 25.742 1.00 92.81 349 LYS A O 1
ATOM 2589 N N . SER A 1 350 ? -2.491 1.122 24.808 1.00 95.19 350 SER A N 1
ATOM 2590 C CA . SER A 1 350 ? -2.096 2.288 24.008 1.00 95.19 350 SER A CA 1
ATOM 2591 C C . SER A 1 350 ? -2.459 2.107 22.529 1.00 95.19 350 SER A C 1
ATOM 2593 O O . SER A 1 350 ? -2.511 0.981 22.020 1.00 95.19 350 SER A O 1
ATOM 2595 N N . ARG A 1 351 ? -2.718 3.217 21.828 1.00 95.38 351 ARG A N 1
ATOM 2596 C CA . ARG A 1 351 ? -2.838 3.270 20.360 1.00 95.38 351 ARG A CA 1
ATOM 2597 C C . ARG A 1 351 ? -1.537 2.841 19.699 1.00 95.38 351 ARG A C 1
ATOM 2599 O O . ARG A 1 351 ? -1.583 2.066 18.749 1.00 95.38 351 ARG A O 1
ATOM 2606 N N . ALA A 1 352 ? -0.403 3.256 20.255 1.00 96.31 352 ALA A N 1
ATOM 2607 C CA . ALA A 1 352 ? 0.918 2.843 19.796 1.00 96.31 352 ALA A CA 1
ATOM 2608 C C . ALA A 1 352 ? 1.081 1.309 19.773 1.00 96.31 352 ALA A C 1
ATOM 2610 O O . ALA A 1 352 ? 1.540 0.722 18.789 1.00 96.31 352 ALA A O 1
ATOM 2611 N N . ASP A 1 353 ? 0.651 0.620 20.838 1.00 96.94 353 ASP A N 1
ATOM 2612 C CA . ASP A 1 353 ? 0.664 -0.846 20.876 1.00 96.94 353 ASP A CA 1
ATOM 2613 C C . ASP A 1 353 ? -0.322 -1.453 19.867 1.00 96.94 353 ASP A C 1
ATOM 2615 O O . ASP A 1 353 ? 0.002 -2.451 19.223 1.00 96.94 353 ASP A O 1
ATOM 2619 N N . LEU A 1 354 ? -1.494 -0.841 19.670 1.00 97.62 354 LEU A N 1
ATOM 2620 C CA . LEU A 1 354 ? -2.460 -1.279 18.660 1.00 97.62 354 LEU A CA 1
ATOM 2621 C C . LEU A 1 354 ? -1.910 -1.141 17.228 1.00 97.62 354 LEU A C 1
ATOM 2623 O O . LEU A 1 354 ? -2.120 -2.044 16.417 1.00 97.62 354 LEU A O 1
ATOM 2627 N N . PHE A 1 355 ? -1.195 -0.060 16.905 1.00 97.56 355 PHE A N 1
ATOM 2628 C CA . PHE A 1 355 ? -0.586 0.141 15.582 1.00 97.56 355 PHE A CA 1
ATOM 2629 C C . PHE A 1 355 ? 0.481 -0.925 15.316 1.00 97.56 355 PHE A C 1
ATOM 2631 O O . PHE A 1 355 ? 0.478 -1.565 14.260 1.00 97.56 355 PHE A O 1
ATOM 2638 N N . ALA A 1 356 ? 1.332 -1.196 16.310 1.00 96.19 356 ALA A N 1
ATOM 2639 C CA . ALA A 1 356 ? 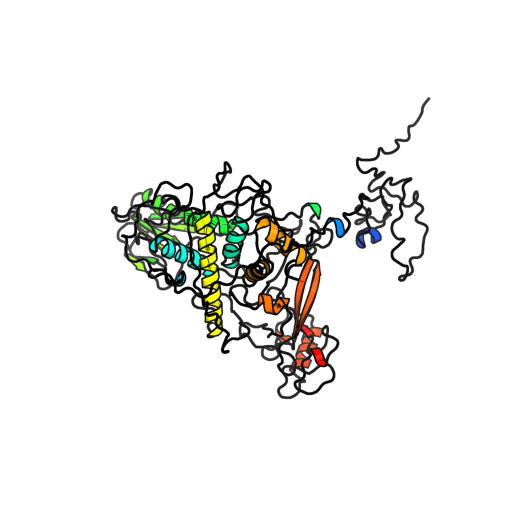2.311 -2.274 16.239 1.00 96.19 356 ALA A CA 1
ATOM 2640 C C . ALA A 1 356 ? 1.642 -3.650 16.074 1.00 96.19 356 ALA A C 1
ATOM 2642 O O . ALA A 1 356 ? 2.045 -4.423 15.206 1.00 96.19 356 ALA A O 1
ATOM 2643 N N . PHE A 1 357 ? 0.596 -3.950 16.851 1.00 97.06 357 PHE A N 1
ATOM 2644 C CA . PHE A 1 357 ? -0.146 -5.209 16.742 1.00 97.06 357 PHE A CA 1
ATOM 2645 C C . PHE A 1 357 ? -0.756 -5.392 15.347 1.00 97.06 357 PHE A C 1
ATOM 2647 O O . PHE A 1 357 ? -0.606 -6.450 14.734 1.00 97.06 357 PHE A O 1
ATOM 2654 N N . ALA A 1 358 ? -1.386 -4.345 14.811 1.00 97.62 358 ALA A N 1
ATOM 2655 C CA . ALA A 1 358 ? -2.010 -4.362 13.493 1.00 97.62 358 ALA A CA 1
ATOM 2656 C C . ALA A 1 358 ? -1.012 -4.645 12.361 1.00 97.62 358 ALA A C 1
ATOM 2658 O O . ALA A 1 358 ? -1.335 -5.380 11.426 1.00 97.62 358 ALA A O 1
ATOM 2659 N N . SER A 1 359 ? 0.207 -4.115 12.467 1.00 96.12 359 SER A N 1
ATOM 2660 C CA . SER A 1 359 ? 1.300 -4.404 11.536 1.00 96.12 359 SER A CA 1
ATOM 2661 C C . SER A 1 359 ? 1.709 -5.882 11.560 1.00 96.12 359 SER A C 1
ATOM 2663 O O . SER A 1 359 ? 1.827 -6.506 10.504 1.00 96.12 359 SER A O 1
ATOM 2665 N N . LEU A 1 360 ? 1.832 -6.490 12.745 1.00 95.19 360 LEU A N 1
ATOM 2666 C CA . LEU A 1 360 ? 2.175 -7.912 12.854 1.00 95.19 360 LEU A CA 1
ATOM 2667 C C . LEU A 1 360 ? 1.073 -8.816 12.275 1.00 95.19 360 LEU A C 1
ATOM 2669 O O . LEU A 1 360 ? 1.374 -9.745 11.524 1.00 95.19 360 LEU A O 1
ATOM 2673 N N . VAL A 1 361 ? -0.200 -8.502 12.551 1.00 95.56 361 VAL A N 1
ATOM 2674 C CA . VAL A 1 361 ? -1.357 -9.191 11.948 1.00 95.56 361 VAL A CA 1
ATOM 2675 C C . VAL A 1 361 ? -1.315 -9.094 10.420 1.00 95.56 361 VAL A C 1
ATOM 2677 O O . VAL A 1 361 ? -1.546 -10.087 9.729 1.00 95.56 361 VAL A O 1
ATOM 2680 N N . ALA A 1 362 ? -0.997 -7.914 9.879 1.00 95.06 362 ALA A N 1
ATOM 2681 C CA . ALA A 1 362 ? -0.903 -7.696 8.440 1.00 95.06 362 ALA A CA 1
ATOM 2682 C C . ALA A 1 362 ? 0.205 -8.531 7.780 1.00 95.06 362 ALA A C 1
ATOM 2684 O O . ALA A 1 362 ? -0.017 -9.084 6.702 1.00 95.06 362 ALA A O 1
ATOM 2685 N N . VAL A 1 363 ? 1.376 -8.649 8.416 1.00 94.06 363 VAL A N 1
ATOM 2686 C CA . VAL A 1 363 ? 2.483 -9.474 7.906 1.00 94.06 363 VAL A CA 1
ATOM 2687 C C . VAL A 1 363 ? 2.111 -10.957 7.910 1.00 94.06 363 VAL A C 1
ATOM 2689 O O . VAL A 1 363 ? 2.307 -11.628 6.897 1.00 94.06 363 VAL A O 1
ATOM 2692 N N . GLU A 1 364 ? 1.539 -11.476 9.001 1.00 92.81 364 GLU A N 1
ATOM 2693 C CA . GLU A 1 364 ? 1.134 -12.888 9.064 1.00 92.81 364 GLU A CA 1
ATOM 2694 C C . GLU A 1 364 ? 0.036 -13.229 8.042 1.00 92.81 364 GLU A C 1
ATOM 2696 O O . GLU A 1 364 ? 0.133 -14.257 7.370 1.00 92.81 364 GLU A O 1
ATOM 2701 N N . GLU A 1 365 ? -0.962 -12.358 7.845 1.00 91.75 365 GLU A N 1
ATOM 2702 C CA . GLU A 1 365 ? -1.975 -12.540 6.792 1.00 91.75 365 GLU A CA 1
ATOM 2703 C C . GLU A 1 365 ? -1.354 -12.479 5.389 1.00 91.75 365 GLU A C 1
ATOM 2705 O O . GLU A 1 365 ? -1.713 -13.281 4.528 1.00 91.75 365 GLU A O 1
ATOM 2710 N N . GLY A 1 366 ? -0.403 -11.571 5.145 1.00 92.44 366 GLY A N 1
ATOM 2711 C CA . GLY A 1 366 ? 0.317 -11.497 3.873 1.00 92.44 366 GLY A CA 1
ATOM 2712 C C . GLY A 1 366 ? 1.108 -12.775 3.571 1.00 92.44 366 GLY A C 1
ATOM 2713 O O . GLY A 1 366 ? 1.111 -13.242 2.429 1.00 92.44 366 GLY A O 1
ATOM 2714 N N . ILE A 1 367 ? 1.740 -13.374 4.587 1.00 92.94 367 ILE A N 1
ATOM 2715 C CA . ILE A 1 367 ? 2.426 -14.673 4.480 1.00 92.94 367 ILE A CA 1
ATOM 2716 C C . ILE A 1 367 ? 1.418 -15.794 4.208 1.00 92.94 367 ILE A C 1
ATOM 2718 O O . ILE A 1 367 ? 1.658 -16.644 3.349 1.00 92.94 367 ILE A O 1
ATOM 2722 N N . ALA A 1 368 ? 0.290 -15.809 4.923 1.00 91.44 368 ALA A N 1
ATOM 2723 C CA . ALA A 1 368 ? -0.755 -16.809 4.734 1.00 91.44 368 ALA A CA 1
ATOM 2724 C C . ALA A 1 368 ? -1.307 -16.773 3.302 1.00 91.44 368 ALA A C 1
ATOM 2726 O O . ALA A 1 368 ? -1.372 -17.815 2.654 1.00 91.44 368 ALA A O 1
ATOM 2727 N N . ARG A 1 369 ? -1.585 -15.574 2.776 1.00 90.88 369 ARG A N 1
ATOM 2728 C CA . ARG A 1 369 ? -2.024 -15.358 1.389 1.00 90.88 369 ARG A CA 1
ATOM 2729 C C . ARG A 1 369 ? -1.041 -15.897 0.365 1.00 90.88 369 ARG A C 1
ATOM 2731 O O . ARG A 1 369 ? -1.430 -16.691 -0.486 1.00 90.88 369 ARG A O 1
ATOM 2738 N N . HIS A 1 370 ? 0.238 -15.552 0.511 1.00 93.25 370 HIS A N 1
ATOM 2739 C CA . HIS A 1 370 ? 1.297 -16.101 -0.338 1.00 93.25 370 HIS A CA 1
ATOM 2740 C C . HIS A 1 370 ? 1.307 -17.637 -0.310 1.00 93.25 370 HIS A C 1
ATOM 2742 O O . HIS A 1 370 ? 1.380 -18.293 -1.348 1.00 93.25 370 HIS A O 1
ATOM 2748 N N . ASN A 1 371 ? 1.198 -18.225 0.883 1.00 93.50 371 ASN A N 1
ATOM 2749 C CA . ASN A 1 371 ? 1.231 -19.673 1.063 1.00 93.50 371 ASN A CA 1
ATOM 2750 C C . ASN A 1 371 ? -0.000 -20.387 0.482 1.00 93.50 371 ASN A C 1
ATOM 2752 O O . ASN A 1 371 ? 0.164 -21.486 -0.047 1.00 93.50 371 ASN A O 1
ATOM 2756 N N . TRP A 1 372 ? -1.193 -19.784 0.537 1.00 93.12 372 TRP A N 1
ATOM 2757 C CA . TRP A 1 372 ? -2.391 -20.300 -0.139 1.00 93.12 372 TRP A CA 1
ATOM 2758 C C . TRP A 1 372 ? -2.229 -20.269 -1.658 1.00 93.12 372 TRP A C 1
ATOM 2760 O O . TRP A 1 372 ? -2.467 -21.280 -2.319 1.00 93.12 372 TRP A O 1
ATOM 2770 N N . ALA A 1 373 ? -1.712 -19.167 -2.209 1.00 92.94 373 ALA A N 1
ATOM 2771 C CA . ALA A 1 373 ? -1.423 -19.070 -3.637 1.00 92.94 373 ALA A CA 1
ATOM 2772 C C . ALA A 1 373 ? -0.375 -20.104 -4.085 1.00 92.94 373 ALA A C 1
ATOM 2774 O O . ALA A 1 373 ? -0.507 -20.690 -5.156 1.00 92.94 373 ALA A O 1
ATOM 2775 N N . CYS A 1 374 ? 0.620 -20.413 -3.247 1.00 94.00 374 CYS A N 1
ATOM 2776 C CA . CYS A 1 374 ? 1.573 -21.496 -3.506 1.00 94.00 374 CYS A CA 1
ATOM 2777 C C . CYS A 1 374 ? 0.926 -22.887 -3.610 1.00 94.00 374 CYS A C 1
ATOM 2779 O O . CYS A 1 374 ? 1.464 -23.735 -4.326 1.00 94.00 374 CYS A O 1
ATOM 2781 N N . ASP A 1 375 ? -0.190 -23.114 -2.908 1.00 93.69 375 ASP A N 1
ATOM 2782 C CA . ASP A 1 375 ? -0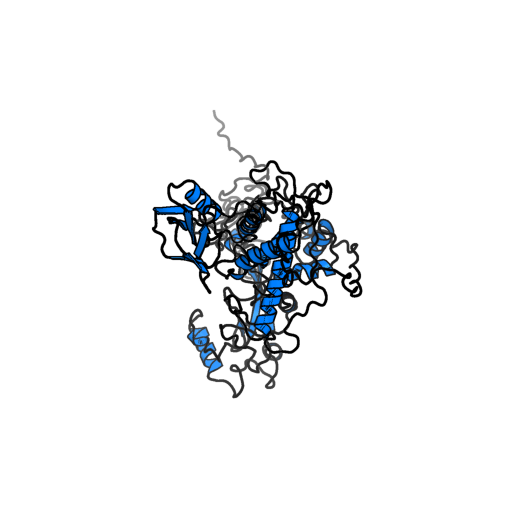.995 -24.344 -2.955 1.00 93.69 375 ASP A CA 1
ATOM 2783 C C . ASP A 1 375 ? -2.007 -24.363 -4.116 1.00 93.69 375 ASP A C 1
ATOM 2785 O O . ASP A 1 375 ? -2.740 -25.338 -4.279 1.00 93.69 375 ASP A O 1
ATOM 2789 N N . GLY A 1 376 ? -2.052 -23.303 -4.926 1.00 91.56 376 GLY A N 1
ATOM 2790 C CA . GLY A 1 376 ? -3.016 -23.129 -6.013 1.00 91.56 376 GLY A CA 1
ATOM 2791 C C . GLY A 1 376 ? -4.323 -22.455 -5.589 1.00 91.56 376 GLY A C 1
ATOM 2792 O O . GLY A 1 376 ? -5.181 -22.194 -6.434 1.00 91.56 376 GLY A O 1
ATOM 2793 N N . ASP A 1 377 ? -4.479 -22.102 -4.310 1.00 92.00 377 ASP A N 1
ATOM 2794 C CA . ASP A 1 377 ? -5.597 -21.286 -3.840 1.00 92.00 377 ASP A CA 1
ATOM 2795 C C . ASP A 1 377 ? -5.287 -19.791 -4.014 1.00 92.00 377 ASP A C 1
ATOM 2797 O O . ASP A 1 377 ? -4.970 -19.054 -3.081 1.00 92.00 377 ASP A O 1
ATOM 2801 N N . ARG A 1 378 ? -5.367 -19.343 -5.268 1.00 89.50 378 ARG A N 1
ATOM 2802 C CA . ARG A 1 378 ? -4.963 -17.997 -5.711 1.00 89.50 378 ARG A CA 1
ATOM 2803 C C . ARG A 1 378 ? -5.878 -16.864 -5.243 1.00 89.50 378 ARG A C 1
ATOM 2805 O O . ARG A 1 378 ? -5.567 -15.704 -5.491 1.00 89.50 378 ARG A O 1
ATOM 2812 N N . ARG A 1 379 ? -7.031 -17.173 -4.641 1.00 85.75 379 ARG A N 1
ATOM 2813 C CA . ARG A 1 379 ? -8.019 -16.176 -4.170 1.00 85.75 379 ARG A CA 1
ATOM 2814 C C . ARG A 1 379 ? -8.453 -16.387 -2.724 1.00 85.75 379 ARG A C 1
ATOM 2816 O O . ARG A 1 379 ? -9.209 -15.570 -2.188 1.00 85.75 379 ARG A O 1
ATOM 2823 N N . GLY A 1 380 ? -8.082 -17.503 -2.116 1.00 72.38 380 GLY A N 1
ATOM 2824 C CA . GLY A 1 380 ? -8.743 -17.962 -0.916 1.00 72.38 380 GLY A CA 1
ATOM 2825 C C . GLY A 1 380 ? -8.125 -17.500 0.397 1.00 72.38 380 GLY A C 1
ATOM 2826 O O . GLY A 1 380 ? -7.240 -16.643 0.433 1.00 72.38 380 GLY A O 1
ATOM 2827 N N . PRO A 1 381 ? -8.712 -17.997 1.501 1.00 69.50 381 PRO A N 1
ATOM 2828 C CA . PRO A 1 381 ? -10.065 -18.565 1.546 1.00 69.50 381 PRO A CA 1
ATOM 2829 C C . PRO A 1 381 ? -11.153 -17.468 1.554 1.00 69.50 381 PRO A C 1
ATOM 2831 O O . PRO A 1 381 ? -12.340 -17.768 1.632 1.00 69.50 381 PRO A O 1
ATOM 2834 N N . HIS A 1 382 ? -10.767 -16.188 1.458 1.00 73.62 382 HIS A N 1
ATOM 2835 C CA . HIS A 1 382 ? -11.661 -15.042 1.689 1.00 73.62 382 HIS A CA 1
ATOM 2836 C C . HIS A 1 382 ? -12.084 -14.277 0.425 1.00 73.62 382 HIS A C 1
ATOM 2838 O O . HIS A 1 382 ? -12.727 -13.237 0.541 1.00 73.62 382 HIS A O 1
ATOM 2844 N N . GLY A 1 383 ? -11.758 -14.776 -0.772 1.00 72.19 383 GLY A N 1
ATOM 2845 C CA . GLY A 1 383 ? -12.252 -14.225 -2.042 1.00 72.19 383 GLY A CA 1
ATOM 2846 C C . GLY A 1 383 ? -11.581 -12.917 -2.476 1.00 72.19 383 GLY A C 1
ATOM 2847 O O . GLY A 1 383 ? -12.270 -11.982 -2.881 1.00 72.19 383 GLY A O 1
ATOM 2848 N N . GLY A 1 384 ? -10.250 -12.843 -2.377 1.00 73.19 384 GLY A N 1
ATOM 2849 C CA . GLY A 1 384 ? -9.451 -11.689 -2.807 1.00 73.19 384 GLY A CA 1
ATOM 2850 C C . GLY A 1 384 ? -9.155 -11.642 -4.319 1.00 73.19 384 GLY A C 1
ATOM 2851 O O . GLY A 1 384 ? -9.579 -12.529 -5.065 1.00 73.19 384 GLY A O 1
ATOM 2852 N N . PRO A 1 385 ? -8.414 -10.613 -4.780 1.00 78.12 385 PRO A N 1
ATOM 2853 C CA . PRO A 1 385 ? -7.817 -10.584 -6.116 1.00 78.12 385 PRO A CA 1
ATOM 2854 C C . PRO A 1 385 ? -6.987 -11.843 -6.392 1.00 78.12 385 PRO A C 1
ATOM 2856 O O . PRO A 1 385 ? -6.380 -12.392 -5.473 1.00 78.12 385 PRO A O 1
ATOM 2859 N N . THR A 1 386 ? -6.953 -12.278 -7.654 1.00 86.62 386 THR A N 1
ATOM 2860 C CA . THR A 1 386 ? -6.108 -13.398 -8.091 1.00 86.62 386 THR A CA 1
ATOM 2861 C C . THR A 1 386 ? -4.635 -13.085 -7.812 1.00 86.62 386 THR A C 1
ATOM 2863 O O . THR A 1 386 ? -4.147 -12.039 -8.232 1.00 86.62 386 THR A O 1
ATOM 2866 N N . GLN A 1 387 ? -3.935 -13.988 -7.123 1.00 87.50 387 GLN A N 1
ATOM 2867 C CA . GLN A 1 387 ? -2.488 -13.926 -6.903 1.00 87.50 387 GLN A CA 1
ATOM 2868 C C . GLN A 1 387 ? -1.767 -14.920 -7.816 1.00 87.50 387 GLN A C 1
ATOM 2870 O O . GLN A 1 387 ? -2.048 -16.120 -7.784 1.00 87.50 387 GLN A O 1
ATOM 2875 N N . CYS A 1 388 ? -0.826 -14.421 -8.610 1.00 89.56 388 CYS A N 1
ATOM 2876 C CA . CYS A 1 388 ? -0.019 -15.192 -9.546 1.00 89.56 388 CYS A CA 1
ATOM 2877 C C . CYS A 1 388 ? 1.424 -15.269 -9.044 1.00 89.56 388 CYS A C 1
ATOM 2879 O O . CYS A 1 388 ? 2.328 -14.600 -9.548 1.00 89.56 388 CYS A O 1
ATOM 2881 N N . VAL A 1 389 ? 1.644 -16.138 -8.055 1.00 91.31 389 VAL A N 1
ATOM 2882 C CA . VAL A 1 389 ? 2.961 -16.288 -7.434 1.00 91.31 389 VAL A CA 1
ATOM 2883 C C . VAL A 1 389 ? 3.953 -16.986 -8.365 1.00 91.31 389 VAL A C 1
ATOM 2885 O O . VAL A 1 389 ? 3.695 -18.043 -8.944 1.00 91.31 389 VAL A O 1
ATOM 2888 N N . GLN A 1 390 ? 5.161 -16.427 -8.450 1.00 90.94 390 GLN A N 1
ATOM 2889 C CA . GLN A 1 390 ? 6.230 -16.858 -9.366 1.00 90.94 390 GLN A CA 1
ATOM 2890 C C . GLN A 1 390 ? 6.603 -18.352 -9.278 1.00 90.94 390 GLN A C 1
ATOM 2892 O O . GLN A 1 390 ? 7.108 -18.937 -10.243 1.00 90.94 390 GLN A O 1
ATOM 2897 N N . PHE A 1 391 ? 6.381 -18.972 -8.117 1.00 92.06 391 PHE A N 1
ATOM 2898 C CA . PHE A 1 391 ? 6.827 -20.327 -7.792 1.00 92.06 391 PHE A CA 1
ATOM 2899 C C . PHE A 1 391 ? 5.682 -21.271 -7.409 1.00 92.06 391 PHE A C 1
ATOM 2901 O O . PHE A 1 391 ? 5.939 -22.274 -6.754 1.00 92.06 391 PHE A O 1
ATOM 2908 N N . GLU A 1 392 ? 4.440 -20.986 -7.810 1.00 93.00 392 GLU A N 1
ATOM 2909 C CA . GLU A 1 392 ? 3.287 -21.858 -7.533 1.00 93.00 392 GLU A CA 1
ATOM 2910 C C . GLU A 1 392 ? 3.596 -23.341 -7.820 1.00 93.00 392 GLU A C 1
ATOM 2912 O O . GLU A 1 392 ? 4.145 -23.681 -8.877 1.00 93.00 392 GLU A O 1
ATOM 2917 N N . GLY A 1 393 ? 3.281 -24.211 -6.853 1.00 92.44 393 GLY A N 1
ATOM 2918 C CA . GLY A 1 393 ? 3.541 -25.653 -6.907 1.00 92.44 393 GLY A CA 1
ATOM 2919 C C . GLY A 1 393 ? 5.008 -26.084 -6.740 1.00 92.44 393 GLY A C 1
ATOM 2920 O O . GLY A 1 393 ? 5.279 -27.283 -6.670 1.00 92.44 393 GLY A O 1
ATOM 2921 N N . ALA A 1 394 ? 5.971 -25.159 -6.665 1.00 92.75 394 ALA A N 1
ATOM 2922 C CA . ALA A 1 394 ? 7.390 -25.495 -6.552 1.00 92.75 394 ALA A CA 1
ATOM 2923 C C . ALA A 1 394 ? 7.855 -25.666 -5.087 1.00 92.75 394 ALA A C 1
ATOM 2925 O O . ALA A 1 394 ? 7.421 -24.920 -4.198 1.00 92.75 394 ALA A O 1
ATOM 2926 N N . PRO A 1 395 ? 8.816 -26.577 -4.820 1.00 88.69 395 PRO A N 1
ATOM 2927 C CA . PRO A 1 395 ? 9.513 -26.634 -3.537 1.00 88.69 395 PRO A CA 1
ATOM 2928 C C . PRO A 1 395 ? 10.190 -25.289 -3.240 1.00 88.69 395 PRO A C 1
ATOM 2930 O O . PRO A 1 395 ? 11.005 -24.813 -4.026 1.00 88.69 395 PRO A O 1
ATOM 2933 N N . GLY A 1 396 ? 9.839 -24.663 -2.115 1.00 87.88 396 GLY A N 1
ATOM 2934 C CA . GLY A 1 396 ? 10.355 -23.341 -1.732 1.00 87.88 396 GLY A CA 1
ATOM 2935 C C . GLY A 1 396 ? 9.472 -22.152 -2.123 1.00 87.88 396 GLY A C 1
ATOM 2936 O O . GLY A 1 396 ? 9.874 -21.018 -1.881 1.00 87.88 396 GLY A O 1
ATOM 2937 N N . CYS A 1 397 ? 8.274 -22.378 -2.678 1.00 92.38 397 CYS A N 1
ATOM 2938 C CA . CYS A 1 397 ? 7.286 -21.306 -2.823 1.00 92.38 397 CYS A CA 1
ATOM 2939 C C . CYS A 1 397 ? 6.835 -20.783 -1.457 1.00 92.38 397 CYS A C 1
ATOM 2941 O O . CYS A 1 397 ? 6.829 -19.577 -1.226 1.00 92.38 397 CYS A O 1
ATOM 2943 N N . LYS A 1 398 ? 6.480 -21.702 -0.549 1.00 93.00 398 LYS A N 1
ATOM 2944 C CA . LYS A 1 398 ? 5.953 -21.354 0.769 1.00 93.00 398 LYS A CA 1
ATOM 2945 C C . LYS A 1 398 ? 7.002 -20.696 1.651 1.00 93.00 398 LYS A C 1
ATOM 2947 O O . LYS A 1 398 ? 8.148 -21.137 1.731 1.00 93.00 398 LYS A O 1
ATOM 2952 N N . ILE A 1 399 ? 6.551 -19.701 2.394 1.00 90.00 399 ILE A N 1
ATOM 2953 C CA . ILE A 1 399 ? 7.314 -19.021 3.424 1.00 90.00 399 ILE A CA 1
ATOM 2954 C C . ILE A 1 399 ? 7.044 -19.733 4.742 1.00 90.00 399 ILE A C 1
ATOM 2956 O O . ILE A 1 399 ? 5.944 -19.676 5.294 1.00 90.00 399 ILE A O 1
ATOM 2960 N N . ASN A 1 400 ? 8.080 -20.391 5.251 1.00 81.75 400 ASN A N 1
ATOM 2961 C CA . ASN A 1 400 ? 8.100 -20.936 6.598 1.00 81.75 400 ASN A CA 1
ATOM 2962 C C . ASN A 1 400 ? 8.944 -20.001 7.460 1.00 81.75 400 ASN A C 1
ATOM 2964 O O . ASN A 1 400 ? 10.173 -20.049 7.395 1.00 81.75 400 ASN A O 1
ATOM 2968 N N . SER A 1 401 ? 8.301 -19.139 8.252 1.00 69.44 401 SER A N 1
ATOM 2969 C CA . SER A 1 401 ? 9.054 -18.333 9.212 1.00 69.44 401 SER A CA 1
ATOM 2970 C C . SER A 1 401 ? 9.636 -19.244 10.290 1.00 69.44 401 SER A C 1
ATOM 2972 O O . SER A 1 401 ? 8.895 -19.950 10.981 1.00 69.44 401 SER A O 1
ATOM 2974 N N . SER A 1 402 ? 10.962 -19.232 10.425 1.00 61.03 402 SER A N 1
ATOM 2975 C CA . SER A 1 402 ? 11.687 -19.953 11.475 1.00 61.03 402 SER A CA 1
ATOM 2976 C C . SER A 1 402 ? 11.562 -19.282 12.846 1.00 61.03 402 SER A C 1
ATOM 2978 O O . SER A 1 402 ? 11.887 -19.907 13.853 1.00 61.03 402 SER A O 1
ATOM 2980 N N . GLN A 1 403 ? 11.078 -18.035 12.897 1.00 69.12 403 GLN A N 1
ATOM 2981 C CA . GLN A 1 403 ? 10.834 -17.288 14.129 1.00 69.12 403 GLN A CA 1
ATOM 2982 C C . GLN A 1 403 ? 9.426 -16.669 14.100 1.00 69.12 403 GLN A C 1
ATOM 2984 O O . GLN A 1 403 ? 9.096 -15.959 13.147 1.00 69.12 403 GLN A O 1
ATOM 2989 N N . PRO A 1 404 ? 8.569 -16.938 15.098 1.00 71.94 404 PRO A N 1
ATOM 2990 C CA . PRO A 1 404 ? 7.282 -16.262 15.200 1.00 71.94 404 PRO A CA 1
ATOM 2991 C C . PRO A 1 404 ? 7.484 -14.772 15.513 1.00 71.94 404 PRO A C 1
ATOM 2993 O O . PRO A 1 404 ? 8.457 -14.384 16.165 1.00 71.94 404 PRO A O 1
ATOM 2996 N N . LEU A 1 405 ? 6.567 -13.934 15.027 1.00 81.56 405 LEU A N 1
ATOM 2997 C CA . LEU A 1 405 ? 6.557 -12.508 15.328 1.00 81.56 405 LEU A CA 1
ATOM 2998 C C . LEU A 1 405 ? 5.934 -12.297 16.710 1.00 81.56 405 LEU A C 1
ATOM 3000 O O . LEU A 1 405 ? 4.752 -12.556 16.914 1.00 81.56 405 LEU A O 1
ATOM 3004 N N . TYR A 1 406 ? 6.733 -11.832 17.669 1.00 82.81 406 TYR A N 1
ATOM 3005 C CA . TYR A 1 406 ? 6.259 -11.616 19.033 1.00 82.81 406 TYR A CA 1
ATOM 3006 C C . TYR A 1 406 ? 5.672 -10.218 19.197 1.00 82.81 406 TYR A C 1
ATOM 3008 O O . TYR A 1 406 ? 6.367 -9.216 19.000 1.00 82.81 406 TYR A O 1
ATOM 3016 N N . PHE A 1 407 ? 4.420 -10.149 19.640 1.00 89.19 407 PHE A N 1
ATOM 3017 C CA . PHE A 1 407 ? 3.834 -8.893 20.077 1.00 89.19 407 PHE A CA 1
ATOM 3018 C C . PHE A 1 407 ? 4.352 -8.508 21.467 1.00 89.19 407 PHE A C 1
ATOM 3020 O O . PHE A 1 407 ? 4.392 -9.325 22.386 1.00 89.19 407 PHE A O 1
ATOM 3027 N N . LYS A 1 408 ? 4.766 -7.247 21.610 1.00 88.19 408 LYS A N 1
ATOM 3028 C CA . LYS A 1 408 ? 5.195 -6.647 22.875 1.00 88.19 408 LYS A CA 1
ATOM 3029 C C . LYS A 1 408 ? 4.448 -5.344 23.093 1.00 88.19 408 LYS A C 1
ATOM 3031 O O . LYS A 1 408 ? 4.323 -4.543 22.162 1.00 88.19 408 LYS A O 1
ATOM 3036 N N . THR A 1 409 ? 4.023 -5.150 24.332 1.00 89.81 409 THR A N 1
ATOM 3037 C CA . THR A 1 409 ? 3.279 -3.984 24.807 1.00 89.81 409 THR A CA 1
ATOM 3038 C C . THR A 1 409 ? 4.177 -3.073 25.639 1.00 89.81 409 THR A C 1
ATOM 3040 O O . THR A 1 409 ? 5.288 -3.459 26.016 1.00 89.81 409 THR A O 1
ATOM 3043 N N . GLY A 1 410 ? 3.674 -1.892 25.979 1.00 90.50 410 GLY A N 1
ATOM 3044 C CA . GLY A 1 410 ? 4.333 -0.944 26.877 1.00 90.50 410 GLY A CA 1
ATOM 3045 C C . GLY A 1 410 ? 4.638 0.405 26.242 1.00 90.50 410 GLY A C 1
ATOM 3046 O O . GLY A 1 410 ? 5.213 1.257 26.917 1.00 90.50 410 GLY A O 1
ATOM 3047 N N . ARG A 1 411 ? 4.257 0.630 24.977 1.00 93.12 411 ARG A N 1
ATOM 3048 C CA . ARG A 1 411 ? 4.385 1.952 24.349 1.00 93.12 411 ARG A CA 1
ATOM 3049 C C . ARG A 1 411 ? 3.429 2.938 25.002 1.00 93.12 411 ARG A C 1
ATOM 3051 O O . ARG A 1 411 ? 2.302 2.572 25.340 1.00 93.12 411 ARG A O 1
ATOM 3058 N N . THR A 1 412 ? 3.873 4.174 25.165 1.00 92.31 412 THR A N 1
ATOM 3059 C CA . THR A 1 412 ? 3.072 5.270 25.718 1.00 92.31 412 THR A CA 1
ATOM 3060 C C . THR A 1 412 ? 2.462 6.059 24.573 1.00 92.31 412 THR A C 1
ATOM 3062 O O . THR A 1 412 ? 3.170 6.378 23.626 1.00 92.31 412 THR A O 1
ATOM 3065 N N . ASP A 1 413 ? 1.172 6.375 24.667 1.00 94.00 413 ASP A N 1
ATOM 3066 C CA . ASP A 1 413 ? 0.548 7.266 23.691 1.00 94.00 413 ASP A CA 1
ATOM 3067 C C . ASP A 1 413 ? 1.043 8.709 23.865 1.00 94.00 413 ASP A C 1
ATOM 3069 O O . ASP A 1 413 ? 1.298 9.145 24.990 1.00 94.00 413 ASP A O 1
ATOM 3073 N N . CYS A 1 414 ? 1.113 9.468 22.774 1.00 92.56 414 CYS A N 1
ATOM 3074 C CA . CYS A 1 414 ? 1.411 10.888 22.821 1.00 92.56 414 CYS A CA 1
ATOM 3075 C C . CYS A 1 414 ? 0.323 11.654 23.592 1.00 92.56 414 CYS A C 1
ATOM 3077 O O . CYS A 1 414 ? -0.860 11.287 23.602 1.00 92.56 414 CYS A O 1
ATOM 3079 N N . GLU A 1 415 ? 0.727 12.764 24.205 1.00 90.75 415 GLU A N 1
ATOM 3080 C CA . GLU A 1 415 ? -0.194 13.765 24.733 1.00 90.75 415 GLU A CA 1
ATOM 3081 C C . GLU A 1 415 ? -0.380 14.867 23.690 1.00 90.75 415 GLU A C 1
ATOM 3083 O O . GLU A 1 415 ? 0.592 15.392 23.147 1.00 90.75 415 GLU A O 1
ATOM 3088 N N . THR A 1 416 ? -1.632 15.223 23.409 1.00 91.75 416 THR A N 1
ATOM 3089 C CA . THR A 1 416 ? -1.963 16.257 22.428 1.00 91.75 416 THR A CA 1
ATOM 3090 C C . THR A 1 416 ? -3.206 17.044 22.836 1.00 91.75 416 THR A C 1
ATOM 3092 O O . THR A 1 416 ? -4.149 16.493 23.408 1.00 91.75 416 THR A O 1
ATOM 3095 N N . ALA A 1 417 ? -3.206 18.336 22.518 1.00 92.75 417 ALA A N 1
ATOM 3096 C CA . ALA A 1 417 ? -4.345 19.241 22.591 1.00 92.75 417 ALA A CA 1
ATOM 3097 C C . ALA A 1 417 ? -5.125 19.346 21.263 1.00 92.75 417 ALA A C 1
ATOM 3099 O O . ALA A 1 417 ? -6.052 20.155 21.163 1.00 92.75 417 ALA A O 1
ATOM 3100 N N . ALA A 1 418 ? -4.764 18.562 20.242 1.00 91.19 418 ALA A N 1
ATOM 3101 C CA . ALA A 1 418 ? -5.468 18.527 18.968 1.00 91.19 418 ALA A CA 1
ATOM 3102 C C . ALA A 1 418 ? -6.921 18.034 19.115 1.00 91.19 418 ALA A C 1
ATOM 3104 O O . ALA A 1 418 ? -7.316 17.420 20.107 1.00 91.19 418 ALA A O 1
ATOM 3105 N N . ASP A 1 419 ? -7.730 18.271 18.082 1.00 89.00 419 ASP A N 1
ATOM 3106 C CA . ASP A 1 419 ? -9.152 17.907 18.041 1.00 89.00 419 ASP A CA 1
ATOM 3107 C C . ASP A 1 419 ? -9.409 16.394 18.136 1.00 89.00 419 ASP A C 1
ATOM 3109 O O . ASP A 1 419 ? -10.509 15.976 18.500 1.00 89.00 419 ASP A O 1
ATOM 3113 N N . ALA A 1 420 ? -8.406 15.568 17.829 1.00 89.25 420 ALA A N 1
ATOM 3114 C CA . ALA A 1 420 ? -8.483 14.126 17.996 1.00 89.25 420 ALA A CA 1
ATOM 3115 C C . ALA A 1 420 ? -7.203 13.547 18.633 1.00 89.25 420 ALA A C 1
ATOM 3117 O O . ALA A 1 420 ? -6.100 13.986 18.312 1.00 89.25 420 ALA A O 1
ATOM 3118 N N . PRO A 1 421 ? -7.327 12.504 19.482 1.00 91.06 421 PRO A N 1
ATOM 3119 C CA . PRO A 1 421 ? -6.248 12.022 20.360 1.00 91.06 421 PRO A CA 1
ATOM 3120 C C . PRO A 1 421 ? -5.129 11.242 19.647 1.00 91.06 421 PRO A C 1
ATOM 3122 O O . PRO A 1 421 ? -4.217 10.739 20.294 1.00 91.06 421 PRO A O 1
ATOM 3125 N N . TYR A 1 422 ? -5.230 11.083 18.329 1.00 92.69 422 TYR A N 1
ATOM 3126 C CA . TYR A 1 422 ? -4.252 10.417 17.461 1.00 92.69 422 TYR A CA 1
ATOM 3127 C C . TYR A 1 422 ? -3.545 11.410 16.522 1.00 92.69 422 TYR A C 1
ATOM 3129 O O . TYR A 1 422 ? -2.845 10.999 15.593 1.00 92.69 422 TYR A O 1
ATOM 3137 N N . LYS A 1 423 ? -3.779 12.719 16.694 1.00 95.06 423 LYS A N 1
ATOM 3138 C CA . LYS A 1 423 ? -3.104 13.762 15.922 1.00 95.06 423 LYS A CA 1
ATOM 3139 C C . LYS A 1 423 ? -1.973 14.358 16.746 1.00 95.06 423 LYS A C 1
ATOM 3141 O O . LYS A 1 423 ? -2.210 14.839 17.841 1.00 95.06 423 LYS A O 1
ATOM 3146 N N . ALA A 1 424 ? -0.770 14.368 16.202 1.00 94.69 424 ALA A N 1
ATOM 3147 C CA . ALA A 1 424 ? 0.348 15.096 16.767 1.00 94.69 424 ALA A CA 1
ATOM 3148 C C . ALA A 1 424 ? 0.257 16.582 16.391 1.00 94.69 424 ALA A C 1
ATOM 3150 O O . ALA A 1 424 ? -0.074 16.935 15.258 1.00 94.69 424 ALA A O 1
ATOM 3151 N N . GLU A 1 425 ? 0.605 17.455 17.335 1.00 93.56 425 GLU A N 1
ATOM 3152 C CA . GLU A 1 425 ? 0.774 18.898 17.087 1.00 93.56 425 GLU A CA 1
ATOM 3153 C C . GLU A 1 425 ? 2.120 19.221 16.432 1.00 93.56 425 GLU A C 1
ATOM 3155 O O . GLU A 1 425 ? 2.294 20.278 15.828 1.00 93.56 425 GLU A O 1
ATOM 3160 N N . LYS A 1 426 ? 3.082 18.308 16.567 1.00 93.88 426 LYS A N 1
ATOM 3161 C CA . LYS A 1 426 ? 4.435 18.437 16.034 1.00 93.88 426 LYS A CA 1
ATOM 3162 C C . LYS A 1 426 ? 4.544 17.704 14.705 1.00 93.88 426 LYS A C 1
ATOM 3164 O O . LYS A 1 426 ? 3.800 16.759 14.446 1.00 93.88 426 LYS A O 1
ATOM 3169 N N . ARG A 1 427 ? 5.473 18.146 13.864 1.00 93.00 427 ARG A N 1
ATOM 3170 C CA . ARG A 1 427 ? 5.780 17.507 12.583 1.00 93.00 427 ARG A CA 1
ATOM 3171 C C . ARG A 1 427 ? 6.854 16.442 12.768 1.00 93.00 427 ARG A C 1
ATOM 3173 O O . ARG A 1 427 ? 7.806 16.669 13.517 1.00 93.00 427 ARG A O 1
ATOM 3180 N N . GLU A 1 428 ? 6.707 15.291 12.117 1.00 94.31 428 GLU A N 1
ATOM 3181 C CA . GLU A 1 428 ? 7.750 14.265 12.108 1.00 94.31 428 GLU A CA 1
ATOM 3182 C C . GLU A 1 428 ? 8.872 14.595 11.123 1.00 94.31 428 GLU A C 1
ATOM 3184 O O . GLU A 1 428 ? 8.681 15.265 10.106 1.00 94.31 428 GLU A O 1
ATOM 3189 N N . LYS A 1 429 ? 10.061 14.063 11.399 1.00 92.75 429 LYS A N 1
ATOM 3190 C CA . LYS A 1 429 ? 11.208 14.089 10.495 1.00 92.75 429 LYS A CA 1
ATOM 3191 C C . LYS A 1 429 ? 10.967 13.119 9.345 1.00 92.75 429 LYS A C 1
ATOM 3193 O O . LYS A 1 429 ? 11.319 11.948 9.424 1.00 92.75 429 LYS A O 1
ATOM 3198 N N . GLN A 1 430 ? 10.356 13.598 8.270 1.00 88.75 430 GLN A N 1
ATOM 3199 C CA . GLN A 1 430 ? 10.003 12.751 7.131 1.00 88.75 430 GLN A CA 1
ATOM 3200 C C . GLN A 1 430 ? 11.127 12.642 6.089 1.00 88.75 430 GLN A C 1
ATOM 3202 O O . GLN A 1 430 ? 11.921 13.566 5.888 1.00 88.75 430 GLN A O 1
ATOM 3207 N N . ALA A 1 431 ? 11.184 11.492 5.414 1.00 87.06 431 ALA A N 1
ATOM 3208 C CA . ALA A 1 431 ? 12.058 11.269 4.266 1.00 87.06 431 ALA A CA 1
ATOM 3209 C C . ALA A 1 431 ? 11.455 11.871 2.985 1.00 87.06 431 ALA A C 1
ATOM 3211 O O . ALA A 1 431 ? 10.236 11.947 2.843 1.00 87.06 431 ALA A O 1
ATOM 3212 N N . ASP A 1 432 ? 12.305 12.264 2.034 1.00 83.50 432 ASP A N 1
ATOM 3213 C CA . ASP A 1 432 ? 11.854 12.684 0.703 1.00 83.50 432 ASP A CA 1
ATOM 3214 C C . ASP A 1 432 ? 11.729 11.460 -0.215 1.00 83.50 432 ASP A C 1
ATOM 3216 O O . ASP A 1 432 ? 12.633 10.625 -0.276 1.00 83.50 432 ASP A O 1
ATOM 3220 N N . GLU A 1 433 ? 10.636 11.360 -0.971 1.00 78.75 433 GLU A N 1
ATOM 3221 C CA . GLU A 1 433 ? 10.403 10.242 -1.899 1.00 78.75 433 GLU A CA 1
ATOM 3222 C C . GLU A 1 433 ? 11.411 10.168 -3.073 1.00 78.75 433 GLU A C 1
ATOM 3224 O O . GLU A 1 433 ? 11.478 9.151 -3.760 1.00 78.75 433 GLU A O 1
ATOM 3229 N N . HIS A 1 434 ? 12.221 11.213 -3.299 1.00 78.75 434 HIS A N 1
ATOM 3230 C CA . HIS A 1 434 ? 13.318 11.233 -4.280 1.00 78.75 434 HIS A CA 1
ATOM 3231 C C . HIS A 1 434 ? 14.688 10.956 -3.656 1.00 78.75 434 HIS A C 1
ATOM 3233 O O . HIS A 1 434 ? 15.715 11.119 -4.323 1.00 78.75 434 HIS A O 1
ATOM 3239 N N . PHE A 1 435 ? 14.744 10.539 -2.390 1.00 86.31 435 PHE A N 1
ATOM 3240 C CA . PHE A 1 435 ? 15.970 9.960 -1.856 1.00 86.31 435 PHE A CA 1
ATOM 3241 C C . PHE A 1 435 ? 16.453 8.831 -2.767 1.00 86.31 435 PHE A C 1
ATOM 3243 O O . PHE A 1 435 ? 15.654 8.083 -3.311 1.00 86.31 435 PHE A O 1
ATOM 3250 N N . ASN A 1 436 ? 17.769 8.738 -2.943 1.00 84.69 436 ASN A N 1
ATOM 3251 C CA . ASN A 1 436 ? 18.412 7.559 -3.518 1.00 84.69 436 ASN A CA 1
ATOM 3252 C C . ASN A 1 436 ? 18.787 6.588 -2.388 1.00 84.69 436 ASN A C 1
ATOM 3254 O O . ASN A 1 436 ? 18.721 6.962 -1.211 1.00 84.69 436 ASN A O 1
ATOM 3258 N N . GLY A 1 437 ? 19.252 5.383 -2.724 1.00 84.56 437 GLY A N 1
ATOM 3259 C CA . GLY A 1 437 ? 19.647 4.388 -1.718 1.00 84.56 437 GLY A CA 1
ATOM 3260 C C . GLY A 1 437 ? 20.589 4.922 -0.624 1.00 84.56 437 GLY A C 1
ATOM 3261 O O . GLY A 1 437 ? 20.374 4.667 0.559 1.00 84.56 437 GLY A O 1
ATOM 3262 N N . THR A 1 438 ? 21.584 5.742 -0.977 1.00 85.50 438 THR A N 1
ATOM 3263 C CA . THR A 1 438 ? 22.521 6.345 -0.010 1.00 85.50 438 THR A CA 1
ATOM 3264 C C . THR A 1 438 ? 21.816 7.272 0.984 1.00 85.50 438 THR A C 1
ATOM 3266 O O . THR A 1 438 ? 22.092 7.216 2.182 1.00 85.50 438 THR A O 1
ATOM 3269 N N . HIS A 1 439 ? 20.890 8.109 0.512 1.00 87.88 439 HIS A N 1
ATOM 3270 C CA . HIS A 1 439 ? 20.114 9.005 1.372 1.00 87.88 439 HIS A CA 1
ATOM 3271 C C . HIS A 1 439 ? 19.153 8.241 2.284 1.00 87.88 439 HIS A C 1
ATOM 3273 O O . HIS A 1 439 ? 19.007 8.616 3.445 1.00 87.88 439 HIS A O 1
ATOM 3279 N N . VAL A 1 440 ? 18.532 7.165 1.785 1.00 90.75 440 VAL A N 1
ATOM 3280 C CA . VAL A 1 440 ? 17.653 6.306 2.592 1.00 90.75 440 VAL A CA 1
ATOM 3281 C C . VAL A 1 440 ? 18.439 5.665 3.727 1.00 90.75 440 VAL A C 1
ATOM 3283 O O . VAL A 1 440 ? 18.010 5.745 4.872 1.00 90.75 440 VAL A O 1
ATOM 3286 N N . VAL A 1 441 ? 19.609 5.085 3.444 1.00 90.56 441 VAL A N 1
ATOM 3287 C CA . VAL A 1 441 ? 20.445 4.470 4.488 1.00 90.56 441 VAL A CA 1
ATOM 3288 C C . VAL A 1 441 ? 20.885 5.507 5.519 1.00 90.56 441 VAL A C 1
ATOM 3290 O O . VAL A 1 441 ? 20.783 5.242 6.711 1.00 90.56 441 VAL A O 1
ATOM 3293 N N . ALA A 1 442 ? 21.303 6.700 5.089 1.00 90.00 442 ALA A N 1
ATOM 3294 C CA . ALA A 1 442 ? 21.689 7.766 6.012 1.00 90.00 442 ALA A CA 1
ATOM 3295 C C . ALA A 1 442 ? 20.520 8.215 6.909 1.00 90.00 442 ALA A C 1
ATOM 3297 O O . ALA A 1 442 ? 20.707 8.420 8.105 1.00 90.00 442 ALA A O 1
ATOM 3298 N N . PHE A 1 443 ? 19.315 8.339 6.345 1.00 91.62 443 PHE A N 1
ATOM 3299 C CA . PHE A 1 443 ? 18.104 8.686 7.091 1.00 91.62 443 PHE A CA 1
ATOM 3300 C C . PHE A 1 443 ? 17.702 7.588 8.085 1.00 91.62 443 PHE A C 1
ATOM 3302 O O . PHE A 1 443 ? 17.409 7.868 9.242 1.00 91.62 443 PHE A O 1
ATOM 3309 N N . MET A 1 444 ? 17.719 6.326 7.661 1.00 93.19 444 MET A N 1
ATOM 3310 C CA . MET A 1 444 ? 17.373 5.193 8.524 1.00 93.19 444 MET A CA 1
ATOM 3311 C C . MET A 1 444 ? 18.379 5.024 9.667 1.00 93.19 444 MET A C 1
ATOM 3313 O O . MET A 1 444 ? 18.004 4.690 10.790 1.00 93.19 444 MET A O 1
ATOM 3317 N N . GLU A 1 445 ? 19.653 5.308 9.407 1.00 91.81 445 GLU A N 1
ATOM 3318 C CA . GLU A 1 445 ? 20.692 5.315 10.429 1.00 91.81 445 GLU A CA 1
ATOM 3319 C C . GLU A 1 445 ? 20.482 6.442 11.452 1.00 91.81 445 GLU A C 1
ATOM 3321 O O . GLU A 1 445 ? 20.571 6.188 12.653 1.00 91.81 445 GLU A O 1
ATOM 3326 N N . SER A 1 446 ? 20.164 7.666 11.009 1.00 89.06 446 SER A N 1
ATOM 3327 C CA . SER A 1 446 ? 20.008 8.815 11.913 1.00 89.06 446 SER A CA 1
ATOM 3328 C C . SER A 1 446 ? 18.707 8.792 12.710 1.00 89.06 446 SER A C 1
ATOM 3330 O O . SER A 1 446 ? 18.721 9.096 13.902 1.00 89.06 446 SER A O 1
ATOM 3332 N N . GLU A 1 447 ? 17.595 8.422 12.074 1.00 90.88 447 GLU A N 1
ATOM 3333 C CA . GLU A 1 447 ? 16.265 8.543 12.681 1.00 90.88 447 GLU A CA 1
ATOM 3334 C C . GLU A 1 447 ? 15.821 7.269 13.408 1.00 90.88 447 GLU A C 1
ATOM 3336 O O . GLU A 1 447 ? 15.151 7.349 14.438 1.00 90.88 447 GLU A O 1
ATOM 3341 N N . PHE A 1 448 ? 16.230 6.093 12.916 1.00 91.88 448 PHE A N 1
ATOM 3342 C CA . PHE A 1 448 ? 15.821 4.798 13.475 1.00 91.88 448 PHE A CA 1
ATOM 3343 C C . PHE A 1 448 ? 16.968 4.014 14.115 1.00 91.88 448 PHE A C 1
ATOM 3345 O O . PHE A 1 448 ? 16.716 3.050 14.839 1.00 91.88 448 PHE A O 1
ATOM 3352 N N . GLY A 1 449 ? 18.223 4.400 13.868 1.00 91.25 449 GLY A N 1
ATOM 3353 C CA . GLY A 1 449 ? 19.373 3.606 14.294 1.00 91.25 449 GLY A CA 1
ATOM 3354 C C . GLY A 1 449 ? 19.424 2.248 13.596 1.00 91.25 449 GLY A C 1
ATOM 3355 O O . GLY A 1 449 ? 19.852 1.272 14.205 1.00 91.25 449 GLY A O 1
ATOM 3356 N N . PHE A 1 450 ? 18.949 2.161 12.351 1.00 93.44 450 PHE A N 1
ATOM 3357 C CA . PHE A 1 450 ? 19.035 0.940 11.553 1.00 93.44 450 PHE A CA 1
ATOM 3358 C C . PHE A 1 450 ? 20.390 0.836 10.864 1.00 93.44 450 PHE A C 1
ATOM 3360 O O . PHE A 1 450 ? 20.878 1.787 10.254 1.00 93.44 450 PHE A O 1
ATOM 3367 N N . SER A 1 451 ? 20.976 -0.359 10.888 1.00 91.81 451 SER A N 1
ATOM 3368 C CA . SER A 1 451 ? 22.107 -0.674 10.019 1.00 91.81 451 SER A CA 1
ATOM 3369 C C . SER A 1 451 ? 21.665 -0.715 8.552 1.00 91.81 451 SER A C 1
ATOM 3371 O O . SER A 1 451 ? 20.480 -0.858 8.239 1.00 91.81 451 SER A O 1
ATOM 3373 N N . GLY A 1 452 ? 22.618 -0.686 7.616 1.00 89.75 452 GLY A N 1
ATOM 3374 C CA . GLY A 1 452 ? 22.301 -0.865 6.192 1.00 89.75 452 GLY A CA 1
ATOM 3375 C C . GLY A 1 452 ? 21.542 -2.172 5.908 1.00 89.75 452 GLY A C 1
ATOM 3376 O O . GLY A 1 452 ? 20.640 -2.196 5.076 1.00 89.75 452 GLY A O 1
ATOM 3377 N N . ARG A 1 453 ? 21.828 -3.253 6.652 1.00 90.94 453 ARG A N 1
ATOM 3378 C CA . ARG A 1 453 ? 21.096 -4.525 6.524 1.00 90.94 453 ARG A CA 1
ATOM 3379 C C . ARG A 1 453 ? 19.645 -4.412 6.993 1.00 90.94 453 ARG A C 1
ATOM 3381 O O . ARG A 1 453 ? 18.764 -4.952 6.333 1.00 90.94 453 ARG A O 1
ATOM 3388 N N . GLU A 1 454 ? 19.400 -3.751 8.121 1.00 93.06 454 GLU A N 1
ATOM 3389 C CA . GLU A 1 454 ? 18.039 -3.531 8.636 1.00 93.06 454 GLU A CA 1
ATOM 3390 C C . GLU A 1 454 ? 17.258 -2.567 7.749 1.00 93.06 454 GLU A C 1
ATOM 3392 O O . GLU A 1 454 ? 16.084 -2.806 7.488 1.00 93.06 454 GLU A O 1
ATOM 3397 N N . THR A 1 455 ? 17.937 -1.557 7.200 1.00 93.62 455 THR A N 1
ATOM 3398 C CA . THR A 1 455 ? 17.384 -0.657 6.185 1.00 93.62 455 THR A CA 1
ATOM 3399 C C . THR A 1 455 ? 16.916 -1.443 4.965 1.00 93.62 455 THR A C 1
ATOM 3401 O O . THR A 1 455 ? 15.762 -1.333 4.569 1.00 93.62 455 THR A O 1
ATOM 3404 N N . VAL A 1 456 ? 17.767 -2.304 4.397 1.00 92.94 456 VAL A N 1
ATOM 3405 C CA . VAL A 1 456 ? 17.352 -3.162 3.278 1.00 92.94 456 VAL A CA 1
ATOM 3406 C C . VAL A 1 456 ? 16.176 -4.039 3.697 1.00 92.94 456 VAL A C 1
ATOM 3408 O O . VAL A 1 456 ? 15.195 -4.076 2.970 1.00 92.94 456 VAL A O 1
ATOM 3411 N N . ALA A 1 457 ? 16.231 -4.677 4.872 1.00 92.44 457 ALA A N 1
ATOM 3412 C CA . ALA A 1 457 ? 15.167 -5.556 5.355 1.00 92.44 457 ALA A CA 1
ATOM 3413 C C . ALA A 1 457 ? 13.802 -4.852 5.475 1.00 92.44 457 ALA A C 1
ATOM 3415 O O . ALA A 1 457 ? 12.800 -5.423 5.037 1.00 92.44 457 ALA A O 1
ATOM 3416 N N . ILE A 1 458 ? 13.754 -3.632 6.030 1.00 93.38 458 ILE A N 1
ATOM 3417 C CA . ILE A 1 458 ? 12.501 -2.881 6.209 1.00 93.38 458 ILE A CA 1
ATOM 3418 C C . ILE A 1 458 ? 11.929 -2.386 4.877 1.00 93.38 458 ILE A C 1
ATOM 3420 O O . ILE A 1 458 ? 10.710 -2.394 4.713 1.00 93.38 458 ILE A O 1
ATOM 3424 N N . MET A 1 459 ? 12.773 -2.076 3.883 1.00 94.00 459 MET A N 1
ATOM 3425 C CA . MET A 1 459 ? 12.316 -1.762 2.518 1.00 94.00 459 MET A CA 1
ATOM 3426 C C . MET A 1 459 ? 11.522 -2.922 1.898 1.00 94.00 459 MET A C 1
ATOM 3428 O O . MET A 1 459 ? 10.633 -2.704 1.080 1.00 94.00 459 MET A O 1
ATOM 3432 N N . GLY A 1 460 ? 11.745 -4.159 2.355 1.00 93.94 460 GLY A N 1
ATOM 3433 C CA . GLY A 1 460 ? 10.934 -5.322 1.991 1.00 93.94 460 GLY A CA 1
ATOM 3434 C C . GLY A 1 460 ? 9.435 -5.180 2.286 1.00 93.94 460 GLY A C 1
ATOM 3435 O O . GLY A 1 460 ? 8.643 -5.894 1.675 1.00 93.94 460 GLY A O 1
ATOM 3436 N N . ALA A 1 461 ? 9.015 -4.241 3.143 1.00 94.56 461 ALA A N 1
ATOM 3437 C CA . ALA A 1 461 ? 7.605 -3.894 3.340 1.00 94.56 461 ALA A CA 1
ATOM 3438 C C . ALA A 1 461 ? 6.903 -3.477 2.033 1.00 94.56 461 ALA A C 1
ATOM 3440 O O . ALA A 1 461 ? 5.694 -3.684 1.890 1.00 94.56 461 ALA A O 1
ATOM 3441 N N . HIS A 1 462 ? 7.658 -2.957 1.058 1.00 94.94 462 HIS A N 1
ATOM 3442 C CA . HIS A 1 462 ? 7.176 -2.630 -0.284 1.00 94.94 462 HIS A CA 1
ATOM 3443 C C . HIS A 1 462 ? 6.717 -3.852 -1.087 1.00 94.94 462 HIS A C 1
ATOM 3445 O O . HIS A 1 462 ? 6.006 -3.689 -2.068 1.00 94.94 462 HIS A O 1
ATOM 3451 N N . THR A 1 463 ? 6.995 -5.081 -0.639 1.00 93.81 463 THR A N 1
ATOM 3452 C CA . THR A 1 463 ? 6.415 -6.291 -1.243 1.00 93.81 463 THR A CA 1
ATOM 3453 C C . THR A 1 463 ? 4.882 -6.325 -1.177 1.00 93.81 463 THR A C 1
ATOM 3455 O O . THR A 1 463 ? 4.240 -6.945 -2.020 1.00 93.81 463 THR A O 1
ATOM 3458 N N . MET A 1 464 ? 4.288 -5.619 -0.205 1.00 92.56 464 MET A N 1
ATOM 3459 C CA . MET A 1 464 ? 2.843 -5.454 -0.076 1.00 92.56 464 MET A CA 1
ATOM 3460 C C . MET A 1 464 ? 2.436 -4.020 -0.400 1.00 92.56 464 MET A C 1
ATOM 3462 O O . MET A 1 464 ? 3.023 -3.068 0.111 1.00 92.56 464 MET A O 1
ATOM 3466 N N . GLY A 1 465 ? 1.339 -3.851 -1.122 1.00 91.06 465 GLY A N 1
ATOM 3467 C CA . GLY A 1 465 ? 0.695 -2.577 -1.398 1.00 91.06 465 GLY A CA 1
ATOM 3468 C C . GLY A 1 465 ? 0.974 -2.033 -2.788 1.00 91.06 465 GLY A C 1
ATOM 3469 O O . GLY A 1 465 ? 1.656 -2.624 -3.620 1.00 91.06 465 GLY A O 1
ATOM 3470 N N . ARG A 1 466 ? 0.399 -0.865 -3.034 1.00 91.56 466 ARG A N 1
ATOM 3471 C CA . ARG A 1 466 ? 0.431 -0.181 -4.320 1.00 91.56 466 ARG A CA 1
ATOM 3472 C C . ARG A 1 466 ? 0.569 1.314 -4.111 1.00 91.56 466 ARG A C 1
ATOM 3474 O O . ARG A 1 466 ? 0.343 1.802 -3.005 1.00 91.56 466 ARG A O 1
ATOM 3481 N N . PHE A 1 467 ? 0.892 2.021 -5.181 1.00 92.06 467 PHE A N 1
ATOM 3482 C CA . PHE A 1 467 ? 0.889 3.472 -5.194 1.00 92.06 467 PHE A CA 1
ATOM 3483 C C . PHE A 1 467 ? -0.503 4.030 -5.518 1.00 92.06 467 PHE A C 1
ATOM 3485 O O . PHE A 1 467 ? -1.313 3.414 -6.227 1.00 92.06 467 PHE A O 1
ATOM 3492 N N . HIS A 1 468 ? -0.754 5.251 -5.045 1.00 89.94 468 HIS A N 1
ATOM 3493 C CA . HIS A 1 468 ? -2.015 5.963 -5.219 1.00 89.94 468 HIS A CA 1
ATOM 3494 C C . HIS A 1 468 ? -1.764 7.312 -5.882 1.00 89.94 468 HIS A C 1
ATOM 3496 O O . HIS A 1 468 ? -1.390 8.278 -5.225 1.00 89.94 468 HIS A O 1
ATOM 3502 N N . GLN A 1 469 ? -2.050 7.408 -7.183 1.00 89.69 469 GLN A N 1
ATOM 3503 C CA . GLN A 1 469 ? -1.757 8.613 -7.972 1.00 89.69 469 GLN A CA 1
ATOM 3504 C C . GLN A 1 469 ? -2.395 9.875 -7.385 1.00 89.69 469 GLN A C 1
ATOM 3506 O O . GLN A 1 469 ? -1.791 10.939 -7.368 1.00 89.69 469 GLN A O 1
ATOM 3511 N N . ARG A 1 470 ? -3.619 9.751 -6.874 1.00 88.25 470 ARG A N 1
ATOM 3512 C CA . ARG A 1 470 ? -4.345 10.862 -6.256 1.00 88.25 470 ARG A CA 1
ATOM 3513 C C . ARG A 1 470 ? -3.823 11.247 -4.867 1.00 88.25 470 ARG A C 1
ATOM 3515 O O . ARG A 1 470 ? -4.255 12.262 -4.355 1.00 88.25 470 ARG A O 1
ATOM 3522 N N . GLN A 1 471 ? -2.940 10.464 -4.251 1.00 88.88 471 GLN A N 1
ATOM 3523 C CA . GLN A 1 471 ? -2.393 10.748 -2.917 1.00 88.88 471 GLN A CA 1
ATOM 3524 C C . GLN A 1 471 ? -0.916 11.148 -2.980 1.00 88.88 471 GLN A C 1
ATOM 3526 O O . GLN A 1 471 ? -0.507 12.054 -2.264 1.00 88.88 471 GLN A O 1
ATOM 3531 N N . SER A 1 472 ? -0.134 10.503 -3.854 1.00 89.00 472 SER A N 1
ATOM 3532 C CA . SER A 1 472 ? 1.321 10.684 -3.952 1.00 89.00 472 SER A CA 1
ATOM 3533 C C . SER A 1 472 ? 1.840 10.922 -5.372 1.00 89.00 472 SER A C 1
ATOM 3535 O O . SER A 1 472 ? 3.044 10.945 -5.584 1.00 89.00 472 SER A O 1
ATOM 3537 N N . ALA A 1 473 ? 0.964 11.036 -6.377 1.00 90.50 473 ALA A N 1
ATOM 3538 C CA . ALA A 1 473 ? 1.316 11.133 -7.801 1.00 90.50 473 ALA A CA 1
ATOM 3539 C C . ALA A 1 473 ? 2.060 9.918 -8.395 1.00 90.50 473 ALA A C 1
ATOM 3541 O O . ALA A 1 473 ? 2.275 9.869 -9.608 1.00 90.50 473 ALA A O 1
ATOM 3542 N N . HIS A 1 474 ? 2.365 8.896 -7.593 1.00 91.75 474 HIS A N 1
ATOM 3543 C CA . HIS A 1 474 ? 2.910 7.618 -8.044 1.00 91.75 474 HIS A CA 1
ATOM 3544 C C . HIS A 1 474 ? 1.809 6.625 -8.443 1.00 91.75 474 HIS A C 1
ATOM 3546 O O . HIS A 1 474 ? 0.673 6.693 -7.970 1.00 91.75 474 HIS A O 1
ATOM 3552 N N . LYS A 1 475 ? 2.129 5.682 -9.331 1.00 91.38 475 LYS A N 1
ATOM 3553 C CA . LYS A 1 475 ? 1.167 4.741 -9.932 1.00 91.38 475 LYS A CA 1
ATOM 3554 C C . LYS A 1 475 ? 1.576 3.284 -9.765 1.00 91.38 475 LYS A C 1
ATOM 3556 O O . LYS A 1 475 ? 2.735 3.003 -9.515 1.00 91.38 475 LYS A O 1
ATOM 3561 N N . TYR A 1 476 ? 0.631 2.379 -10.022 1.00 92.50 476 TYR A N 1
ATOM 3562 C CA . TYR A 1 476 ? 0.883 0.939 -10.150 1.00 92.50 476 TYR A CA 1
ATOM 3563 C C . TYR A 1 476 ? 1.331 0.287 -8.832 1.00 92.50 476 TYR A C 1
ATOM 3565 O O . TYR A 1 476 ? 0.896 0.720 -7.763 1.00 92.50 476 TYR A O 1
ATOM 3573 N N . VAL A 1 477 ? 2.112 -0.790 -8.898 1.00 92.62 477 VAL A N 1
ATOM 3574 C CA . VAL A 1 477 ? 2.456 -1.654 -7.759 1.00 92.62 477 VAL A CA 1
ATOM 3575 C C . VAL A 1 477 ? 3.969 -1.848 -7.663 1.00 92.62 477 VAL A C 1
ATOM 3577 O O . VAL A 1 477 ? 4.674 -1.630 -8.642 1.00 92.62 477 VAL A O 1
ATOM 3580 N N . TRP A 1 478 ? 4.478 -2.278 -6.510 1.00 93.31 478 TRP A N 1
ATOM 3581 C CA . TRP A 1 478 ? 5.863 -2.768 -6.394 1.00 93.31 478 TRP A CA 1
ATOM 3582 C C . TRP A 1 478 ? 6.001 -4.230 -6.845 1.00 93.31 478 TRP A C 1
ATOM 3584 O O . TRP A 1 478 ? 7.047 -4.646 -7.346 1.00 93.31 478 TRP A O 1
ATOM 3594 N N . THR A 1 479 ? 4.942 -5.018 -6.650 1.00 91.25 479 THR A N 1
ATOM 3595 C CA . THR A 1 479 ? 4.862 -6.451 -6.955 1.00 91.25 479 THR A CA 1
ATOM 3596 C C . THR A 1 479 ? 3.494 -6.764 -7.560 1.00 91.25 479 THR A C 1
ATOM 3598 O O . THR A 1 479 ? 2.489 -6.171 -7.163 1.00 91.25 479 THR A O 1
ATOM 3601 N N . THR A 1 480 ? 3.426 -7.703 -8.508 1.00 84.81 480 THR A N 1
ATOM 3602 C CA . THR A 1 480 ? 2.142 -8.138 -9.097 1.00 84.81 480 THR A CA 1
ATOM 3603 C C . THR A 1 480 ? 1.221 -8.764 -8.046 1.00 84.81 480 THR A C 1
ATOM 3605 O O . THR A 1 480 ? 0.006 -8.601 -8.110 1.00 84.81 480 THR A O 1
ATOM 3608 N N . ASP A 1 481 ? 1.797 -9.401 -7.021 1.00 85.50 481 ASP A N 1
ATOM 3609 C CA . ASP A 1 481 ? 1.075 -9.981 -5.885 1.00 85.50 481 ASP A CA 1
ATOM 3610 C C . ASP A 1 481 ? 1.009 -9.024 -4.687 1.00 85.50 481 ASP A C 1
ATOM 3612 O O . ASP A 1 481 ? 1.308 -9.399 -3.556 1.00 85.50 481 ASP A O 1
ATOM 3616 N N . PHE A 1 482 ? 0.586 -7.778 -4.900 1.00 85.69 482 PHE A N 1
ATOM 3617 C CA . PHE A 1 482 ? 0.653 -6.701 -3.901 1.00 85.69 482 PHE A CA 1
ATOM 3618 C C . PHE A 1 482 ? -0.108 -6.935 -2.573 1.00 85.69 482 PHE A C 1
ATOM 3620 O O . PHE A 1 482 ? -0.077 -6.090 -1.683 1.00 85.69 482 PHE A O 1
ATOM 3627 N N . GLN A 1 483 ? -0.831 -8.041 -2.402 1.00 85.31 483 GLN A N 1
ATOM 3628 C CA . GLN A 1 483 ? -1.457 -8.420 -1.124 1.00 85.31 483 GLN A CA 1
ATOM 3629 C C . GLN A 1 483 ? -0.724 -9.559 -0.397 1.00 85.31 483 GLN A C 1
ATOM 3631 O O . GLN A 1 483 ? -1.165 -9.983 0.670 1.00 85.31 483 GLN A O 1
ATOM 3636 N N . ALA A 1 484 ? 0.351 -10.084 -0.982 1.00 88.56 484 ALA A N 1
ATOM 3637 C CA . ALA A 1 484 ? 1.150 -11.177 -0.456 1.00 88.56 484 ALA A CA 1
ATOM 3638 C C . ALA A 1 484 ? 2.462 -10.642 0.125 1.00 88.56 484 ALA A C 1
ATOM 3640 O O . ALA A 1 484 ? 3.119 -9.782 -0.456 1.00 88.56 484 ALA A O 1
ATOM 3641 N N . PHE A 1 485 ? 2.876 -11.186 1.266 1.00 91.81 485 PHE A N 1
ATOM 3642 C CA . PHE A 1 485 ? 4.202 -10.917 1.804 1.00 91.81 485 PHE A CA 1
ATOM 3643 C C . PHE A 1 485 ? 5.179 -11.914 1.189 1.00 91.81 485 PHE A C 1
ATOM 3645 O O . PHE A 1 485 ? 5.158 -13.083 1.561 1.00 91.81 485 PHE A O 1
ATOM 3652 N N . ASN A 1 486 ? 6.002 -11.487 0.228 1.00 91.25 486 ASN A N 1
ATOM 3653 C CA . ASN A 1 486 ? 6.910 -12.384 -0.490 1.00 91.25 486 ASN A CA 1
ATOM 3654 C C . ASN A 1 486 ? 8.243 -11.714 -0.876 1.00 91.25 486 ASN A C 1
ATOM 3656 O O . ASN A 1 486 ? 8.526 -10.580 -0.496 1.00 91.25 486 ASN A O 1
ATOM 3660 N N . ASN A 1 487 ? 9.087 -12.427 -1.626 1.00 92.25 487 ASN A N 1
ATOM 3661 C CA . ASN A 1 487 ? 10.410 -11.944 -2.039 1.00 92.25 487 ASN A CA 1
ATOM 3662 C C . ASN A 1 487 ? 10.426 -11.278 -3.434 1.00 92.25 487 ASN A C 1
ATOM 3664 O O . ASN A 1 487 ? 11.502 -11.043 -3.980 1.00 92.25 487 ASN A O 1
ATOM 3668 N N . GLN A 1 488 ? 9.270 -11.023 -4.056 1.00 92.69 488 GLN A N 1
ATOM 3669 C CA . GLN A 1 488 ? 9.192 -10.491 -5.421 1.00 92.69 488 GLN A CA 1
ATOM 3670 C C . GLN A 1 488 ? 9.767 -9.076 -5.508 1.00 92.69 488 GLN A C 1
ATOM 3672 O O . GLN A 1 488 ? 10.508 -8.809 -6.445 1.00 92.69 488 GLN A O 1
ATOM 3677 N N . TYR A 1 489 ? 9.540 -8.224 -4.501 1.00 94.88 489 TYR A N 1
ATOM 3678 C CA . TYR A 1 489 ? 10.134 -6.882 -4.438 1.00 94.88 489 TYR A CA 1
ATOM 3679 C C . TYR A 1 489 ? 11.652 -6.916 -4.683 1.00 94.88 489 TYR A C 1
ATOM 3681 O O . TYR A 1 489 ? 12.140 -6.351 -5.656 1.00 94.88 489 TYR A O 1
ATOM 3689 N N . TYR A 1 490 ? 12.406 -7.676 -3.882 1.00 95.06 490 TYR A N 1
ATOM 3690 C CA . TYR A 1 490 ? 13.859 -7.754 -4.054 1.00 95.06 490 TYR A CA 1
ATOM 3691 C C . TYR A 1 490 ? 14.265 -8.389 -5.382 1.00 95.06 490 TYR A C 1
ATOM 3693 O O . TYR A 1 490 ? 15.246 -7.962 -5.984 1.00 95.06 490 TYR A O 1
ATOM 3701 N N . ARG A 1 491 ? 13.527 -9.405 -5.854 1.00 93.88 491 ARG A N 1
ATOM 3702 C CA . ARG A 1 491 ? 13.782 -10.026 -7.164 1.00 93.88 491 ARG A CA 1
ATOM 3703 C C . ARG A 1 491 ? 13.635 -9.012 -8.296 1.00 93.88 491 ARG A C 1
ATOM 3705 O O . ARG A 1 491 ? 14.476 -9.020 -9.193 1.00 93.88 491 ARG A O 1
ATOM 3712 N N . ASN A 1 492 ? 12.637 -8.135 -8.209 1.00 93.12 492 ASN A N 1
ATOM 3713 C CA . ASN A 1 492 ? 12.410 -7.065 -9.169 1.00 93.12 492 ASN A CA 1
ATOM 3714 C C . ASN A 1 492 ? 13.560 -6.053 -9.140 1.00 93.12 492 ASN A C 1
ATOM 3716 O O . ASN A 1 492 ? 14.144 -5.783 -10.191 1.00 93.12 492 ASN A O 1
ATOM 3720 N N . ILE A 1 493 ? 13.930 -5.552 -7.953 1.00 92.75 493 ILE A N 1
ATOM 3721 C CA . ILE A 1 493 ? 15.007 -4.559 -7.793 1.00 92.75 493 ILE A CA 1
ATOM 3722 C C . ILE A 1 493 ? 16.345 -5.091 -8.322 1.00 92.75 493 ILE A C 1
ATOM 3724 O O . ILE A 1 493 ? 17.032 -4.399 -9.066 1.00 92.75 493 ILE A O 1
ATOM 3728 N N . VAL A 1 494 ? 16.697 -6.353 -8.039 1.00 92.50 494 VAL A N 1
ATOM 3729 C CA . VAL A 1 494 ? 17.947 -6.952 -8.553 1.00 92.50 494 VAL A CA 1
ATOM 3730 C C . VAL A 1 494 ? 17.844 -7.493 -9.987 1.00 92.50 494 VAL A C 1
ATOM 3732 O O . VAL A 1 494 ? 18.759 -8.178 -10.445 1.00 92.50 494 VAL A O 1
ATOM 3735 N N . GLY A 1 495 ? 16.728 -7.254 -10.685 1.00 91.31 495 GLY A N 1
ATOM 3736 C CA . GLY A 1 495 ? 16.527 -7.654 -12.081 1.00 91.31 495 GLY A CA 1
ATOM 3737 C C . GLY A 1 495 ? 16.570 -9.167 -12.322 1.00 91.31 495 GLY A C 1
ATOM 3738 O O . GLY A 1 495 ? 17.022 -9.612 -13.377 1.00 91.31 495 GLY A O 1
ATOM 3739 N N . LYS A 1 496 ? 16.145 -9.988 -11.351 1.00 93.31 496 LYS A N 1
ATOM 3740 C CA . LYS A 1 496 ? 16.113 -11.447 -11.533 1.00 93.31 496 LYS A CA 1
ATOM 3741 C C . LYS A 1 496 ? 15.082 -11.822 -12.605 1.00 93.31 496 LYS A C 1
ATOM 3743 O O . LYS A 1 496 ? 13.959 -11.333 -12.534 1.00 93.31 496 LYS A O 1
ATOM 3748 N N . PRO A 1 497 ? 15.410 -12.756 -13.520 1.00 93.38 497 PRO A N 1
ATOM 3749 C CA . PRO A 1 497 ? 14.431 -13.247 -14.476 1.00 93.38 497 PRO A CA 1
ATOM 3750 C C . PRO A 1 497 ? 13.225 -13.873 -13.775 1.00 93.38 497 PRO A C 1
ATOM 3752 O O . PRO A 1 497 ? 13.393 -14.699 -12.864 1.00 93.38 497 PRO A O 1
ATOM 3755 N N . ASP A 1 498 ? 12.026 -13.501 -14.220 1.00 93.62 498 ASP A N 1
ATOM 3756 C CA . ASP A 1 498 ? 10.747 -13.981 -13.692 1.00 93.62 498 ASP A CA 1
ATOM 3757 C C . ASP A 1 498 ? 9.666 -14.121 -14.763 1.00 93.62 498 ASP A C 1
ATOM 3759 O O . ASP A 1 498 ? 9.830 -13.694 -15.904 1.00 93.62 498 ASP A O 1
ATOM 3763 N N . TRP A 1 499 ? 8.575 -14.795 -14.401 1.00 94.12 499 TRP A N 1
ATOM 3764 C CA . TRP A 1 499 ? 7.425 -14.946 -15.279 1.00 94.12 499 TRP A CA 1
ATOM 3765 C C . TRP A 1 499 ? 6.647 -13.636 -15.375 1.00 94.12 499 TRP A C 1
ATOM 3767 O O . TRP A 1 499 ? 6.548 -12.864 -14.408 1.00 94.12 499 TRP A O 1
ATOM 3777 N N . PHE A 1 500 ? 6.088 -13.413 -16.558 1.00 94.00 500 PHE A N 1
ATOM 3778 C CA . PHE A 1 500 ? 5.085 -12.397 -16.816 1.00 94.00 500 PHE A CA 1
ATOM 3779 C C . PHE A 1 500 ? 3.702 -13.055 -16.789 1.00 94.00 500 PHE A C 1
ATOM 3781 O O . PHE A 1 500 ? 3.517 -14.135 -17.353 1.00 94.00 500 PHE A O 1
ATOM 3788 N N . PHE A 1 501 ? 2.757 -12.421 -16.098 1.00 92.50 501 PHE A N 1
ATOM 3789 C CA . PHE A 1 501 ? 1.381 -12.890 -15.955 1.00 92.50 501 PHE A CA 1
ATOM 3790 C C . PHE A 1 501 ? 0.453 -11.767 -16.404 1.00 92.50 501 PHE A C 1
ATOM 3792 O O . PHE A 1 501 ? 0.457 -10.698 -15.800 1.00 92.50 501 PHE A O 1
ATOM 3799 N N . ASP A 1 502 ? -0.335 -11.999 -17.452 1.00 90.62 502 ASP A N 1
ATOM 3800 C CA . ASP A 1 502 ? -1.265 -10.998 -17.991 1.00 90.62 502 ASP A CA 1
ATOM 3801 C C . ASP A 1 502 ? -2.712 -11.506 -18.102 1.00 90.62 502 ASP A C 1
ATOM 3803 O O . ASP A 1 502 ? -3.530 -10.928 -18.818 1.00 90.62 502 ASP A O 1
ATOM 3807 N N . ASP A 1 503 ? -3.032 -12.589 -17.393 1.00 91.25 503 ASP A N 1
ATOM 3808 C CA . ASP A 1 503 ? -4.368 -13.165 -17.285 1.00 91.25 503 ASP A CA 1
ATOM 3809 C C . ASP A 1 503 ? -4.662 -13.663 -15.857 1.00 91.25 503 ASP A C 1
ATOM 3811 O O . ASP A 1 503 ? -3.766 -13.852 -15.033 1.00 91.25 503 ASP A O 1
ATOM 3815 N N . ASP A 1 504 ? -5.944 -13.899 -15.568 1.00 89.06 504 ASP A N 1
ATOM 3816 C CA . ASP A 1 504 ? -6.404 -14.470 -14.292 1.00 89.06 504 ASP A CA 1
ATOM 3817 C C . ASP A 1 504 ? -6.113 -15.981 -14.167 1.00 89.06 504 ASP A C 1
ATOM 3819 O O . ASP A 1 504 ? -6.290 -16.572 -13.098 1.00 89.06 504 ASP A O 1
ATOM 3823 N N . ALA A 1 505 ? -5.678 -16.631 -15.251 1.00 92.25 505 ALA A N 1
ATOM 3824 C CA . ALA A 1 505 ? -5.263 -18.031 -15.247 1.00 92.25 505 ALA A CA 1
ATOM 3825 C C . ALA A 1 505 ? -3.802 -18.203 -14.792 1.00 92.25 505 ALA A C 1
ATOM 3827 O O . ALA A 1 505 ? -3.350 -19.342 -14.621 1.00 92.25 505 ALA A O 1
ATOM 3828 N N . CYS A 1 506 ? -3.090 -17.102 -14.530 1.00 91.75 506 CYS A N 1
ATOM 3829 C CA . CYS A 1 506 ? -1.666 -17.054 -14.223 1.00 91.75 506 CYS A CA 1
ATOM 3830 C C . CYS A 1 506 ? -0.833 -17.840 -15.243 1.00 91.75 506 CYS A C 1
ATOM 3832 O O . CYS A 1 506 ? 0.058 -18.617 -14.877 1.00 91.75 506 CYS A O 1
ATOM 3834 N N . THR A 1 507 ? -1.133 -17.668 -16.531 1.00 94.56 507 THR A N 1
ATOM 3835 C CA . THR A 1 507 ? -0.331 -18.263 -17.601 1.00 94.56 507 THR A CA 1
ATOM 3836 C C . THR A 1 507 ? 1.097 -17.743 -17.510 1.00 94.56 507 THR A C 1
ATOM 3838 O O . THR A 1 507 ? 1.337 -16.540 -17.557 1.00 94.56 507 THR A O 1
ATOM 3841 N N . LYS A 1 508 ? 2.063 -18.656 -17.379 1.00 94.69 508 LYS A N 1
ATOM 3842 C CA . LYS A 1 508 ? 3.490 -18.317 -17.337 1.00 94.69 508 LYS A CA 1
ATOM 3843 C C . LYS A 1 508 ? 3.959 -17.908 -18.728 1.00 94.69 508 LYS A C 1
ATOM 3845 O O . LYS A 1 508 ? 4.218 -18.772 -19.567 1.00 94.69 508 LYS A O 1
ATOM 3850 N N . VAL A 1 509 ? 4.097 -16.607 -18.945 1.00 96.31 509 VAL A N 1
ATOM 3851 C CA . VAL A 1 509 ? 4.626 -16.053 -20.190 1.00 96.31 509 VAL A CA 1
ATOM 3852 C C . VAL A 1 509 ? 6.121 -15.800 -20.026 1.00 96.31 509 VAL A C 1
ATOM 3854 O O . VAL A 1 509 ? 6.562 -15.149 -19.072 1.00 96.31 509 VAL A O 1
ATOM 3857 N N . GLY A 1 510 ? 6.897 -16.384 -20.930 1.00 96.00 510 GLY A N 1
ATOM 3858 C CA . GLY A 1 510 ? 8.343 -16.232 -21.025 1.00 96.00 510 GLY A CA 1
ATOM 3859 C C . GLY A 1 510 ? 8.747 -15.715 -22.399 1.00 96.00 510 GLY A C 1
ATOM 3860 O O . GLY A 1 510 ? 7.921 -15.208 -23.154 1.00 96.00 510 GLY A O 1
ATOM 3861 N N . ASP A 1 511 ? 10.022 -15.857 -22.727 1.00 95.62 511 ASP A N 1
ATOM 3862 C CA . ASP A 1 511 ? 10.513 -15.617 -24.083 1.00 95.62 511 ASP A CA 1
ATOM 3863 C C . ASP A 1 511 ? 10.070 -16.728 -25.064 1.00 95.62 511 ASP A C 1
ATOM 3865 O O . ASP A 1 511 ? 9.358 -17.670 -24.686 1.00 95.62 511 ASP A O 1
ATOM 3869 N N . ALA A 1 512 ? 10.482 -16.649 -26.334 1.00 95.69 512 ALA A N 1
ATOM 3870 C CA . ALA A 1 512 ? 10.055 -17.581 -27.381 1.00 95.69 512 ALA A CA 1
ATOM 3871 C C . ALA A 1 512 ? 10.356 -19.043 -27.040 1.00 95.69 512 ALA A C 1
ATOM 3873 O O . ALA A 1 512 ? 9.602 -19.930 -27.441 1.00 95.69 512 ALA A O 1
ATOM 3874 N N . TRP A 1 513 ? 11.399 -19.308 -26.255 1.00 94.88 513 TRP A N 1
ATOM 3875 C CA . TRP A 1 513 ? 11.800 -20.656 -25.860 1.00 94.88 513 TRP A CA 1
ATOM 3876 C C . TRP A 1 513 ? 11.367 -21.032 -24.439 1.00 94.88 513 TRP A C 1
ATOM 3878 O O . TRP A 1 513 ? 11.740 -22.094 -23.941 1.00 94.88 513 TRP A O 1
ATOM 3888 N N . GLY A 1 514 ? 10.542 -20.202 -23.799 1.00 93.44 514 GLY A N 1
ATOM 3889 C CA . GLY A 1 514 ? 10.017 -20.444 -22.461 1.00 93.44 514 GLY A CA 1
ATOM 3890 C C . GLY A 1 514 ? 11.017 -20.165 -21.342 1.00 93.44 514 GLY A C 1
ATOM 3891 O O . GLY A 1 514 ? 10.822 -20.656 -20.228 1.00 93.44 514 GLY A O 1
ATOM 3892 N N . ASN A 1 515 ? 12.068 -19.382 -21.595 1.00 95.19 515 ASN A N 1
ATOM 3893 C CA . ASN A 1 515 ? 12.876 -18.831 -20.514 1.00 95.19 515 ASN A CA 1
ATOM 3894 C C . ASN A 1 515 ? 12.099 -17.721 -19.800 1.00 95.19 515 ASN A C 1
ATOM 3896 O O . ASN A 1 515 ? 11.236 -17.057 -20.372 1.00 95.19 515 ASN A O 1
ATOM 3900 N N . LYS A 1 516 ? 12.427 -17.503 -18.527 1.00 95.44 516 LYS A N 1
ATOM 3901 C CA . LYS A 1 516 ? 11.868 -16.394 -17.751 1.00 95.44 516 LYS A CA 1
ATOM 3902 C C . LYS A 1 516 ? 12.282 -15.051 -18.355 1.00 95.44 516 LYS A C 1
ATOM 3904 O O . LYS A 1 516 ? 13.422 -14.906 -18.791 1.00 95.44 516 LYS A O 1
ATOM 3909 N N . GLY A 1 517 ? 11.375 -14.081 -18.321 1.00 94.00 517 GLY A N 1
ATOM 3910 C CA . GLY A 1 517 ? 11.588 -12.771 -18.920 1.00 94.00 517 GLY A CA 1
ATOM 3911 C C . GLY A 1 517 ? 12.650 -11.951 -18.198 1.00 94.00 517 GLY A C 1
ATOM 3912 O O . GLY A 1 517 ? 12.788 -12.018 -16.973 1.00 94.00 517 GLY A O 1
ATOM 3913 N N . THR A 1 518 ? 13.380 -11.149 -18.967 1.00 92.94 518 THR A N 1
ATOM 3914 C CA . THR A 1 518 ? 14.388 -10.210 -18.459 1.00 92.94 518 THR A CA 1
ATOM 3915 C C . THR A 1 518 ? 13.731 -8.889 -18.074 1.00 92.94 518 THR A C 1
ATOM 3917 O O . THR A 1 518 ? 12.905 -8.368 -18.822 1.00 92.94 518 THR A O 1
ATOM 3920 N N . ALA A 1 519 ? 14.103 -8.330 -16.923 1.00 92.69 519 ALA A N 1
ATOM 3921 C CA . ALA A 1 519 ? 13.614 -7.029 -16.481 1.00 92.69 519 ALA A CA 1
ATOM 3922 C C . ALA A 1 519 ? 14.356 -5.878 -17.181 1.00 92.69 519 ALA A C 1
ATOM 3924 O O . ALA A 1 519 ? 15.583 -5.878 -17.258 1.00 92.69 519 ALA A O 1
ATOM 3925 N N . VAL A 1 520 ? 13.610 -4.865 -17.618 1.00 92.06 520 VAL A N 1
ATOM 3926 C CA . VAL A 1 520 ? 14.119 -3.596 -18.152 1.00 92.06 520 VAL A CA 1
ATOM 3927 C C . VAL A 1 520 ? 13.508 -2.464 -17.336 1.00 92.06 520 VAL A C 1
ATOM 3929 O O . VAL A 1 520 ? 12.288 -2.372 -17.230 1.00 92.06 520 VAL A O 1
ATOM 3932 N N . TRP A 1 521 ? 14.344 -1.600 -16.763 1.00 92.94 521 TRP A N 1
ATOM 3933 C CA . TRP A 1 521 ? 13.898 -0.470 -15.949 1.00 92.94 521 TRP A CA 1
ATOM 3934 C C . TRP A 1 521 ? 13.971 0.836 -16.734 1.00 92.94 521 TRP A C 1
ATOM 3936 O O . TRP A 1 521 ? 14.995 1.154 -17.335 1.00 92.94 521 TRP A O 1
ATOM 3946 N N . ILE A 1 522 ? 12.885 1.608 -16.713 1.00 91.81 522 ILE A N 1
ATOM 3947 C CA . ILE A 1 522 ? 12.783 2.898 -17.401 1.00 91.81 522 ILE A CA 1
ATOM 3948 C C . ILE A 1 522 ? 12.292 3.946 -16.407 1.00 91.81 522 ILE A C 1
ATOM 3950 O O . ILE A 1 522 ? 11.254 3.768 -15.773 1.00 91.81 522 ILE A O 1
ATOM 3954 N N . ALA A 1 523 ? 13.009 5.062 -16.295 1.00 91.88 523 ALA A N 1
ATOM 3955 C CA . ALA A 1 523 ? 12.554 6.201 -15.508 1.00 91.88 523 ALA A CA 1
ATOM 3956 C C . ALA A 1 523 ? 11.432 6.951 -16.245 1.00 91.88 523 ALA A C 1
ATOM 3958 O O . ALA A 1 523 ? 11.557 7.293 -17.424 1.00 91.88 523 ALA A O 1
ATOM 3959 N N . LYS A 1 524 ? 10.337 7.235 -15.543 1.00 90.44 524 LYS A N 1
ATOM 3960 C CA . LYS A 1 524 ? 9.175 7.967 -16.045 1.00 90.44 524 LYS A CA 1
ATOM 3961 C C . LYS A 1 524 ? 8.906 9.197 -15.182 1.00 90.44 524 LYS A C 1
ATOM 3963 O O . LYS A 1 524 ? 8.833 9.113 -13.961 1.00 90.44 524 LYS A O 1
ATOM 3968 N N . MET A 1 525 ? 8.669 10.323 -15.847 1.00 91.06 525 MET A N 1
ATOM 3969 C CA . MET A 1 525 ? 8.065 11.519 -15.256 1.00 91.06 525 MET A CA 1
ATOM 3970 C C . MET A 1 525 ? 6.550 11.327 -15.128 1.00 91.06 525 MET A C 1
ATOM 3972 O O . MET A 1 525 ? 5.875 11.132 -16.143 1.00 91.06 525 MET A O 1
ATOM 3976 N N . ASN A 1 526 ? 6.006 11.394 -13.912 1.00 90.12 526 ASN A N 1
ATOM 3977 C CA . ASN A 1 526 ? 4.559 11.312 -13.682 1.00 90.12 526 ASN A CA 1
ATOM 3978 C C . ASN A 1 526 ? 3.829 12.648 -13.873 1.00 90.12 526 ASN A C 1
ATOM 3980 O O . ASN A 1 526 ? 2.607 12.659 -13.852 1.00 90.12 526 ASN A O 1
ATOM 3984 N N . GLN A 1 527 ? 4.541 13.752 -14.106 1.00 90.31 527 GLN A N 1
ATOM 3985 C CA . GLN A 1 527 ? 3.961 15.017 -14.572 1.00 90.31 527 GLN A CA 1
ATOM 3986 C C . GLN A 1 527 ? 2.872 15.605 -13.663 1.00 90.31 527 GLN A C 1
ATOM 3988 O O . GLN A 1 527 ? 1.981 16.298 -14.142 1.00 90.31 527 GLN A O 1
ATOM 3993 N N . ALA A 1 528 ? 2.950 15.356 -12.356 1.00 88.56 528 ALA A N 1
ATOM 3994 C CA . ALA A 1 528 ? 2.052 15.978 -11.390 1.00 88.56 528 ALA A CA 1
ATOM 3995 C C . ALA A 1 528 ? 2.422 17.434 -11.113 1.00 88.56 528 ALA A C 1
ATOM 3997 O O . ALA A 1 528 ? 1.550 18.295 -11.010 1.00 88.56 528 ALA A O 1
ATOM 3998 N N . PHE A 1 529 ? 3.723 17.707 -11.053 1.00 86.00 529 PHE A N 1
ATOM 3999 C CA . PHE A 1 529 ? 4.262 19.036 -10.800 1.00 86.00 529 PHE A CA 1
ATOM 4000 C C . PHE A 1 529 ? 4.837 19.668 -12.072 1.00 86.00 529 PHE A C 1
ATOM 4002 O O . PHE A 1 529 ? 5.097 18.969 -13.060 1.00 86.00 529 PHE A O 1
ATOM 4009 N N . ARG A 1 530 ? 5.053 20.990 -12.055 1.00 82.12 530 ARG A N 1
ATOM 4010 C CA . ARG A 1 530 ? 5.515 21.766 -13.224 1.00 82.12 530 ARG A CA 1
ATOM 4011 C C . ARG A 1 530 ? 6.812 21.227 -13.832 1.00 82.12 530 ARG A C 1
ATOM 4013 O O . ARG A 1 530 ? 6.919 21.172 -15.059 1.00 82.12 530 ARG A O 1
ATOM 4020 N N . THR A 1 531 ? 7.749 20.745 -13.014 1.00 81.56 531 THR A N 1
ATOM 4021 C CA . THR A 1 531 ? 9.007 20.131 -13.494 1.00 81.56 531 THR A CA 1
ATOM 4022 C C . THR A 1 531 ? 8.829 18.779 -14.190 1.00 81.56 531 THR A C 1
ATOM 4024 O O . THR A 1 531 ? 9.744 18.307 -14.859 1.00 81.56 531 THR A O 1
ATOM 4027 N N . GLY A 1 532 ? 7.669 18.131 -14.057 1.00 84.81 532 GLY A N 1
ATOM 4028 C CA . GLY A 1 532 ? 7.451 16.753 -14.502 1.00 84.81 532 GLY A CA 1
ATOM 4029 C C . GLY A 1 532 ? 7.537 15.706 -13.382 1.00 84.81 532 GLY A C 1
ATOM 4030 O O . GLY A 1 532 ? 7.275 14.529 -13.640 1.00 84.81 532 GLY A O 1
ATOM 4031 N N . ALA A 1 533 ? 7.868 16.111 -12.153 1.00 86.31 533 ALA A N 1
ATOM 4032 C CA . ALA A 1 533 ? 7.910 15.249 -10.973 1.00 86.31 533 ALA A CA 1
ATOM 4033 C C . ALA A 1 533 ? 6.529 14.631 -10.619 1.00 86.31 533 ALA A C 1
ATOM 4035 O O . ALA A 1 533 ? 5.491 15.136 -11.063 1.00 86.31 533 ALA A O 1
ATOM 4036 N N . PRO A 1 534 ? 6.491 13.565 -9.796 1.00 89.00 534 PRO A N 1
ATOM 4037 C CA . PRO A 1 534 ? 7.642 12.801 -9.318 1.00 89.00 534 PRO A CA 1
ATOM 4038 C C . PRO A 1 534 ? 8.216 11.871 -10.397 1.00 89.00 534 PRO A C 1
ATOM 4040 O O . PRO A 1 534 ? 7.524 11.493 -11.349 1.00 89.00 534 PRO A O 1
ATOM 4043 N N . ILE A 1 535 ? 9.491 11.502 -10.244 1.00 90.00 535 ILE A N 1
ATOM 4044 C CA . ILE A 1 535 ? 10.111 10.440 -11.047 1.00 90.00 535 ILE A CA 1
ATOM 4045 C C . ILE A 1 535 ? 9.755 9.084 -10.441 1.00 90.00 535 ILE A C 1
ATOM 4047 O O . ILE A 1 535 ? 9.832 8.888 -9.231 1.00 90.00 535 ILE A O 1
ATOM 4051 N N . GLN A 1 536 ? 9.379 8.138 -11.292 1.00 92.75 536 GLN A N 1
ATOM 4052 C CA . GLN A 1 536 ? 9.104 6.759 -10.910 1.00 92.75 536 GLN A CA 1
ATOM 4053 C C . GLN A 1 536 ? 9.756 5.808 -11.910 1.00 92.75 536 GLN A C 1
ATOM 4055 O O . GLN A 1 536 ? 9.736 6.057 -13.114 1.00 92.75 536 GLN A O 1
ATOM 4060 N N . TRP A 1 537 ? 10.312 4.705 -11.428 1.00 94.06 537 TRP A N 1
ATOM 4061 C CA . TRP A 1 537 ? 10.888 3.663 -12.267 1.00 94.06 537 TRP A CA 1
ATOM 4062 C C . TRP A 1 537 ? 9.816 2.648 -12.635 1.00 94.06 537 TRP A C 1
ATOM 4064 O O . TRP A 1 537 ? 9.091 2.163 -11.771 1.00 94.06 537 TRP A O 1
ATOM 4074 N N . ILE A 1 538 ? 9.709 2.334 -13.921 1.00 93.81 538 ILE A N 1
ATOM 4075 C CA . ILE A 1 538 ? 8.814 1.309 -14.451 1.00 93.81 538 ILE A CA 1
ATOM 4076 C C . ILE A 1 538 ? 9.640 0.098 -14.840 1.00 93.81 538 ILE A C 1
ATOM 4078 O O . ILE A 1 538 ? 10.579 0.226 -15.629 1.00 93.81 538 ILE A O 1
ATOM 4082 N N . GLN A 1 539 ? 9.260 -1.064 -14.321 1.00 94.00 539 GLN A N 1
ATOM 4083 C CA . GLN A 1 539 ? 9.775 -2.331 -14.796 1.00 94.00 539 GLN A CA 1
ATOM 4084 C C . GLN A 1 539 ? 8.941 -2.792 -15.985 1.00 94.00 539 GLN A C 1
ATOM 4086 O O . GLN A 1 539 ? 7.714 -2.810 -15.946 1.00 94.00 539 GLN A O 1
ATOM 4091 N N . LYS A 1 540 ? 9.626 -3.193 -17.045 1.00 93.25 540 LYS A N 1
ATOM 4092 C CA . LYS A 1 540 ? 9.062 -3.960 -18.147 1.00 93.25 540 LYS A CA 1
ATOM 4093 C C . LYS A 1 540 ? 9.712 -5.332 -18.189 1.00 93.25 540 LYS A C 1
ATOM 4095 O O . LYS A 1 540 ? 10.854 -5.481 -17.748 1.00 93.25 540 LYS A O 1
ATOM 4100 N N . LYS A 1 541 ? 9.023 -6.320 -18.754 1.00 93.88 541 LYS A N 1
ATOM 4101 C CA . LYS A 1 541 ? 9.566 -7.675 -18.932 1.00 93.88 541 LYS A CA 1
ATOM 4102 C C . LYS A 1 541 ? 9.676 -8.026 -20.406 1.00 93.88 541 LYS A C 1
ATOM 4104 O O . LYS A 1 541 ? 8.701 -7.897 -21.134 1.00 93.88 541 LYS A O 1
ATOM 4109 N N . VAL A 1 542 ? 10.860 -8.461 -20.829 1.00 94.94 542 VAL A N 1
ATOM 4110 C CA . VAL A 1 542 ? 11.119 -8.944 -22.192 1.00 94.94 542 VAL A CA 1
ATOM 4111 C C . VAL A 1 542 ? 10.594 -10.367 -22.305 1.00 94.94 542 VAL A C 1
ATOM 4113 O O . VAL A 1 542 ? 11.202 -11.292 -21.763 1.00 94.94 542 VAL A O 1
ATOM 4116 N N . VAL A 1 543 ? 9.429 -10.516 -22.928 1.00 95.94 543 VAL A N 1
ATOM 4117 C CA . VAL A 1 543 ? 8.691 -11.779 -23.070 1.00 95.94 543 VAL A CA 1
ATOM 4118 C C . VAL A 1 543 ? 7.893 -11.771 -24.373 1.00 95.94 543 VAL A C 1
ATOM 4120 O O . VAL A 1 543 ? 7.765 -10.737 -25.021 1.00 95.94 543 VAL A O 1
ATOM 4123 N N . CYS A 1 544 ? 7.342 -12.920 -24.747 1.00 96.44 544 CYS A N 1
ATOM 4124 C CA . CYS A 1 544 ? 6.349 -13.025 -25.807 1.00 96.44 544 CYS A CA 1
ATOM 4125 C C . CYS A 1 544 ? 5.013 -12.362 -25.422 1.00 96.44 544 CYS A C 1
ATOM 4127 O O . CYS A 1 544 ? 4.671 -12.305 -24.237 1.00 96.44 544 CYS A O 1
ATOM 4129 N N . PRO A 1 545 ? 4.150 -12.014 -26.397 1.00 95.75 545 PRO A N 1
ATOM 4130 C CA . PRO A 1 545 ? 2.728 -11.864 -26.118 1.00 95.75 545 PRO A CA 1
ATOM 4131 C C . PRO A 1 545 ? 2.162 -13.169 -25.543 1.00 95.75 545 PRO A C 1
ATOM 4133 O O . PRO A 1 545 ? 2.571 -14.264 -25.939 1.00 95.75 545 PRO A O 1
ATOM 4136 N N . ASN A 1 546 ? 1.177 -13.076 -24.640 1.00 95.62 546 ASN A N 1
ATOM 4137 C CA . ASN A 1 546 ? 0.471 -14.259 -24.142 1.00 95.62 546 ASN A CA 1
ATOM 4138 C C . ASN A 1 546 ? -0.374 -14.923 -25.246 1.00 95.62 546 ASN A C 1
ATOM 4140 O O . ASN A 1 546 ? -1.578 -14.699 -25.390 1.00 95.62 546 ASN A O 1
ATOM 4144 N N . CYS A 1 547 ? 0.282 -15.757 -26.050 1.00 95.88 547 CYS A N 1
ATOM 4145 C CA . CYS A 1 547 ? -0.334 -16.467 -27.161 1.00 95.88 547 CYS A CA 1
ATOM 4146 C C . CYS A 1 547 ? -1.313 -17.550 -26.707 1.00 95.88 547 CYS A C 1
ATOM 4148 O O . CYS A 1 547 ? -2.220 -17.887 -27.467 1.00 95.88 547 CYS A O 1
ATOM 4150 N N . ALA A 1 548 ? -1.131 -18.103 -25.503 1.00 94.94 548 ALA A N 1
ATOM 4151 C CA . ALA A 1 548 ? -2.015 -19.128 -24.957 1.00 94.94 548 ALA A CA 1
ATOM 4152 C C . ALA A 1 548 ? -3.401 -18.552 -24.631 1.00 94.94 548 ALA A C 1
ATOM 4154 O O . ALA A 1 548 ? -4.404 -19.188 -24.945 1.00 94.94 548 ALA A O 1
ATOM 4155 N N . ASP A 1 549 ? -3.454 -17.322 -24.110 1.00 95.19 549 ASP A N 1
ATOM 4156 C CA . ASP A 1 549 ? -4.703 -16.590 -23.853 1.00 95.19 549 ASP A CA 1
ATOM 4157 C C . ASP A 1 549 ? -5.178 -15.738 -25.048 1.00 95.19 549 ASP A C 1
ATOM 4159 O O . ASP A 1 549 ? -6.177 -15.030 -24.973 1.00 95.19 549 ASP A O 1
ATOM 4163 N N . ARG A 1 550 ? -4.478 -15.799 -26.191 1.00 95.50 550 ARG A N 1
ATOM 4164 C CA . ARG A 1 550 ? -4.770 -14.988 -27.392 1.00 95.50 550 ARG A CA 1
ATOM 4165 C C . ARG A 1 550 ? -4.823 -13.490 -27.070 1.00 95.50 550 ARG A C 1
ATOM 4167 O O . ARG A 1 550 ? -5.734 -12.776 -27.491 1.00 95.50 550 ARG A O 1
ATOM 4174 N N . SER A 1 551 ? -3.816 -12.992 -26.353 1.00 93.75 551 SER A N 1
ATOM 4175 C CA . SER A 1 551 ? -3.758 -11.594 -25.908 1.00 93.75 551 SER A CA 1
ATOM 4176 C C . SER A 1 551 ? -3.902 -10.562 -27.032 1.00 93.75 551 SER A C 1
ATOM 4178 O O . SER A 1 551 ? -4.447 -9.483 -26.799 1.00 93.75 551 SER A O 1
ATOM 4180 N N . TYR A 1 552 ? -3.512 -10.928 -28.256 1.00 93.81 552 TYR A N 1
ATOM 4181 C CA . TYR A 1 552 ? -3.684 -10.155 -29.489 1.00 93.81 552 TYR A CA 1
ATOM 4182 C C . TYR A 1 552 ? -5.153 -9.901 -29.893 1.00 93.81 552 TYR A C 1
ATOM 4184 O O . TYR A 1 552 ? -5.411 -9.141 -30.823 1.00 93.81 552 TYR A O 1
ATOM 4192 N N . GLU A 1 553 ? -6.130 -10.492 -29.200 1.00 94.69 553 GLU A N 1
ATOM 4193 C CA . GLU A 1 553 ? -7.569 -10.269 -29.418 1.00 94.69 553 GLU A CA 1
ATOM 4194 C C . GLU A 1 553 ? -8.229 -9.423 -28.318 1.00 94.69 553 GLU A C 1
ATOM 4196 O O . GLU A 1 553 ? -9.361 -8.975 -28.493 1.00 94.69 553 GLU A O 1
ATOM 4201 N N . ARG A 1 554 ? -7.534 -9.153 -27.201 1.00 88.06 554 ARG A N 1
ATOM 4202 C CA . ARG A 1 554 ? -8.107 -8.494 -26.007 1.00 88.06 554 ARG A CA 1
ATOM 4203 C C . ARG A 1 554 ? -8.299 -6.973 -26.145 1.00 88.06 554 ARG A C 1
ATOM 4205 O O . ARG A 1 554 ? -8.853 -6.343 -25.247 1.00 88.06 554 ARG A O 1
ATOM 4212 N N . GLY A 1 555 ? -7.895 -6.375 -27.270 1.00 81.25 555 GLY A N 1
ATOM 4213 C CA . GLY A 1 555 ? -7.957 -4.925 -27.494 1.00 81.25 555 GLY A CA 1
ATOM 4214 C C . GLY A 1 555 ? -6.997 -4.132 -26.590 1.00 81.25 555 GLY A C 1
ATOM 4215 O O . GLY A 1 555 ? -6.090 -4.690 -25.982 1.00 81.25 555 GLY A O 1
ATOM 4216 N N . GLY A 1 556 ? -7.150 -2.804 -26.528 1.00 81.88 556 GLY A N 1
ATOM 4217 C CA . GLY A 1 556 ? -6.370 -1.939 -25.619 1.00 81.88 556 GLY A CA 1
ATOM 4218 C C . GLY A 1 556 ? -4.931 -1.613 -26.054 1.00 81.88 556 GLY A C 1
ATOM 4219 O O . GLY A 1 556 ? -4.260 -0.824 -25.392 1.00 81.88 556 GLY A O 1
ATOM 4220 N N . ARG A 1 557 ? -4.467 -2.163 -27.181 1.00 85.31 557 ARG A N 1
ATOM 4221 C CA . ARG A 1 557 ? -3.210 -1.791 -27.856 1.00 85.31 557 ARG A CA 1
ATOM 4222 C C . ARG A 1 557 ? -3.500 -1.222 -29.247 1.00 85.31 557 ARG A C 1
ATOM 4224 O O . ARG A 1 557 ? -4.601 -1.382 -29.771 1.00 85.31 557 ARG A O 1
ATOM 4231 N N . HIS A 1 558 ? -2.507 -0.555 -29.838 1.00 91.31 558 HIS A N 1
ATOM 4232 C CA . HIS A 1 558 ? -2.587 -0.081 -31.222 1.00 91.31 558 HIS A CA 1
ATOM 4233 C C . HIS A 1 558 ? -2.847 -1.254 -32.180 1.00 91.31 558 HIS A C 1
ATOM 4235 O O . HIS A 1 558 ? -2.301 -2.339 -31.977 1.00 91.31 558 HIS A O 1
ATOM 4241 N N . ALA A 1 559 ? -3.658 -1.039 -33.221 1.00 93.56 559 ALA A N 1
ATOM 4242 C CA . ALA A 1 559 ? -4.077 -2.102 -34.138 1.00 93.56 559 ALA A CA 1
ATOM 4243 C C . ALA A 1 559 ? -2.882 -2.820 -34.790 1.00 93.56 559 ALA A C 1
ATOM 4245 O O . ALA A 1 559 ? -2.868 -4.046 -34.853 1.00 93.56 559 ALA A O 1
ATOM 4246 N N . ASP A 1 560 ? -1.851 -2.068 -35.179 1.00 93.81 560 ASP A N 1
ATOM 4247 C CA . ASP A 1 560 ? -0.635 -2.635 -35.776 1.00 93.81 560 ASP A CA 1
ATOM 4248 C C . ASP A 1 560 ? 0.122 -3.541 -34.800 1.00 93.81 560 ASP A C 1
ATOM 4250 O O . ASP A 1 560 ? 0.590 -4.610 -35.188 1.00 93.81 560 ASP A O 1
ATOM 4254 N N . ARG A 1 561 ? 0.167 -3.175 -33.509 1.00 93.12 561 ARG A N 1
ATOM 4255 C CA . ARG A 1 561 ? 0.792 -4.017 -32.480 1.00 93.12 561 ARG A CA 1
ATOM 4256 C C . ARG A 1 561 ? 0.020 -5.320 -32.295 1.00 93.12 561 ARG A C 1
ATOM 4258 O O . ARG A 1 561 ? 0.631 -6.374 -32.211 1.00 93.12 561 ARG A O 1
ATOM 4265 N N . LEU A 1 562 ? -1.313 -5.266 -32.282 1.00 94.38 562 LEU A N 1
ATOM 4266 C CA . LEU A 1 562 ? -2.144 -6.473 -32.193 1.00 94.38 562 LEU A CA 1
ATOM 4267 C C . LEU A 1 562 ? -1.978 -7.373 -33.426 1.00 94.38 562 LEU A C 1
ATOM 4269 O O . LEU A 1 562 ? -1.962 -8.596 -33.297 1.00 94.38 562 LEU A O 1
ATOM 4273 N N . ALA A 1 563 ? -1.832 -6.789 -34.619 1.00 95.25 563 ALA A N 1
ATOM 4274 C CA . ALA A 1 563 ? -1.562 -7.541 -35.841 1.00 95.25 563 ALA A CA 1
ATOM 4275 C C . ALA A 1 563 ? -0.193 -8.239 -35.793 1.00 95.25 563 ALA A C 1
ATOM 4277 O O . ALA A 1 563 ? -0.103 -9.414 -36.148 1.00 95.25 563 ALA A O 1
ATOM 4278 N N . GLN A 1 564 ? 0.839 -7.550 -35.300 1.00 95.56 564 GLN A N 1
ATOM 4279 C CA . GLN A 1 564 ? 2.167 -8.121 -35.075 1.00 95.56 564 GLN A CA 1
ATOM 4280 C C . GLN A 1 564 ? 2.136 -9.225 -34.011 1.00 95.56 564 GLN A C 1
ATOM 4282 O O . GLN A 1 564 ? 2.618 -10.319 -34.275 1.00 95.56 564 GLN A O 1
ATOM 4287 N N . ASP A 1 565 ? 1.506 -8.998 -32.852 1.00 96.00 565 ASP A N 1
ATOM 4288 C CA . ASP A 1 565 ? 1.363 -10.015 -31.798 1.00 96.00 565 ASP A CA 1
ATOM 4289 C C . ASP A 1 565 ? 0.648 -11.267 -32.332 1.00 96.00 565 ASP A C 1
ATOM 4291 O O . ASP A 1 565 ? 1.048 -12.397 -32.046 1.00 96.00 565 ASP A O 1
ATOM 4295 N N . ARG A 1 566 ? -0.393 -11.079 -33.155 1.00 97.06 566 ARG A N 1
ATOM 4296 C CA . ARG A 1 566 ? -1.114 -12.174 -33.815 1.00 97.06 566 ARG A CA 1
ATOM 4297 C C . ARG A 1 566 ? -0.200 -12.964 -34.743 1.00 97.06 566 ARG A C 1
ATOM 4299 O O . ARG A 1 566 ? -0.220 -14.191 -34.702 1.00 97.06 566 ARG A O 1
ATOM 4306 N N . ASP A 1 567 ? 0.587 -12.282 -35.563 1.00 96.94 567 ASP A N 1
ATOM 4307 C CA . ASP A 1 567 ? 1.564 -12.908 -36.451 1.00 96.94 567 ASP A CA 1
ATOM 4308 C C . ASP A 1 567 ? 2.631 -13.678 -35.651 1.00 96.94 567 ASP A C 1
ATOM 4310 O O . ASP A 1 567 ? 2.802 -14.876 -35.853 1.00 96.94 567 ASP A O 1
ATOM 4314 N N . CYS A 1 568 ? 3.218 -13.058 -34.625 1.00 96.81 568 CYS A N 1
ATOM 4315 C CA . CYS A 1 568 ? 4.156 -13.687 -33.692 1.00 96.81 568 CYS A CA 1
ATOM 4316 C C . CYS A 1 568 ? 3.594 -14.940 -33.002 1.00 96.81 568 CYS A C 1
ATOM 4318 O O . CYS A 1 568 ? 4.336 -15.876 -32.699 1.00 96.81 568 CYS A O 1
ATOM 4320 N N . CYS A 1 569 ? 2.292 -14.970 -32.719 1.00 97.12 569 CYS A N 1
ATOM 4321 C CA . CYS A 1 569 ? 1.648 -16.106 -32.072 1.00 97.12 569 CYS A CA 1
ATOM 4322 C C . CYS A 1 569 ? 1.268 -17.241 -33.027 1.00 97.12 569 CYS A C 1
ATOM 4324 O O . CYS A 1 569 ? 1.227 -18.395 -32.583 1.00 97.12 569 CYS A O 1
ATOM 4326 N N . LEU A 1 570 ? 0.946 -16.924 -34.285 1.00 96.81 570 LEU A N 1
ATOM 4327 C CA . LEU A 1 570 ? 0.447 -17.879 -35.280 1.00 96.81 570 LEU A CA 1
ATOM 4328 C C . LEU A 1 570 ? 1.553 -18.425 -36.194 1.00 96.81 570 LEU A C 1
ATOM 4330 O O . LEU A 1 570 ? 1.481 -19.588 -36.583 1.00 96.81 570 LEU A O 1
ATOM 4334 N N . ASP A 1 571 ? 2.573 -17.624 -36.498 1.00 95.88 571 ASP A N 1
ATOM 4335 C CA . ASP A 1 571 ? 3.719 -17.985 -37.334 1.00 95.88 571 ASP A CA 1
ATOM 4336 C C . ASP A 1 571 ? 4.963 -18.233 -36.472 1.00 95.88 571 ASP A C 1
ATOM 4338 O O . ASP A 1 571 ? 5.919 -17.462 -36.463 1.00 95.88 571 ASP A O 1
ATOM 4342 N N . LYS A 1 572 ? 4.938 -19.309 -35.681 1.00 94.88 572 LYS A N 1
ATOM 4343 C CA . LYS A 1 572 ? 6.034 -19.658 -34.767 1.00 94.88 572 LYS A CA 1
ATOM 4344 C C . LYS A 1 572 ? 6.485 -21.112 -34.910 1.00 94.88 572 LYS A C 1
ATOM 4346 O O . LYS A 1 572 ? 5.672 -21.975 -35.252 1.00 94.88 572 LYS A O 1
ATOM 4351 N N . PRO A 1 573 ? 7.756 -21.421 -34.592 1.00 93.69 573 PRO A N 1
ATOM 4352 C CA . PRO A 1 573 ? 8.239 -22.796 -34.544 1.00 93.69 573 PRO A CA 1
ATOM 4353 C C . PRO A 1 573 ? 7.436 -23.661 -33.565 1.00 93.69 573 PRO A C 1
ATOM 4355 O O . PRO A 1 573 ? 6.946 -23.189 -32.536 1.00 93.69 573 PRO A O 1
ATOM 4358 N N . GLN A 1 574 ? 7.339 -24.960 -33.850 1.00 91.50 574 GLN A N 1
ATOM 4359 C CA . GLN A 1 574 ? 6.673 -25.900 -32.950 1.00 91.50 574 GLN A CA 1
ATOM 4360 C C . GLN A 1 574 ? 7.349 -25.904 -31.569 1.00 91.50 574 GLN A C 1
ATOM 4362 O O . GLN A 1 574 ? 8.561 -26.066 -31.463 1.00 91.50 574 GLN A O 1
ATOM 4367 N N . GLY A 1 575 ? 6.547 -25.755 -30.511 1.00 89.31 575 GLY A N 1
ATOM 4368 C CA . GLY A 1 575 ? 7.023 -25.728 -29.124 1.00 89.31 575 GLY A CA 1
ATOM 4369 C C . GLY A 1 575 ? 7.478 -24.353 -28.623 1.00 89.31 575 GLY A C 1
ATOM 4370 O O . GLY A 1 575 ? 7.687 -24.212 -27.422 1.00 89.31 575 GLY A O 1
ATOM 4371 N N . ALA A 1 576 ? 7.578 -23.344 -29.495 1.00 94.56 576 ALA A N 1
ATOM 4372 C CA . ALA A 1 576 ? 7.875 -21.974 -29.090 1.00 94.56 576 ALA A CA 1
ATOM 4373 C C . ALA A 1 576 ? 6.627 -21.258 -28.531 1.00 94.56 576 ALA A C 1
ATOM 4375 O O . ALA A 1 576 ? 5.495 -21.518 -28.962 1.00 94.56 576 ALA A O 1
ATOM 4376 N N . GLN A 1 577 ? 6.814 -20.331 -27.584 1.00 95.69 577 GLN A N 1
ATOM 4377 C CA . GLN A 1 577 ? 5.727 -19.496 -27.056 1.00 95.69 577 GLN A CA 1
ATOM 4378 C C . GLN A 1 577 ? 5.277 -18.439 -28.072 1.00 95.69 577 GLN A C 1
ATOM 4380 O O . GLN A 1 577 ? 4.072 -18.268 -28.260 1.00 95.69 577 GLN A O 1
ATOM 4385 N N . CYS A 1 578 ? 6.214 -17.830 -28.797 1.00 96.50 578 CYS A N 1
ATOM 4386 C CA . CYS A 1 578 ? 5.994 -16.951 -29.947 1.00 96.50 578 CYS A CA 1
ATOM 4387 C C . CYS A 1 578 ? 7.123 -17.140 -30.974 1.00 96.50 578 CYS A C 1
ATOM 4389 O O . CYS A 1 578 ? 8.014 -17.970 -30.773 1.00 96.50 578 CYS A O 1
ATOM 4391 N N . ARG A 1 579 ? 7.070 -16.428 -32.101 1.00 95.81 579 ARG A N 1
ATOM 4392 C CA . ARG A 1 579 ? 8.161 -16.429 -33.074 1.00 95.81 579 ARG A CA 1
ATOM 4393 C C . ARG A 1 579 ? 9.416 -15.810 -32.443 1.00 95.81 579 ARG A C 1
ATOM 4395 O O . ARG A 1 579 ? 9.305 -14.754 -31.836 1.00 95.81 579 ARG A O 1
ATOM 4402 N N . PRO A 1 580 ? 10.584 -16.450 -32.576 1.00 94.06 580 PRO A N 1
ATOM 4403 C CA . PRO A 1 580 ? 11.817 -15.915 -32.037 1.00 94.06 580 PRO A CA 1
ATOM 4404 C C . PRO A 1 580 ? 12.339 -14.702 -32.836 1.00 94.06 580 PRO A C 1
ATOM 4406 O O . PRO A 1 580 ? 12.541 -14.824 -34.042 1.00 94.06 580 PRO A O 1
ATOM 4409 N N . ASP A 1 581 ? 12.672 -13.599 -32.161 1.00 90.44 581 ASP A N 1
ATOM 4410 C CA . ASP A 1 581 ? 13.494 -12.494 -32.688 1.00 90.44 581 ASP A CA 1
ATOM 4411 C C . ASP A 1 581 ? 15.013 -12.796 -32.735 1.00 90.44 581 ASP A C 1
ATOM 4413 O O . ASP A 1 581 ? 15.487 -13.817 -32.232 1.00 90.44 581 ASP A O 1
ATOM 4417 N N . GLY A 1 582 ? 15.810 -11.929 -33.360 1.00 86.62 582 GLY A N 1
ATOM 4418 C CA . GLY A 1 582 ? 17.277 -12.033 -33.363 1.00 86.62 582 GLY A CA 1
ATOM 4419 C C . GLY A 1 582 ? 17.877 -13.345 -33.912 1.00 86.62 582 GLY A C 1
ATOM 4420 O O . GLY A 1 582 ? 17.238 -14.133 -34.616 1.00 86.62 582 GLY A O 1
ATOM 4421 N N . HIS A 1 583 ? 19.155 -13.593 -33.599 1.00 80.56 583 HIS A N 1
ATOM 4422 C CA . HIS A 1 583 ? 19.896 -14.783 -34.042 1.00 80.56 583 HIS A CA 1
ATOM 4423 C C . HIS A 1 583 ? 20.504 -15.538 -32.852 1.00 80.56 583 HIS A C 1
ATOM 4425 O O . HIS A 1 583 ? 21.288 -14.987 -32.085 1.00 80.56 583 HIS A O 1
ATOM 4431 N N . GLY A 1 584 ? 20.191 -16.828 -32.710 1.00 79.56 584 GLY A N 1
ATOM 4432 C CA . GLY A 1 584 ? 20.687 -17.653 -31.607 1.00 79.56 584 GLY A CA 1
ATOM 4433 C C . GLY A 1 584 ? 20.260 -19.115 -31.714 1.00 79.56 584 GLY A C 1
ATOM 4434 O O . GLY A 1 584 ? 19.450 -19.481 -32.566 1.00 79.56 584 GLY A O 1
ATOM 4435 N N . ALA A 1 585 ? 20.824 -19.968 -30.858 1.00 84.38 585 ALA A N 1
ATOM 4436 C CA . ALA A 1 585 ? 20.409 -21.365 -30.765 1.00 84.38 585 ALA A CA 1
ATOM 4437 C C . ALA A 1 585 ? 19.031 -21.477 -30.093 1.00 84.38 585 ALA A C 1
ATOM 4439 O O . ALA A 1 585 ? 18.732 -20.737 -29.159 1.00 84.38 585 ALA A O 1
ATOM 4440 N N . ALA A 1 586 ? 18.207 -22.437 -30.517 1.00 86.69 586 ALA A N 1
ATOM 4441 C CA . ALA A 1 586 ? 16.944 -22.713 -29.834 1.00 86.69 586 ALA A CA 1
ATOM 4442 C C . ALA A 1 586 ? 17.187 -22.985 -28.337 1.00 86.69 586 ALA A C 1
ATOM 4444 O O . ALA A 1 586 ? 18.088 -23.747 -27.979 1.00 86.69 586 ALA A O 1
ATOM 4445 N N . GLY A 1 587 ? 16.400 -22.342 -27.472 1.00 86.62 587 GLY A N 1
ATOM 4446 C CA . GLY A 1 587 ? 16.575 -22.392 -26.018 1.00 86.62 587 GLY A CA 1
ATOM 4447 C C . GLY A 1 587 ? 17.395 -21.243 -25.425 1.00 86.62 587 GLY A C 1
ATOM 4448 O O . GLY A 1 587 ? 17.359 -21.059 -24.212 1.00 86.62 587 GLY A O 1
ATOM 4449 N N . SER A 1 588 ? 18.110 -20.444 -26.227 1.00 90.25 588 SER A N 1
ATOM 4450 C CA . SER A 1 588 ? 18.821 -19.266 -25.708 1.00 90.25 588 SER A CA 1
ATOM 4451 C C . SER A 1 588 ? 17.849 -18.187 -25.227 1.00 90.25 588 SER A C 1
ATOM 4453 O O . SER A 1 588 ? 16.847 -17.945 -25.896 1.00 90.25 588 SER A O 1
ATOM 4455 N N . ALA A 1 589 ? 18.185 -17.505 -24.130 1.00 91.88 589 ALA A N 1
ATOM 4456 C CA . ALA A 1 589 ? 17.386 -16.400 -23.605 1.00 91.88 589 ALA A CA 1
ATOM 4457 C C . ALA A 1 589 ? 17.327 -15.215 -24.582 1.00 91.88 589 ALA A C 1
ATOM 4459 O O . ALA A 1 589 ? 18.357 -14.883 -25.172 1.00 91.88 589 ALA A O 1
ATOM 4460 N N . ALA A 1 590 ? 16.182 -14.530 -24.680 1.00 92.06 590 ALA A N 1
ATOM 4461 C CA . ALA A 1 590 ? 16.008 -13.357 -25.551 1.00 92.06 590 ALA A CA 1
ATOM 4462 C C . ALA A 1 590 ? 17.114 -12.304 -25.389 1.00 92.06 590 ALA A C 1
ATOM 4464 O O . ALA A 1 590 ? 17.711 -11.875 -26.370 1.00 92.06 590 ALA A O 1
ATOM 4465 N N . ALA A 1 591 ? 17.491 -11.995 -24.146 1.00 88.75 591 ALA A N 1
ATOM 4466 C CA . ALA A 1 591 ? 18.522 -10.998 -23.858 1.00 88.75 591 ALA A CA 1
ATOM 4467 C C . ALA A 1 591 ? 19.938 -11.348 -24.361 1.00 88.75 591 ALA A C 1
ATOM 4469 O O . ALA A 1 591 ? 20.829 -10.507 -24.302 1.00 88.75 591 ALA A O 1
ATOM 4470 N N . ALA A 1 592 ? 20.176 -12.587 -24.805 1.00 88.19 592 ALA A N 1
ATOM 4471 C CA . ALA A 1 592 ? 21.458 -13.019 -25.362 1.00 88.19 592 ALA A CA 1
ATOM 4472 C C . ALA A 1 592 ? 21.495 -13.011 -26.901 1.00 88.19 592 ALA A C 1
ATOM 4474 O O . ALA A 1 592 ? 22.564 -13.195 -27.479 1.00 88.19 592 ALA A O 1
ATOM 4475 N N . ARG A 1 593 ? 20.343 -12.861 -27.557 1.00 88.81 593 ARG A N 1
ATOM 4476 C CA . ARG A 1 593 ? 20.168 -13.030 -29.012 1.00 88.81 593 ARG A CA 1
ATOM 4477 C C . ARG A 1 593 ? 19.535 -11.830 -29.698 1.00 88.81 593 ARG A C 1
ATOM 4479 O O . ARG A 1 593 ? 19.624 -11.742 -30.919 1.00 88.81 593 ARG A O 1
ATOM 4486 N N . ASP A 1 594 ? 18.892 -10.975 -28.914 1.00 85.19 594 ASP A N 1
ATOM 4487 C CA . ASP A 1 594 ? 18.215 -9.775 -29.361 1.00 85.19 594 ASP A CA 1
ATOM 4488 C C . ASP A 1 594 ? 18.821 -8.559 -28.662 1.00 85.19 594 ASP A C 1
ATOM 4490 O O . ASP A 1 594 ? 19.036 -8.572 -27.445 1.00 85.19 594 ASP A O 1
ATOM 4494 N N . ASP A 1 595 ? 19.156 -7.546 -29.452 1.00 84.06 595 ASP A N 1
ATOM 4495 C CA . ASP A 1 595 ? 19.698 -6.270 -29.005 1.00 84.06 595 ASP A CA 1
ATOM 4496 C C . ASP A 1 595 ? 18.638 -5.158 -28.955 1.00 84.06 595 ASP A C 1
ATOM 4498 O O . ASP A 1 595 ? 18.932 -4.078 -28.433 1.00 84.06 595 ASP A O 1
ATOM 4502 N N . ASP A 1 596 ? 17.405 -5.427 -29.400 1.00 85.25 596 ASP A N 1
ATOM 4503 C CA . ASP A 1 596 ? 16.263 -4.523 -29.286 1.00 85.25 596 ASP A CA 1
ATOM 4504 C C . ASP A 1 596 ? 15.123 -5.145 -28.471 1.00 85.25 596 ASP A C 1
ATOM 4506 O O . ASP A 1 596 ? 14.495 -6.117 -28.858 1.00 85.25 596 ASP A O 1
ATOM 4510 N N . PHE A 1 597 ? 14.792 -4.531 -27.335 1.00 89.75 597 PHE A N 1
ATOM 4511 C CA . PHE A 1 597 ? 13.649 -4.943 -26.509 1.00 89.75 597 PHE A CA 1
ATOM 4512 C C . PHE A 1 597 ? 12.417 -4.048 -26.703 1.00 89.75 597 PHE A C 1
ATOM 4514 O O . PHE A 1 597 ? 11.521 -4.019 -25.850 1.00 89.75 597 PHE A O 1
ATOM 4521 N N . SER A 1 598 ? 12.375 -3.244 -27.761 1.00 87.50 598 SER A N 1
ATOM 4522 C CA . SER A 1 598 ? 11.321 -2.252 -28.004 1.00 87.50 598 SER A CA 1
ATOM 4523 C C . SER A 1 598 ? 10.292 -2.717 -29.028 1.00 87.50 598 SER A C 1
ATOM 4525 O O . SER A 1 598 ? 9.146 -2.266 -28.968 1.00 87.50 598 SER A O 1
ATOM 4527 N N . ASP A 1 599 ? 10.685 -3.607 -29.935 1.00 88.69 599 ASP A N 1
ATOM 4528 C CA . ASP A 1 599 ? 9.863 -4.141 -31.017 1.00 88.69 599 ASP A CA 1
ATOM 4529 C C . ASP A 1 599 ? 10.111 -5.653 -31.183 1.00 88.69 599 ASP A C 1
ATOM 4531 O O . ASP A 1 599 ? 10.785 -6.264 -30.361 1.00 88.69 599 ASP A O 1
ATOM 4535 N N . GLY A 1 600 ? 9.507 -6.274 -32.194 1.00 92.25 600 GLY A N 1
ATOM 4536 C CA . GLY A 1 600 ? 9.581 -7.713 -32.418 1.00 92.25 600 GLY A CA 1
ATOM 4537 C C . GLY A 1 600 ? 8.513 -8.492 -31.653 1.00 92.25 600 GLY A C 1
ATOM 4538 O O . GLY A 1 600 ? 7.528 -7.942 -31.140 1.00 92.25 600 GLY A O 1
ATOM 4539 N N . CYS A 1 601 ? 8.667 -9.807 -31.647 1.00 94.69 601 CYS A N 1
ATOM 4540 C CA . CYS A 1 601 ? 7.809 -10.749 -30.949 1.00 94.69 601 CYS A CA 1
ATOM 4541 C C . CYS A 1 601 ? 8.144 -10.894 -29.456 1.00 94.69 601 CYS A C 1
ATOM 4543 O O . CYS A 1 601 ? 7.250 -11.216 -28.678 1.00 94.69 601 CYS A O 1
ATOM 4545 N N . GLU A 1 602 ? 9.380 -10.623 -29.047 1.00 93.88 602 GLU A N 1
ATOM 4546 C CA . GLU A 1 602 ? 9.914 -10.696 -27.687 1.00 93.88 602 GLU A CA 1
ATOM 4547 C C . GLU A 1 602 ? 10.376 -9.318 -27.228 1.00 93.88 602 GLU A C 1
ATOM 4549 O O . GLU A 1 602 ? 11.559 -9.004 -27.144 1.00 93.88 602 GLU A O 1
ATOM 4554 N N . TYR A 1 603 ? 9.407 -8.494 -26.865 1.00 93.12 603 TYR A N 1
ATOM 4555 C CA . TYR A 1 603 ? 9.630 -7.097 -26.529 1.00 93.12 603 TYR A CA 1
ATOM 4556 C C . TYR A 1 603 ? 9.336 -6.834 -25.053 1.00 93.12 603 TYR A C 1
ATOM 4558 O O . TYR A 1 603 ? 8.828 -7.677 -24.313 1.00 93.12 603 TYR A O 1
ATOM 4566 N N . SER A 1 604 ? 9.663 -5.634 -24.589 1.00 93.00 604 SER A N 1
ATOM 4567 C CA . SER A 1 604 ? 9.442 -5.206 -23.213 1.00 93.00 604 SER A CA 1
ATOM 4568 C C . SER A 1 604 ? 7.957 -4.887 -22.954 1.00 93.00 604 SER A C 1
ATOM 4570 O O . SER A 1 604 ? 7.444 -3.805 -23.259 1.00 93.00 604 SER A O 1
ATOM 4572 N N . HIS A 1 605 ? 7.245 -5.840 -22.355 1.00 91.75 605 HIS A N 1
ATOM 4573 C CA . HIS A 1 605 ? 5.842 -5.711 -21.969 1.00 91.75 605 HIS A CA 1
ATOM 4574 C C . HIS A 1 605 ? 5.652 -4.887 -20.690 1.00 91.75 605 HIS A C 1
ATOM 4576 O O . HIS A 1 605 ? 6.472 -4.938 -19.774 1.00 91.75 605 HIS A O 1
ATOM 4582 N N . PHE A 1 606 ? 4.534 -4.150 -20.652 1.00 90.00 606 PHE A N 1
ATOM 4583 C CA . PHE A 1 606 ? 3.999 -3.471 -19.470 1.00 90.00 606 PHE A CA 1
ATOM 4584 C C . PHE A 1 606 ? 2.458 -3.565 -19.437 1.00 90.00 606 PHE A C 1
ATOM 4586 O O . PHE A 1 606 ? 1.814 -3.349 -20.473 1.00 90.00 606 PHE A O 1
ATOM 4593 N N . ILE A 1 607 ? 1.865 -3.833 -18.274 1.00 85.69 607 ILE A N 1
ATOM 4594 C CA . ILE A 1 607 ? 0.425 -3.863 -17.990 1.00 85.69 607 ILE A CA 1
ATOM 4595 C C . ILE A 1 607 ? 0.059 -2.690 -17.086 1.00 85.69 607 ILE A C 1
ATOM 4597 O O . ILE A 1 607 ? 0.408 -2.614 -15.904 1.00 85.69 607 ILE A O 1
ATOM 4601 N N . PHE A 1 608 ? -0.742 -1.779 -17.630 1.00 79.88 608 PHE A N 1
ATOM 4602 C CA . PHE A 1 608 ? -1.269 -0.659 -16.867 1.00 79.88 608 PHE A CA 1
ATOM 4603 C C . PHE A 1 608 ? -2.103 -1.138 -15.673 1.00 79.88 608 PHE A C 1
ATOM 4605 O O . PHE A 1 608 ? -3.137 -1.773 -15.838 1.00 79.88 608 PHE A O 1
ATOM 4612 N N . GLY A 1 609 ? -1.677 -0.761 -14.470 1.00 77.81 609 GLY A N 1
ATOM 4613 C CA . GLY A 1 609 ? -2.395 -1.040 -13.221 1.00 77.81 609 GLY A CA 1
ATOM 4614 C C . GLY A 1 609 ? -1.855 -2.231 -12.435 1.00 77.81 609 GLY A C 1
ATOM 4615 O O . GLY A 1 609 ? -2.111 -2.285 -11.232 1.00 77.81 609 GLY A O 1
ATOM 4616 N N . THR A 1 610 ? -1.094 -3.113 -13.086 1.00 80.25 610 THR A N 1
ATOM 4617 C CA . THR A 1 610 ? -0.686 -4.416 -12.536 1.00 80.25 610 THR A CA 1
ATOM 4618 C C . THR A 1 610 ? 0.826 -4.600 -12.501 1.00 80.25 610 THR A C 1
ATOM 4620 O O . THR A 1 610 ? 1.313 -5.330 -11.644 1.00 80.25 610 THR A O 1
ATOM 4623 N N . ASP A 1 611 ? 1.563 -3.924 -13.382 1.00 83.06 611 ASP A N 1
ATOM 4624 C CA . ASP A 1 611 ? 3.003 -4.135 -13.499 1.00 83.06 611 ASP A CA 1
ATOM 4625 C C . ASP A 1 611 ? 3.834 -3.279 -12.552 1.00 83.06 611 ASP A C 1
ATOM 4627 O O . ASP A 1 611 ? 3.397 -2.263 -11.996 1.00 83.06 611 ASP A O 1
ATOM 4631 N N . GLU A 1 612 ? 5.058 -3.752 -12.358 1.00 91.94 612 GLU A N 1
ATOM 4632 C CA . GLU A 1 612 ? 5.895 -3.376 -11.242 1.00 91.94 612 GLU A CA 1
ATOM 4633 C C . GLU A 1 612 ? 6.621 -2.049 -11.472 1.00 91.94 612 GLU A C 1
ATOM 4635 O O . GLU A 1 612 ? 7.048 -1.681 -12.569 1.00 91.94 612 GLU A O 1
ATOM 4640 N N . THR A 1 613 ? 6.766 -1.305 -10.388 1.00 93.88 613 THR A N 1
ATOM 4641 C CA . THR A 1 613 ? 7.412 -0.004 -10.350 1.00 93.88 613 THR A CA 1
ATOM 4642 C C . THR A 1 613 ? 8.200 0.166 -9.066 1.00 93.88 613 THR A C 1
ATOM 4644 O O . THR A 1 613 ? 8.017 -0.577 -8.104 1.00 93.88 613 THR A O 1
ATOM 4647 N N . ALA A 1 614 ? 9.076 1.159 -9.056 1.00 93.69 614 ALA A N 1
ATOM 4648 C CA . ALA A 1 614 ? 9.931 1.470 -7.929 1.00 93.69 614 ALA A CA 1
ATOM 4649 C C . ALA A 1 614 ? 10.102 2.989 -7.795 1.00 93.69 614 ALA A C 1
ATOM 4651 O O . ALA A 1 614 ? 10.002 3.743 -8.771 1.00 93.69 614 ALA A O 1
ATOM 4652 N N . LEU A 1 615 ? 10.335 3.446 -6.573 1.00 92.50 615 LEU A N 1
ATOM 4653 C CA . LEU A 1 615 ? 10.791 4.797 -6.279 1.00 92.50 615 LEU A CA 1
ATOM 4654 C C . LEU A 1 615 ? 12.299 4.897 -6.513 1.00 92.50 615 LEU A C 1
ATOM 4656 O O . LEU A 1 615 ? 13.010 3.896 -6.553 1.00 92.50 615 LEU A O 1
ATOM 4660 N N . SER A 1 616 ? 12.811 6.121 -6.612 1.00 88.75 616 SER A N 1
ATOM 4661 C CA . SER A 1 616 ? 14.263 6.345 -6.629 1.00 88.75 616 SER A CA 1
ATOM 4662 C C . SER A 1 616 ? 14.950 5.868 -5.347 1.00 88.75 616 SER A C 1
ATOM 4664 O O . SER A 1 616 ? 16.145 5.615 -5.373 1.00 88.75 616 SER A O 1
ATOM 4666 N N . SER A 1 617 ? 14.210 5.737 -4.245 1.00 88.25 617 SER A N 1
ATOM 4667 C CA . SER A 1 617 ? 14.704 5.227 -2.962 1.00 88.25 617 SER A CA 1
ATOM 4668 C C . SER A 1 617 ? 14.863 3.709 -2.938 1.00 88.25 617 SER A C 1
ATOM 4670 O O . SER A 1 617 ? 15.608 3.190 -2.109 1.00 88.25 617 SER A O 1
ATOM 4672 N N . ASP A 1 618 ? 14.168 3.010 -3.837 1.00 90.19 618 ASP A N 1
ATOM 4673 C CA . ASP A 1 618 ? 14.250 1.561 -3.999 1.00 90.19 618 ASP A CA 1
ATOM 4674 C C . ASP A 1 618 ? 15.428 1.154 -4.920 1.00 90.19 618 ASP A C 1
ATOM 4676 O O . ASP A 1 618 ? 15.921 0.028 -4.812 1.00 90.19 618 ASP A O 1
ATOM 4680 N N . MET A 1 619 ? 15.860 2.058 -5.818 1.00 84.69 619 MET A N 1
ATOM 4681 C CA . MET A 1 619 ? 16.914 1.874 -6.837 1.00 84.69 619 MET A CA 1
ATOM 4682 C C . MET A 1 619 ? 18.267 2.437 -6.384 1.00 84.69 619 MET A C 1
ATOM 4684 O O . MET A 1 619 ? 19.293 1.801 -6.717 1.00 84.69 619 MET A O 1
#

pLDDT: mean 82.36, std 15.22, range [29.92, 97.62]

Sequence (619 aa):
PGVGGGNSPTPDESGLLRAGQNCNAECRMNSVNVSADAPLADAGGDCPAWCGTGQCCTHIDWYRGVDGCELAQGVAQPVCGHWKRPYPQPSDFRRGLPLGTVPTPHSPSPTPAPFGAPLRIADIECEGASEVDGVGAAGVGGQPWSACEMALVRDLILREIRRATAGRDAISGARLLRLAFHDCLRYEDDSGGCDGCLNWEGVGNVLGGDNGRVEDRELPDHTRTPSNNGLQESVRFLQYIYTLDLGHSWATGCWQTPATISGATLLNESRVRSVEACRDLCRGTAGCAQFTVPQLEFDDPDGEWGRSGPCRLLTGGGVVHTLTAGRLIAGQAWCAADTPSWSLQSRRKSRADLFAFASLVAVEEGIARHNWACDGDRRGPHGGPTQCVQFEGAPGCKINSSQPLYFKTGRTDCETAADAPYKAEKREKQADEHFNGTHVVAFMESEFGFSGRETVAIMGAHTMGRFHQRQSAHKYVWTTDFQAFNNQYYRNIVGKPDWFFDDDACTKVGDAWGNKGTAVWIAKMNQAFRTGAPIQWIQKKVVCPNCADRSYERGGRHADRLAQDRDCCLDKPQGAQCRPDGHGAAGSAAAARDDDFSDGCEYSHFIFGTDETALSSDM

Secondary structure (DSSP, 8-state):
-------PPPP-TT-B-SBTSB-TTTTT-------TT--TT-SSEE-TTTTBTSEEE-HHHHHTT-TT-GGGTT-SS-EE-S--SPPPPTTTS-PPP----SPPPP----PPPPTT----GGG-----TT------S--SSPPPPPHHHHHHHHHHHHHHHTT-BTTB-SS-HHHHHHHHHHHTPPBTTS--SSSS-EE-TTTT-----TTS-STTS-B-GGG-----TT-HHHHHHHHHHHH--GGGTTTTTSEESSEEEESPPEEEEEEESSHHHHHHHHHTSTTEEEEEEE------SSSSSS--EEEEEEETTPEEEE-SS-SEEEEESS--TTS----TTTTT--HHHHHHHHHHHHHHHHHHHHHHHHTT-SSTTTT-SPP--TTTTSTT-S---SS-------PPPPP--SSSTTEESSPB-PPPTT--HHHHHHHHHHHH---HHHHHHHHGGGGS-B--HHHHS--SBSSTTTTS-SSHHHHHHTT--B-B--STT---B-STTSPPBEEEEEEEE---BTT-PPEEEEEEEEE---TTTTGGGS--S-HHHHHHHHHHHHS--TT-SSPPPSS--TT--GGGT-S-SSSSSSEEE--TT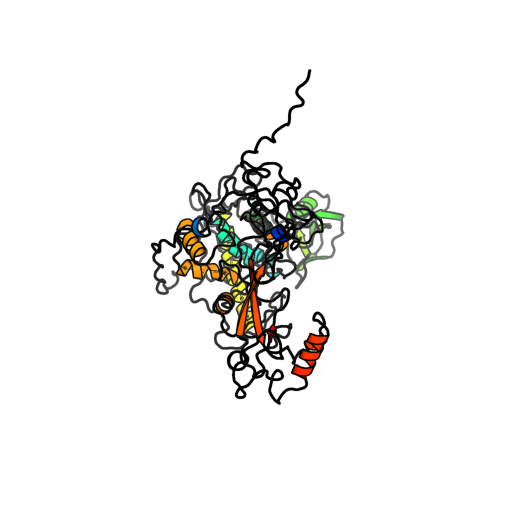TSBEE-TTT-

Radius of gyration: 30.16 Å; chains: 1; bounding box: 70×100×75 Å